Protein 3OSJ (pdb70)

InterPro domains:
  IPR001297 Phycobilisome linker domain [PF00427] (276-399)
  IPR001297 Phycobilisome linker domain [PF00427] (536-658)
  IPR001297 Phycobilisome linker domain [PF00427] (732-857)
  IPR001297 Phycobilisome linker domain [PS51445] (247-427)
  IPR001297 Phycobilisome linker domain [PS51445] (508-684)
  IPR001297 Phycobilisome linker domain [PS51445] (703-881)
  IPR009050 Globin-like superfamily [SSF46458] (17-231)
  IPR012128 Phycobilisome, alpha/beta subunit [PF00502] (24-77)
  IPR012128 Phycobilisome, alpha/beta subunit [PF00502] (144-229)
  IPR038255 Phycobilisome linker domain superfamily [G3DSA:1.10.3130.20] (266-411)
  IPR038255 Phycobilisome linker domain superfamily [G3DSA:1.10.3130.20] (530-664)
  IPR038255 Phycobilisome linker domain superfamily [G3DSA:1.10.3130.20] (725-854)
  IPR038719 Phycobilisome, alpha/beta subunit superfamily [G3DSA:1.10.490.20] (19-242)

B-factor: mean 22.05, std 14.89, range [1.14, 231.68]

Structure (mmCIF, N/CA/C/O backbone):
data_3OSJ
#
_entry.id   3OSJ
#
_cell.length_a   53.568
_cell.length_b   79.607
_cell.length_c   73.705
_cell.angle_alpha   90.00
_cell.angle_beta   95.50
_cell.angle_gamma   90.00
#
_symmetry.space_group_name_H-M   'P 1 21 1'
#
loop_
_entity.id
_entity.type
_entity.pdbx_description
1 polymer 'Phycobilisome LCM core-membrane linker polypeptide'
2 non-polymer 'SODIUM ION'
3 non-polymer 'NITRATE ION'
4 water water
#
loop_
_atom_site.group_PDB
_atom_site.id
_atom_site.type_symbol
_atom_site.label_atom_id
_atom_site.label_alt_id
_atom_site.label_comp_id
_atom_site.label_asym_id
_atom_site.label_entity_id
_atom_site.label_seq_id
_atom_site.pdbx_PDB_ins_code
_atom_site.Cartn_x
_atom_site.Cartn_y
_atom_site.Cartn_z
_atom_site.occupancy
_atom_site.B_iso_or_equiv
_atom_site.auth_seq_id
_atom_site.auth_comp_id
_atom_site.auth_asym_id
_atom_site.auth_atom_id
_atom_site.pdbx_PDB_model_num
ATOM 1 N N . GLN A 1 12 ? 19.051 32.871 88.864 1.00 61.92 265 GLN A N 1
ATOM 2 C CA . GLN A 1 12 ? 18.790 34.101 89.604 1.00 59.21 265 GLN A CA 1
ATOM 3 C C . GLN A 1 12 ? 17.334 34.225 90.087 1.00 51.56 265 GLN A C 1
ATOM 4 O O . GLN A 1 12 ? 16.427 34.543 89.309 1.00 56.01 265 GLN A O 1
ATOM 10 N N . LYS A 1 13 ? 17.117 33.977 91.375 1.00 35.91 266 LYS A N 1
ATOM 11 C CA . LYS A 1 13 ? 15.779 34.046 91.949 1.00 32.70 266 LYS A CA 1
ATOM 12 C C . LYS A 1 13 ? 15.632 35.167 92.985 1.00 31.71 266 LYS A C 1
ATOM 13 O O . LYS A 1 13 ? 16.476 35.333 93.870 1.00 33.65 266 LYS A O 1
ATOM 19 N N . TYR A 1 14 ? 14.554 35.933 92.864 1.00 19.81 267 TYR A N 1
ATOM 20 C CA . TYR A 1 14 ? 14.297 37.041 93.771 1.00 20.33 267 TYR A CA 1
ATOM 21 C C . TYR A 1 14 ? 13.007 36.751 94.553 1.00 21.93 267 TYR A C 1
ATOM 22 O O . TYR A 1 14 ? 12.031 36.259 93.984 1.00 21.35 267 TYR A O 1
ATOM 31 N N . ALA A 1 15 ? 13.002 37.056 95.847 1.00 16.46 268 ALA A N 1
ATOM 32 C CA . ALA A 1 15 ? 11.824 36.818 96.688 1.00 21.17 268 ALA A CA 1
ATOM 33 C C . ALA A 1 15 ? 11.580 37.968 97.663 1.00 22.35 268 ALA A C 1
ATOM 34 O O . ALA A 1 15 ? 12.500 38.375 98.373 1.00 27.26 268 ALA A O 1
ATOM 44 N N . LYS A 1 17 ? 10.517 39.458 101.069 1.00 12.91 270 LYS A N 1
ATOM 45 C CA . LYS A 1 17 ? 10.285 39.169 102.488 1.00 16.48 270 LYS A CA 1
ATOM 46 C C . LYS A 1 17 ? 10.425 40.481 103.251 1.00 20.95 270 LYS A C 1
ATOM 47 O O . LYS A 1 17 ? 11.236 41.331 102.867 1.00 19.77 270 LYS A O 1
ATOM 53 N N . PRO A 1 18 ? 9.629 40.657 104.322 1.00 15.92 271 PRO A N 1
ATOM 54 C CA . PRO A 1 18 ? 9.465 41.947 105.011 1.00 17.11 271 PRO A CA 1
ATOM 55 C C . PRO A 1 18 ? 10.755 42.523 105.585 1.00 15.72 271 PRO A C 1
ATOM 56 O O . PRO A 1 18 ? 10.846 43.742 105.701 1.00 16.48 271 PRO A O 1
ATOM 60 N N . GLY A 1 19 ? 11.719 41.672 105.940 1.00 18.78 272 GLY A N 1
ATOM 61 C CA . GLY A 1 19 ? 12.907 42.117 106.650 1.00 18.62 272 GLY A CA 1
ATOM 62 C C . GLY A 1 19 ? 14.171 42.247 105.811 1.00 16.75 272 GLY A C 1
ATOM 63 O O . GLY A 1 19 ? 15.255 42.507 106.350 1.00 10.73 272 GLY A O 1
ATOM 64 N N . LEU A 1 20 ? 14.044 42.051 104.501 1.00 10.75 273 LEU A N 1
ATOM 65 C CA . LEU A 1 20 ? 15.161 42.254 103.584 1.00 14.26 273 LEU A CA 1
ATOM 66 C C . LEU A 1 20 ? 15.693 43.680 103.686 1.00 13.60 273 LEU A C 1
ATOM 67 O O . LEU A 1 20 ? 14.935 44.601 103.985 1.00 13.06 273 LEU A O 1
ATOM 72 N N . SER A 1 21 ? 16.998 43.849 103.462 1.00 13.80 274 SER A N 1
ATOM 73 C CA . SER A 1 21 ? 17.601 45.175 103.321 1.00 15.01 274 SER A CA 1
ATOM 74 C C . SER A 1 21 ? 16.939 45.941 102.181 1.00 15.25 274 SER A C 1
ATOM 75 O O . SER A 1 21 ? 16.312 45.340 101.299 1.00 16.53 274 SER A O 1
ATOM 78 N N . ALA A 1 22 ? 17.087 47.263 102.192 1.00 11.20 275 ALA A N 1
ATOM 79 C CA . ALA A 1 22 ? 16.543 48.104 101.134 1.00 9.92 275 ALA A CA 1
ATOM 80 C C . ALA A 1 22 ? 17.204 47.811 99.784 1.00 11.83 275 ALA A C 1
ATOM 81 O O . ALA A 1 22 ? 16.556 47.870 98.736 1.00 11.60 275 ALA A O 1
ATOM 83 N N . LEU A 1 23 ? 18.490 47.485 99.815 1.00 13.41 276 LEU A N 1
ATOM 84 C CA . LEU A 1 23 ? 19.208 47.127 98.590 1.00 18.01 276 LEU A CA 1
ATOM 85 C C . LEU A 1 23 ? 18.593 45.904 97.916 1.00 20.35 276 LEU A C 1
ATOM 86 O O . LEU A 1 23 ? 18.388 45.890 96.697 1.00 22.61 276 LEU A O 1
ATOM 91 N N . GLU A 1 24 ? 18.305 44.881 98.716 1.00 16.12 277 GLU A N 1
ATOM 92 C CA . GLU A 1 24 ? 17.695 43.648 98.220 1.00 16.96 277 GLU A CA 1
ATOM 93 C C . GLU A 1 24 ? 16.245 43.869 97.734 1.00 11.15 277 GLU A C 1
ATOM 94 O O . GLU A 1 24 ? 15.861 43.434 96.648 1.00 9.14 277 GLU A O 1
ATOM 100 N N . LYS A 1 25 ? 15.456 44.563 98.539 1.00 8.55 278 LYS A N 1
ATOM 101 C CA . LYS A 1 25 ? 14.111 44.967 98.151 1.00 13.48 278 LYS A CA 1
ATOM 102 C C . LYS A 1 25 ? 14.073 45.719 96.820 1.00 19.90 278 LYS A C 1
ATOM 103 O O . LYS A 1 25 ? 13.202 45.469 95.972 1.00 17.70 278 LYS A O 1
ATOM 109 N N . ASN A 1 26 ? 15.003 46.656 96.650 1.00 13.83 279 ASN A N 1
ATOM 110 C CA . ASN A 1 26 ? 15.104 47.372 95.387 1.00 13.17 279 ASN A CA 1
ATOM 111 C C . ASN A 1 26 ? 15.378 46.415 94.241 1.00 12.29 279 ASN A C 1
ATOM 112 O O . ASN A 1 26 ? 14.764 46.516 93.175 1.00 14.88 279 ASN A O 1
ATOM 117 N N . ALA A 1 27 ? 16.301 45.485 94.470 1.00 15.50 280 ALA A N 1
ATOM 118 C CA . ALA A 1 27 ? 16.679 44.511 93.450 1.00 14.88 280 ALA A CA 1
ATOM 119 C C . ALA A 1 27 ? 15.501 43.605 93.119 1.00 18.31 280 ALA A C 1
ATOM 120 O O . ALA A 1 27 ? 15.293 43.239 91.962 1.00 19.37 280 ALA A O 1
ATOM 122 N N . VAL A 1 28 ? 14.729 43.252 94.142 1.00 18.46 281 VAL A N 1
ATOM 123 C CA . VAL A 1 28 ? 13.558 42.387 93.967 1.00 14.78 281 VAL A CA 1
ATOM 124 C C . VAL A 1 28 ? 12.467 43.092 93.147 1.00 13.85 281 VAL A C 1
ATOM 125 O O . VAL A 1 28 ? 11.856 42.501 92.260 1.00 12.86 281 VAL A O 1
ATOM 129 N N . ILE A 1 29 ? 12.234 44.366 93.445 1.00 15.51 282 ILE A N 1
ATOM 130 C CA . ILE A 1 29 ? 11.207 45.134 92.752 1.00 16.07 282 ILE A CA 1
ATOM 131 C C . ILE A 1 29 ? 11.590 45.293 91.287 1.00 18.78 282 ILE A C 1
ATOM 132 O O . ILE A 1 29 ? 10.759 45.166 90.384 1.00 20.55 282 ILE A O 1
ATOM 137 N N . LYS A 1 30 ? 12.866 45.559 91.060 1.00 1.62 283 LYS A N 1
ATOM 138 C CA . LYS A 1 30 ? 13.351 45.852 89.721 1.00 14.90 283 LYS A CA 1
ATOM 139 C C . LYS A 1 30 ? 13.157 44.634 88.830 1.00 13.53 283 LYS A C 1
ATOM 140 O O . LYS A 1 30 ? 12.748 44.758 87.666 1.00 10.39 283 LYS A O 1
ATOM 146 N N . ALA A 1 31 ? 13.433 43.457 89.392 1.00 8.99 284 ALA A N 1
ATOM 147 C CA . ALA A 1 31 ? 13.250 42.195 88.676 1.00 10.39 284 ALA A CA 1
ATOM 148 C C . ALA A 1 31 ? 11.777 41.992 88.337 1.00 17.27 284 ALA A C 1
ATOM 149 O O . ALA A 1 31 ? 11.437 41.541 87.247 1.00 19.50 284 ALA A O 1
ATOM 151 N N . ALA A 1 32 ? 10.907 42.332 89.282 1.00 18.91 285 ALA A N 1
ATOM 152 C CA . ALA A 1 32 ? 9.471 42.192 89.091 1.00 14.78 285 ALA A CA 1
ATOM 153 C C . ALA A 1 32 ? 8.971 42.984 87.867 1.00 17.02 285 ALA A C 1
ATOM 154 O O . ALA A 1 32 ? 8.228 42.447 87.042 1.00 12.49 285 ALA A O 1
ATOM 156 N N . TYR A 1 33 ? 9.402 44.240 87.738 1.00 10.66 286 TYR A N 1
ATOM 157 C CA . TYR A 1 33 ? 9.026 45.066 86.590 1.00 18.87 286 TYR A CA 1
ATOM 158 C C . TYR A 1 33 ? 9.580 44.515 85.277 1.00 23.38 286 TYR A C 1
ATOM 159 O O . TYR A 1 33 ? 8.903 44.506 84.247 1.00 19.47 286 TYR A O 1
ATOM 168 N N . ARG A 1 34 ? 10.822 44.062 85.318 1.00 27.39 287 ARG A N 1
ATOM 169 C CA . ARG A 1 34 ? 11.482 43.574 84.120 1.00 24.78 287 ARG A CA 1
ATOM 170 C C . ARG A 1 34 ? 10.832 42.286 83.626 1.00 17.66 287 ARG A C 1
ATOM 171 O O . ARG A 1 34 ? 10.671 42.077 82.423 1.00 13.02 287 ARG A O 1
ATOM 179 N N . GLN A 1 35 ? 10.467 41.411 84.551 1.00 14.25 288 GLN A N 1
ATOM 180 C CA . GLN A 1 35 ? 9.791 40.178 84.166 1.00 12.32 288 GLN A CA 1
ATOM 181 C C . GLN A 1 35 ? 8.353 40.415 83.639 1.00 23.04 288 GLN A C 1
ATOM 182 O O . GLN A 1 35 ? 7.875 39.712 82.738 1.00 19.11 288 GLN A O 1
ATOM 188 N N . ILE A 1 36 ? 7.659 41.396 84.204 1.00 19.45 289 ILE A N 1
ATOM 189 C CA . ILE A 1 36 ? 6.243 41.584 83.877 1.00 14.00 289 ILE A CA 1
ATOM 190 C C . ILE A 1 36 ? 6.051 42.523 82.696 1.00 16.66 289 ILE A C 1
ATOM 191 O O . ILE A 1 36 ? 5.259 42.244 81.798 1.00 14.47 289 ILE A O 1
ATOM 196 N N . PHE A 1 37 ? 6.799 43.624 82.702 1.00 18.47 290 PHE A N 1
ATOM 197 C CA . PHE A 1 37 ? 6.703 44.637 81.660 1.00 20.11 290 PHE A CA 1
ATOM 198 C C . PHE A 1 37 ? 7.846 44.538 80.646 1.00 25.52 290 PHE A C 1
ATOM 199 O O . PHE A 1 37 ? 7.828 45.217 79.620 1.00 26.14 290 PHE A O 1
ATOM 207 N N . GLU A 1 38 ? 8.827 43.685 80.931 1.00 25.11 291 GLU A N 1
ATOM 208 C CA . GLU A 1 38 ? 9.952 43.468 80.022 1.00 33.11 291 GLU A CA 1
ATOM 209 C C . GLU A 1 38 ? 10.814 44.720 79.845 1.00 39.54 291 GLU A C 1
ATOM 210 O O . GLU A 1 38 ? 11.506 44.869 78.840 1.00 40.46 291 GLU A O 1
ATOM 216 N N A ARG A 1 39 ? 10.759 45.615 80.825 0.50 40.25 292 ARG A N 1
ATOM 217 N N B ARG A 1 39 ? 10.759 45.619 80.819 0.50 40.24 292 ARG A N 1
ATOM 218 C CA A ARG A 1 39 ? 11.572 46.824 80.811 0.50 40.13 292 ARG A CA 1
ATOM 219 C CA B ARG A 1 39 ? 11.656 46.763 80.834 0.50 39.92 292 ARG A CA 1
ATOM 220 C C A ARG A 1 39 ? 11.681 47.426 82.207 0.50 37.98 292 ARG A C 1
ATOM 221 C C B ARG A 1 39 ? 11.742 47.372 82.224 0.50 37.96 292 ARG A C 1
ATOM 222 O O A ARG A 1 39 ? 10.965 47.022 83.123 0.50 34.95 292 ARG A O 1
ATOM 223 O O B ARG A 1 39 ? 11.061 46.931 83.150 0.50 35.02 292 ARG A O 1
ATOM 238 N N . ASP A 1 40 ? 12.584 48.390 82.359 1.00 39.26 293 ASP A N 1
ATOM 239 C CA . ASP A 1 40 ? 12.853 48.984 83.659 1.00 40.80 293 ASP A CA 1
ATOM 240 C C . ASP A 1 40 ? 11.866 50.077 84.036 1.00 36.81 293 ASP A C 1
ATOM 241 O O . ASP A 1 40 ? 12.234 51.238 84.205 1.00 36.76 293 ASP A O 1
ATOM 246 N N . ILE A 1 41 ? 10.607 49.676 84.174 1.00 34.81 294 ILE A N 1
ATOM 247 C CA . ILE A 1 41 ? 9.577 50.517 84.767 1.00 33.64 294 ILE A CA 1
ATOM 248 C C . ILE A 1 41 ? 10.011 50.907 86.179 1.00 35.37 294 ILE A C 1
ATOM 249 O O . ILE A 1 41 ? 10.748 50.168 86.842 1.00 31.31 294 ILE A O 1
ATOM 254 N N . THR A 1 42 ? 9.561 52.070 86.634 1.00 32.14 295 THR A N 1
ATOM 255 C CA . THR A 1 42 ? 9.904 52.555 87.959 1.00 29.76 295 THR A CA 1
ATOM 256 C C . THR A 1 42 ? 8.642 53.104 88.627 1.00 33.51 295 THR A C 1
ATOM 257 O O . THR A 1 42 ? 7.644 53.355 87.948 1.00 37.49 295 THR A O 1
ATOM 261 N N . LYS A 1 43 ? 8.672 53.255 89.952 1.00 28.14 296 LYS A N 1
ATOM 262 C CA . LYS A 1 43 ? 7.553 53.836 90.694 1.00 25.78 296 LYS A CA 1
ATOM 263 C C . LYS A 1 43 ? 7.118 55.165 90.057 1.00 29.33 296 LYS A C 1
ATOM 264 O O . LYS A 1 43 ? 5.980 55.618 90.231 1.00 29.04 296 LYS A O 1
ATOM 270 N N . ALA A 1 44 ? 8.041 55.772 89.314 1.00 26.78 297 ALA A N 1
ATOM 271 C CA . ALA A 1 44 ? 7.826 57.048 88.647 1.00 29.34 297 ALA A CA 1
ATOM 272 C C . ALA A 1 44 ? 6.782 56.990 87.520 1.00 34.67 297 ALA A C 1
ATOM 273 O O . ALA A 1 44 ? 6.253 58.021 87.107 1.00 38.27 297 ALA A O 1
ATOM 275 N N . TYR A 1 45 ? 6.479 55.795 87.028 1.00 33.00 298 TYR A N 1
ATOM 276 C CA . TYR A 1 45 ? 5.611 55.673 85.859 1.00 36.87 298 TYR A CA 1
ATOM 277 C C . TYR A 1 45 ? 4.155 56.107 86.088 1.00 36.03 298 TYR A C 1
ATOM 278 O O . TYR A 1 45 ? 3.523 56.649 85.183 1.00 41.74 298 TYR A O 1
ATOM 287 N N . SER A 1 46 ? 3.629 55.872 87.288 1.00 29.78 299 SER A N 1
ATOM 288 C CA . SER A 1 46 ? 2.265 56.271 87.618 1.00 25.95 299 SER A CA 1
ATOM 289 C C . SER A 1 46 ? 2.021 56.265 89.125 1.00 24.28 299 SER A C 1
ATOM 290 O O . SER A 1 46 ? 2.780 55.664 89.874 1.00 22.17 299 SER A O 1
ATOM 293 N N . GLN A 1 47 ? 0.951 56.932 89.558 1.00 29.70 300 GLN A N 1
ATOM 294 C CA . GLN A 1 47 ? 0.531 56.912 90.956 1.00 33.86 300 GLN A CA 1
ATOM 295 C C . GLN A 1 47 ? 0.247 55.483 91.381 1.00 29.85 300 GLN A C 1
ATOM 296 O O . GLN A 1 47 ? 0.655 55.046 92.457 1.00 29.77 300 GLN A O 1
ATOM 302 N N . SER A 1 48 ? -0.465 54.767 90.518 1.00 26.41 301 SER A N 1
ATOM 303 C CA . SER A 1 48 ? -0.888 53.403 90.794 1.00 24.87 301 SER A CA 1
ATOM 304 C C . SER A 1 48 ? 0.307 52.482 91.056 1.00 19.43 301 SER A C 1
ATOM 305 O O . SER A 1 48 ? 0.354 51.785 92.067 1.00 12.59 301 SER A O 1
ATOM 308 N N . ILE A 1 49 ? 1.288 52.502 90.162 1.00 22.17 302 ILE A N 1
ATOM 309 C CA . ILE A 1 49 ? 2.442 51.625 90.317 1.00 21.38 302 ILE A CA 1
ATOM 310 C C . ILE A 1 49 ? 3.239 51.971 91.577 1.00 20.68 302 ILE A C 1
ATOM 311 O O . ILE A 1 49 ? 3.692 51.085 92.300 1.00 22.82 302 ILE A O 1
A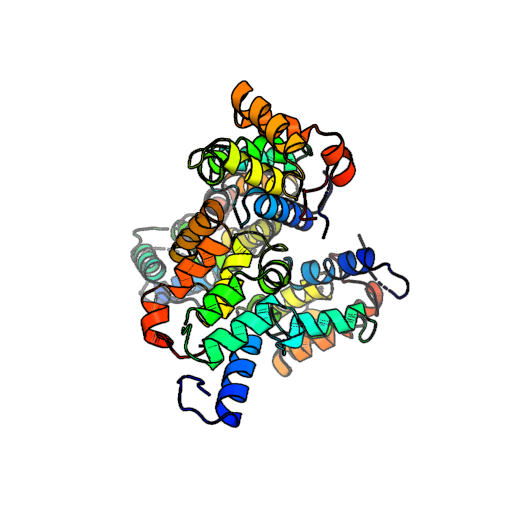TOM 316 N N . SER A 1 50 ? 3.385 53.258 91.858 1.00 19.00 303 SER A N 1
ATOM 317 C CA . SER A 1 50 ? 4.069 53.679 93.076 1.00 16.24 303 SER A CA 1
ATOM 318 C C . SER A 1 50 ? 3.311 53.177 94.313 1.00 13.31 303 SER A C 1
ATOM 319 O O . SER A 1 50 ? 3.902 52.590 95.222 1.00 16.51 303 SER A O 1
ATOM 322 N N . TYR A 1 51 ? 1.998 53.400 94.347 1.00 13.79 304 TYR A N 1
ATOM 323 C CA . TYR A 1 51 ? 1.188 52.869 95.439 1.00 12.61 304 TYR A CA 1
ATOM 324 C C . TYR A 1 51 ? 1.382 51.359 95.573 1.00 15.78 304 TYR A C 1
ATOM 325 O O . TYR A 1 51 ? 1.567 50.840 96.681 1.00 13.86 304 TYR A O 1
ATOM 334 N N . LEU A 1 52 ? 1.326 50.664 94.436 1.00 16.33 305 LEU A N 1
ATOM 335 C CA . LEU A 1 52 ? 1.480 49.216 94.403 1.00 14.07 305 LEU A CA 1
ATOM 336 C C . LEU A 1 52 ? 2.840 48.830 94.955 1.00 15.70 305 LEU A C 1
ATOM 337 O O . LEU A 1 52 ? 2.946 47.925 95.774 1.00 21.27 305 LEU A O 1
ATOM 342 N N . GLU A 1 53 ? 3.882 49.524 94.514 1.00 14.64 306 GLU A N 1
ATOM 343 C CA . GLU A 1 53 ? 5.219 49.218 94.989 1.00 15.73 306 GLU A CA 1
ATOM 344 C C . GLU A 1 53 ? 5.325 49.385 96.499 1.00 9.12 306 GLU A C 1
ATOM 345 O O . GLU A 1 53 ? 5.936 48.558 97.166 1.00 13.40 306 GLU A O 1
ATOM 351 N N . SER A 1 54 ? 4.731 50.449 97.036 1.00 8.27 307 SER A N 1
ATOM 352 C CA . SER A 1 54 ? 4.764 50.671 98.486 1.00 10.18 307 SER A CA 1
ATOM 353 C C . SER A 1 54 ? 4.075 49.539 99.246 1.00 11.71 307 SER A C 1
ATOM 354 O O . SER A 1 54 ? 4.463 49.202 100.367 1.00 15.37 307 SER A O 1
ATOM 357 N N . GLN A 1 55 ? 3.058 48.952 98.625 1.00 8.86 308 GLN A N 1
ATOM 358 C CA . GLN A 1 55 ? 2.308 47.869 99.232 1.00 7.78 308 GLN A CA 1
ATOM 359 C C . GLN A 1 55 ? 3.172 46.617 99.335 1.00 16.64 308 GLN A C 1
ATOM 360 O O . GLN A 1 55 ? 3.255 45.999 100.402 1.00 12.97 308 GLN A O 1
ATOM 366 N N . VAL A 1 56 ? 3.802 46.235 98.220 1.00 16.05 309 VAL A N 1
ATOM 367 C CA . VAL A 1 56 ? 4.619 45.023 98.198 1.00 11.49 309 VAL A CA 1
ATOM 368 C C . VAL A 1 56 ? 5.890 45.219 99.025 1.00 12.99 309 VAL A C 1
ATOM 369 O O . VAL A 1 56 ? 6.363 44.288 99.664 1.00 12.98 309 VAL A O 1
ATOM 373 N N . ARG A 1 57 ? 6.431 46.440 99.015 1.00 11.77 310 ARG A N 1
ATOM 374 C CA . ARG A 1 57 ? 7.666 46.725 99.733 1.00 18.14 310 ARG A CA 1
ATOM 375 C C . ARG A 1 57 ? 7.420 46.583 101.241 1.00 21.40 310 ARG A C 1
ATOM 376 O O . ARG A 1 57 ? 8.245 46.030 101.968 1.00 22.62 310 ARG A O 1
ATOM 384 N N . ASN A 1 58 ? 6.252 47.027 101.691 1.00 20.03 311 ASN A N 1
ATOM 385 C CA . ASN A 1 58 ? 5.896 47.006 103.111 1.00 24.15 311 ASN A CA 1
ATOM 386 C C . ASN A 1 58 ? 5.279 45.672 103.576 1.00 24.19 311 ASN A C 1
ATOM 387 O O . ASN A 1 58 ? 5.063 45.469 104.769 1.00 25.43 311 ASN A O 1
ATOM 392 N N . GLY A 1 59 ? 4.998 44.767 102.640 1.00 15.79 312 GLY A N 1
ATOM 393 C CA . GLY A 1 59 ? 4.408 43.476 102.983 1.00 16.71 312 GLY A CA 1
ATOM 394 C C . GLY A 1 59 ? 2.892 43.461 103.185 1.00 13.95 312 GLY A C 1
ATOM 395 O O . GLY A 1 59 ? 2.334 42.506 103.723 1.00 17.02 312 GLY A O 1
ATOM 396 N N . ASP A 1 60 ? 2.225 44.526 102.763 1.00 10.23 313 ASP A N 1
ATOM 397 C CA . ASP A 1 60 ? 0.771 44.593 102.812 1.00 16.04 313 ASP A CA 1
ATOM 398 C C . ASP A 1 60 ? 0.143 43.737 101.714 1.00 16.97 313 ASP A C 1
ATOM 399 O O . ASP A 1 60 ? -0.997 43.296 101.836 1.00 9.44 313 ASP A O 1
ATOM 404 N N . ILE A 1 61 ? 0.885 43.535 100.631 1.00 11.82 314 ILE A N 1
ATOM 405 C CA . ILE A 1 61 ? 0.513 42.558 99.624 1.00 14.13 314 ILE A CA 1
ATOM 406 C C . ILE A 1 61 ? 1.738 41.714 99.375 1.00 11.16 314 ILE A C 1
ATOM 407 O O . ILE A 1 61 ? 2.865 42.170 99.586 1.00 6.70 314 ILE A O 1
ATOM 412 N N . SER A 1 62 ? 1.513 40.482 98.939 1.00 9.87 315 SER A N 1
ATOM 413 C CA . SER A 1 62 ? 2.598 39.560 98.623 1.00 10.12 315 SER A CA 1
ATOM 414 C C . SER A 1 62 ? 3.097 39.861 97.222 1.00 6.49 315 SER A C 1
ATOM 415 O O . SER A 1 62 ? 2.517 40.684 96.499 1.00 6.82 315 SER A O 1
ATOM 426 N N . LYS A 1 64 ? 2.982 37.648 94.867 1.00 12.57 317 LYS A N 1
ATOM 427 C CA . LYS A 1 64 ? 1.951 37.093 94.000 1.00 12.07 317 LYS A CA 1
ATOM 428 C C . LYS A 1 64 ? 0.923 38.173 93.635 1.00 16.62 317 LYS A C 1
ATOM 429 O O . LYS A 1 64 ? 0.621 38.407 92.450 1.00 10.24 317 LYS A O 1
ATOM 435 N N . GLU A 1 65 ? 0.421 38.848 94.666 1.00 17.76 318 GLU A N 1
ATOM 436 C CA . GLU A 1 65 ? -0.581 39.899 94.524 1.00 14.61 318 GLU A CA 1
ATOM 437 C C . GLU A 1 65 ? -0.063 41.112 93.734 1.00 12.33 318 GLU A C 1
ATOM 438 O O . GLU A 1 65 ? -0.802 41.723 92.975 1.00 15.33 318 GLU A O 1
ATOM 444 N N . PHE A 1 66 ? 1.214 41.437 93.904 1.00 14.85 319 PHE A N 1
ATOM 445 C CA . PHE A 1 66 ? 1.871 42.520 93.163 1.00 9.96 319 PHE A CA 1
ATOM 446 C C . PHE A 1 66 ? 1.888 42.160 91.663 1.00 8.42 319 PHE A C 1
ATOM 447 O O . PHE A 1 66 ? 1.535 42.974 90.819 1.00 9.74 319 PHE A O 1
ATOM 455 N N . VAL A 1 67 ? 2.280 40.932 91.338 1.00 8.31 320 VAL A N 1
ATOM 456 C CA . VAL A 1 67 ? 2.331 40.488 89.944 1.00 12.66 320 VAL A CA 1
ATOM 457 C C . VAL A 1 67 ? 0.940 40.578 89.321 1.00 15.39 320 VAL A C 1
ATOM 458 O O . VAL A 1 67 ? 0.760 41.038 88.188 1.00 12.56 320 VAL A O 1
ATOM 462 N N . ARG A 1 68 ? -0.039 40.142 90.100 1.00 14.97 321 ARG A N 1
ATOM 463 C CA . ARG A 1 68 ? -1.429 40.166 89.714 1.00 11.35 321 ARG A CA 1
ATOM 464 C C . ARG A 1 68 ? -1.895 41.564 89.351 1.00 10.92 321 ARG A C 1
ATOM 465 O O . ARG A 1 68 ? -2.428 41.777 88.270 1.00 16.50 321 ARG A O 1
ATOM 473 N N . ARG A 1 69 ? -1.708 42.512 90.257 1.00 7.46 322 ARG A N 1
ATOM 474 C CA . ARG A 1 69 ? -2.156 43.876 90.018 1.00 8.93 322 ARG A CA 1
ATOM 475 C C . ARG A 1 69 ? -1.358 44.509 88.877 1.00 9.51 322 ARG A C 1
ATOM 476 O O . ARG A 1 69 ? -1.908 45.201 88.018 1.00 9.76 322 ARG A O 1
ATOM 484 N N . LEU A 1 70 ? -0.066 44.233 88.845 1.00 1.69 323 LEU A N 1
ATOM 485 C CA . LEU A 1 70 ? 0.779 44.711 87.745 1.00 9.55 323 LEU A CA 1
ATOM 486 C C . LEU A 1 70 ? 0.323 44.196 86.372 1.00 7.66 323 LEU A C 1
ATOM 487 O O . LEU A 1 70 ? 0.298 44.935 85.396 1.00 10.07 323 LEU A O 1
ATOM 492 N N . ALA A 1 71 ? -0.034 42.924 86.303 1.00 15.40 324 ALA A N 1
ATOM 493 C CA . ALA A 1 71 ? -0.421 42.322 85.041 1.00 16.28 324 ALA A CA 1
ATOM 494 C C . ALA A 1 71 ? -1.791 42.842 84.603 1.00 17.03 324 ALA A C 1
ATOM 495 O O . ALA A 1 71 ? -2.164 42.728 83.431 1.00 11.97 324 ALA A O 1
ATOM 497 N N . LYS A 1 72 ? -2.530 43.423 85.548 1.00 17.19 325 LYS A N 1
ATOM 498 C CA . LYS A 1 72 ? -3.857 43.968 85.260 1.00 20.82 325 LYS A CA 1
ATOM 499 C C . LYS A 1 72 ? -3.795 45.454 84.888 1.00 20.68 325 LYS A C 1
ATOM 500 O O . LYS A 1 72 ? -4.784 46.031 84.430 1.00 19.97 325 LYS A O 1
ATOM 506 N N . SER A 1 73 ? -2.627 46.064 85.079 1.00 11.46 326 SER A N 1
ATOM 507 C CA . SER A 1 73 ? -2.475 47.513 84.940 1.00 8.82 326 SER A CA 1
ATOM 508 C C . SER A 1 73 ? -2.635 47.997 83.498 1.00 11.71 326 SER A C 1
ATOM 509 O O . SER A 1 73 ? -2.495 47.211 82.566 1.00 16.88 326 SER A O 1
ATOM 512 N N . PRO A 1 74 ? -2.965 49.293 83.318 1.00 8.59 327 PRO A N 1
ATOM 513 C CA . PRO A 1 74 ? -3.101 49.895 81.988 1.00 11.61 327 PRO A CA 1
ATOM 514 C C . PRO A 1 74 ? -1.837 49.781 81.160 1.00 14.92 327 PRO A C 1
ATOM 515 O O . PRO A 1 74 ? -1.915 49.573 79.942 1.00 18.76 327 PRO A O 1
ATOM 519 N N . LEU A 1 75 ? -0.687 49.907 81.814 1.00 13.84 328 LEU A N 1
ATOM 520 C CA . LEU A 1 75 ? 0.580 49.658 81.155 1.00 14.37 328 LEU A CA 1
ATOM 521 C C . LEU A 1 75 ? 0.606 48.238 80.604 1.00 19.25 328 LEU A C 1
ATOM 522 O O . LEU A 1 75 ? 0.885 48.039 79.423 1.00 22.85 328 LEU A O 1
ATOM 527 N N . TYR A 1 76 ? 0.317 47.239 81.440 1.00 15.74 329 TYR A N 1
ATOM 528 C CA . TYR A 1 76 ? 0.407 45.872 80.932 1.00 16.01 329 TYR A CA 1
ATOM 529 C C . TYR A 1 76 ? -0.594 45.663 79.798 1.00 16.28 329 TYR A C 1
ATOM 530 O O . TYR A 1 76 ? -0.281 45.015 78.794 1.00 13.91 329 TYR A O 1
ATOM 539 N N . ARG A 1 77 ? -1.785 46.238 79.962 1.00 11.47 330 ARG A N 1
ATOM 540 C CA . ARG A 1 77 ? -2.868 46.038 79.024 1.00 5.84 330 ARG A CA 1
ATOM 541 C C . ARG A 1 77 ? -2.564 46.609 77.650 1.00 14.58 330 ARG A C 1
ATOM 542 O O . ARG A 1 77 ? -2.919 46.020 76.625 1.00 16.00 330 ARG A O 1
ATOM 550 N N . LYS A 1 78 ? -1.922 47.768 77.621 1.00 17.79 331 LYS A N 1
ATOM 551 C CA . LYS A 1 78 ? -1.721 48.453 76.351 1.00 24.48 331 LYS A CA 1
ATOM 552 C C . LYS A 1 78 ? -0.544 47.850 75.584 1.00 19.05 331 LYS A C 1
ATOM 553 O O . LYS A 1 78 ? -0.523 47.871 74.361 1.00 20.19 331 LYS A O 1
ATOM 559 N N . GLN A 1 79 ? 0.425 47.297 76.305 1.00 13.62 332 GLN A N 1
ATOM 560 C CA . GLN A 1 79 ? 1.568 46.673 75.652 1.00 17.63 332 GLN A CA 1
ATOM 561 C C . GLN A 1 79 ? 1.353 45.206 75.256 1.00 16.77 332 GLN A C 1
ATOM 562 O O . GLN A 1 79 ? 1.792 44.785 74.183 1.00 14.45 332 GLN A O 1
ATOM 568 N N . PHE A 1 80 ? 0.673 44.432 76.101 1.00 14.49 333 PHE A N 1
ATOM 569 C CA . PHE A 1 80 ? 0.659 42.976 75.924 1.00 12.97 333 PHE A CA 1
ATOM 570 C C . PHE A 1 80 ? -0.730 42.324 75.814 1.00 16.54 333 PHE A C 1
ATOM 571 O O . PHE A 1 80 ? -0.841 41.096 75.797 1.00 17.52 333 PHE A O 1
ATOM 579 N N . PHE A 1 81 ? -1.786 43.126 75.757 1.00 8.05 334 PHE A N 1
ATOM 580 C CA . PHE A 1 81 ? -3.134 42.561 75.632 1.00 4.94 334 PHE A CA 1
ATOM 581 C C . PHE A 1 81 ? -3.924 43.249 74.540 1.00 10.85 334 PHE A C 1
ATOM 582 O O . PHE A 1 81 ? -4.341 42.617 73.565 1.00 17.33 334 PHE A O 1
ATOM 590 N N . GLU A 1 82 ? -4.121 44.549 74.707 1.00 12.01 335 GLU A N 1
ATOM 591 C CA . GLU A 1 82 ? -4.984 45.308 73.816 1.00 17.59 335 GLU A CA 1
ATOM 592 C C . GLU A 1 82 ? -4.606 45.202 72.327 1.00 14.55 335 GLU A C 1
ATOM 593 O O . GLU A 1 82 ? -5.478 45.091 71.480 1.00 18.35 335 GLU A O 1
ATOM 599 N N . PRO A 1 83 ? -3.311 45.218 71.995 1.00 19.40 336 PRO A N 1
ATOM 600 C CA . PRO A 1 83 ? -3.106 45.140 70.539 1.00 19.67 336 PRO A CA 1
ATOM 601 C C . PRO A 1 83 ? -3.230 43.733 69.936 1.00 24.44 336 PRO A C 1
ATOM 602 O O . PRO A 1 83 ? -3.071 43.591 68.719 1.00 24.89 336 PRO A O 1
ATOM 606 N N . PHE A 1 84 ? -3.518 42.715 70.746 1.00 21.73 337 PHE A N 1
ATOM 607 C CA . PHE A 1 84 ? -3.435 41.344 70.246 1.00 15.34 337 PHE A CA 1
ATOM 608 C C . PHE A 1 84 ? -4.749 40.585 70.290 1.00 14.47 337 PHE A C 1
ATOM 609 O O . PHE A 1 84 ? -5.625 40.878 71.101 1.00 17.50 337 PHE A O 1
ATOM 617 N N . ILE A 1 85 ? -4.876 39.597 69.412 1.00 19.88 338 ILE A N 1
ATOM 618 C CA . ILE A 1 85 ? -6.021 38.695 69.448 1.00 18.65 338 ILE A CA 1
ATOM 619 C C . ILE A 1 85 ? -5.890 37.791 70.670 1.00 14.47 338 ILE A C 1
ATOM 620 O O . ILE A 1 85 ? -4.781 37.474 71.100 1.00 11.84 338 ILE A O 1
ATOM 625 N N . ASN A 1 86 ? -7.032 37.404 71.225 1.00 17.83 339 ASN A N 1
ATOM 626 C CA . ASN A 1 86 ? -7.104 36.486 72.352 1.00 22.97 339 ASN A CA 1
ATOM 627 C C . ASN A 1 86 ? -5.941 35.485 72.357 1.00 22.00 339 ASN A C 1
ATOM 628 O O . ASN A 1 86 ? -5.178 35.413 73.314 1.00 24.65 339 ASN A O 1
ATOM 633 N N . SER A 1 87 ? -5.808 34.743 71.265 1.00 23.26 340 SER A N 1
ATOM 634 C CA . SER A 1 87 ? -4.759 33.738 71.091 1.00 27.79 340 SER A CA 1
ATOM 635 C C . SER A 1 87 ? -3.369 34.218 71.489 1.00 32.09 340 SER A C 1
ATOM 636 O O . SER A 1 87 ? -2.631 33.516 72.185 1.00 34.02 340 SER A O 1
ATOM 639 N N . ARG A 1 88 ? -3.005 35.403 71.010 1.00 27.99 341 ARG A N 1
ATOM 640 C CA . ARG A 1 88 ? -1.664 35.934 71.208 1.00 21.59 341 ARG A CA 1
ATOM 641 C C . ARG A 1 88 ? -1.495 36.549 72.608 1.00 16.12 341 ARG A C 1
ATOM 642 O O . ARG A 1 88 ? -0.439 36.438 73.223 1.00 12.73 341 ARG A O 1
ATOM 650 N N . ALA A 1 89 ? -2.547 37.176 73.118 1.00 9.91 342 ALA A N 1
ATOM 651 C CA . ALA A 1 89 ? -2.473 37.827 74.427 1.00 11.54 342 ALA A CA 1
ATOM 652 C C . ALA A 1 89 ? -2.223 36.823 75.541 1.00 9.34 342 ALA A C 1
ATOM 653 O O . ALA A 1 89 ? -1.536 37.123 76.516 1.00 10.03 342 ALA A O 1
ATOM 655 N N . LEU A 1 90 ? -2.778 35.626 75.389 1.00 17.53 343 LEU A N 1
ATOM 656 C CA . LEU A 1 90 ? -2.663 34.591 76.411 1.00 17.23 343 LEU A CA 1
ATOM 657 C C . LEU A 1 90 ? -1.274 33.948 76.426 1.00 18.09 343 LEU A C 1
ATOM 658 O O . LEU A 1 90 ? -0.762 33.575 77.484 1.00 16.11 343 LEU A O 1
ATOM 663 N N . GLU A 1 91 ? -0.644 33.824 75.266 1.00 20.27 344 GLU A N 1
ATOM 664 C CA . GLU A 1 91 ? 0.713 33.298 75.269 1.00 18.55 344 GLU A CA 1
ATOM 665 C C . GLU A 1 91 ? 1.675 34.311 75.886 1.00 18.61 344 GLU A C 1
ATOM 666 O O . GLU A 1 91 ? 2.602 33.933 76.603 1.00 22.04 344 GLU A O 1
ATOM 672 N N . LEU A 1 92 ? 1.447 35.596 75.625 1.00 13.26 345 LEU A N 1
ATOM 673 C CA . LEU A 1 92 ? 2.208 36.647 76.306 1.00 21.02 345 LEU A CA 1
ATOM 674 C C . LEU A 1 92 ? 2.040 36.577 77.833 1.00 17.15 345 LEU A C 1
ATOM 675 O O . LEU A 1 92 ? 3.024 36.609 78.572 1.00 17.69 345 LEU A O 1
ATOM 680 N N . ALA A 1 93 ? 0.803 36.474 78.305 1.00 12.78 346 ALA A N 1
ATOM 681 C CA . ALA A 1 93 ? 0.573 36.400 79.745 1.00 14.79 346 ALA A CA 1
ATOM 682 C C . ALA A 1 93 ? 1.209 35.151 80.347 1.00 13.26 346 ALA A C 1
ATOM 683 O O . ALA A 1 93 ? 1.759 35.214 81.442 1.00 13.70 346 ALA A O 1
ATOM 685 N N . PHE A 1 94 ? 1.134 34.026 79.633 1.00 9.61 347 PHE A N 1
ATOM 686 C CA . PHE A 1 94 ? 1.796 32.804 80.073 1.00 8.51 347 PHE A CA 1
ATOM 687 C C . PHE A 1 94 ? 3.264 33.075 80.350 1.00 12.39 347 PHE A C 1
ATOM 688 O O . PHE A 1 94 ? 3.778 32.762 81.419 1.00 12.47 347 PHE A O 1
ATOM 696 N N . ARG A 1 95 ? 3.935 33.671 79.376 1.00 11.48 348 ARG A N 1
ATOM 697 C CA . ARG A 1 95 ? 5.358 33.910 79.496 1.00 20.98 348 ARG A CA 1
ATOM 698 C C . ARG A 1 95 ? 5.692 34.885 80.632 1.00 19.89 348 ARG A C 1
ATOM 699 O O . ARG A 1 95 ? 6.655 34.666 81.370 1.00 13.09 348 ARG A O 1
ATOM 707 N N . HIS A 1 96 ? 4.896 35.939 80.794 1.00 12.18 349 HIS A N 1
ATOM 708 C CA . HIS A 1 96 ? 5.229 36.938 81.804 1.00 11.15 349 HIS A CA 1
ATOM 709 C C . HIS A 1 96 ? 4.921 36.448 83.210 1.00 14.18 349 HIS A C 1
ATOM 710 O O . HIS A 1 96 ? 5.648 36.744 84.154 1.00 15.71 349 HIS A O 1
ATOM 717 N N . ILE A 1 97 ? 3.845 35.694 83.349 1.00 17.81 350 ILE A N 1
ATOM 718 C CA . ILE A 1 97 ? 3.375 35.302 84.673 1.00 18.00 350 ILE A CA 1
ATOM 719 C C . ILE A 1 97 ? 3.840 33.899 85.068 1.00 18.71 350 ILE A C 1
ATOM 720 O O . ILE A 1 97 ? 4.130 33.643 86.239 1.00 18.74 350 ILE A O 1
ATOM 725 N N . LEU A 1 98 ? 3.898 32.995 84.093 1.00 12.91 351 LEU A N 1
ATOM 726 C CA . LEU A 1 98 ? 4.244 31.594 84.365 1.00 18.02 351 LEU A CA 1
ATOM 727 C C . LEU A 1 98 ? 5.671 31.240 83.928 1.00 21.22 351 LEU A C 1
ATOM 728 O O . LEU A 1 98 ? 6.219 30.215 84.325 1.00 23.99 351 LEU A O 1
ATOM 733 N N . GLY A 1 99 ? 6.281 32.097 83.121 1.00 19.54 352 GLY A N 1
ATOM 734 C CA . GLY A 1 99 ? 7.662 31.892 82.740 1.00 19.99 352 GLY A CA 1
ATOM 735 C C . GLY A 1 99 ? 7.851 30.871 81.631 1.00 26.32 352 GLY A C 1
ATOM 736 O O . GLY A 1 99 ? 8.982 30.445 81.374 1.00 20.32 352 GLY A O 1
ATOM 737 N N . ARG A 1 100 ? 6.752 30.488 80.972 1.00 25.44 353 ARG A N 1
ATOM 738 C CA . ARG A 1 100 ? 6.787 29.508 79.873 1.00 24.69 353 ARG A CA 1
ATOM 739 C C . ARG A 1 100 ? 5.653 29.757 78.881 1.00 24.77 353 ARG A C 1
ATOM 740 O O . ARG A 1 100 ? 4.703 30.478 79.179 1.00 26.94 353 ARG A O 1
ATOM 748 N N . GLY A 1 101 ? 5.739 29.139 77.710 1.00 25.11 354 GLY A N 1
ATOM 749 C CA . GLY A 1 101 ? 4.653 29.191 76.743 1.00 15.75 354 GLY A CA 1
ATOM 750 C C . GLY A 1 101 ? 3.586 28.156 77.065 1.00 15.23 354 GLY A C 1
ATOM 751 O O . GLY A 1 101 ? 3.850 27.182 77.771 1.00 18.89 354 GLY A O 1
ATOM 752 N N . PRO A 1 102 ? 2.364 28.352 76.550 1.00 21.99 355 PRO A N 1
ATOM 753 C CA . PRO A 1 102 ? 1.347 27.314 76.742 1.00 24.53 355 PRO A CA 1
ATOM 754 C C . PRO A 1 102 ? 1.846 25.963 76.207 1.00 25.17 355 PRO A C 1
ATOM 755 O O . PRO A 1 102 ? 2.518 25.912 75.176 1.00 23.39 355 PRO A O 1
ATOM 759 N N . SER A 1 103 ? 1.520 24.880 76.901 1.00 26.37 356 SER A N 1
ATOM 760 C CA . SER A 1 103 ? 2.107 23.583 76.578 1.00 32.85 356 SER A CA 1
ATOM 761 C C . SER A 1 103 ? 1.298 22.738 75.588 1.00 35.78 356 SER A C 1
ATOM 762 O O . SER A 1 103 ? 1.855 21.864 74.930 1.00 34.45 356 SER A O 1
ATOM 765 N N . SER A 1 104 ? -0.007 22.988 75.485 1.00 38.02 357 SER A N 1
ATOM 766 C CA . SER A 1 104 ? -0.856 22.180 74.608 1.00 36.02 357 SER A CA 1
ATOM 767 C C . SER A 1 104 ? -2.060 22.933 74.045 1.00 44.87 357 SER A C 1
ATOM 768 O O . SER A 1 104 ? -2.398 24.027 74.503 1.00 44.95 357 SER A O 1
ATOM 771 N N . ARG A 1 105 ? -2.710 22.329 73.053 1.00 44.19 358 ARG A N 1
ATOM 772 C CA . ARG A 1 105 ? -3.870 22.939 72.418 1.00 39.50 358 ARG A CA 1
ATOM 773 C C . ARG A 1 105 ? -5.046 22.912 73.378 1.00 25.90 358 ARG A C 1
ATOM 774 O O . ARG A 1 105 ? -5.949 23.737 73.292 1.00 24.04 358 ARG A O 1
ATOM 782 N N . GLU A 1 106 ? -5.018 21.968 74.309 1.00 24.42 359 GLU A N 1
ATOM 783 C CA . GLU A 1 106 ? -6.065 21.861 75.316 1.00 30.68 359 GLU A CA 1
ATOM 784 C C . GLU A 1 106 ? -5.903 22.986 76.338 1.00 31.10 359 GLU A C 1
ATOM 785 O O . GLU A 1 106 ? -6.883 23.504 76.875 1.00 25.73 359 GLU A O 1
ATOM 791 N N . GLU A 1 107 ? -4.655 23.356 76.602 1.00 29.42 360 GLU A N 1
ATOM 792 C CA . GLU A 1 107 ? -4.364 24.405 77.569 1.00 27.23 360 GLU A CA 1
ATOM 793 C C . GLU A 1 107 ? -4.670 25.766 76.944 1.00 21.56 360 GLU A C 1
ATOM 794 O O . GLU A 1 107 ? -5.275 26.621 77.583 1.00 24.32 360 GLU A O 1
ATOM 800 N N . VAL A 1 108 ? -4.270 25.955 75.689 1.00 18.28 361 VAL A N 1
ATOM 801 C CA . VAL A 1 108 ? -4.654 27.150 74.937 1.00 16.74 361 VAL A CA 1
ATOM 802 C C . VAL A 1 108 ? -6.177 27.342 74.987 1.00 19.08 361 VAL A C 1
ATOM 803 O O . VAL A 1 108 ? -6.663 28.441 75.244 1.00 20.61 361 VAL A O 1
ATOM 807 N N . GLN A 1 109 ? -6.923 26.260 74.793 1.00 17.04 362 GLN A N 1
ATOM 808 C CA . GLN A 1 109 ? -8.382 26.344 74.740 1.00 23.08 362 GLN A CA 1
ATOM 809 C C . GLN A 1 109 ? -8.984 26.763 76.070 1.00 25.40 362 GLN A C 1
ATOM 810 O O . GLN A 1 109 ? -9.908 27.579 76.117 1.00 20.39 362 GLN A O 1
ATOM 816 N N . LYS A 1 110 ? -8.463 26.175 77.143 1.00 26.74 363 LYS A N 1
ATOM 817 C CA . LYS A 1 110 ? -8.879 26.495 78.499 1.00 22.16 363 LYS A CA 1
ATOM 818 C C . LYS A 1 110 ? -8.778 28.000 78.746 1.00 19.40 363 LYS A C 1
ATOM 819 O O . LYS A 1 110 ? -9.731 28.638 79.182 1.00 24.30 363 LYS A O 1
ATOM 825 N N . TYR A 1 111 ? -7.608 28.555 78.457 1.00 17.87 364 TYR A N 1
ATOM 826 C CA . TYR A 1 111 ? -7.337 29.968 78.698 1.00 20.15 364 TYR A CA 1
ATOM 827 C C . TYR A 1 111 ? -7.985 30.892 77.656 1.00 19.07 364 TYR A C 1
ATOM 828 O O . TYR A 1 111 ? -8.269 32.057 77.938 1.00 14.35 364 TYR A O 1
ATOM 837 N N . PHE A 1 112 ? -8.227 30.356 76.463 1.00 18.60 365 PHE A N 1
ATOM 838 C CA . PHE A 1 112 ? -8.895 31.103 75.415 1.00 13.68 365 PHE A CA 1
ATOM 839 C C . PHE A 1 112 ? -10.305 31.492 75.885 1.00 12.32 365 PHE A C 1
ATOM 840 O O . PHE A 1 112 ? -10.691 32.662 75.826 1.00 10.45 365 PHE A O 1
ATOM 848 N N . SER A 1 113 ? -11.051 30.513 76.389 1.00 15.98 366 SER A N 1
ATOM 849 C CA . SER A 1 113 ? -12.403 30.752 76.903 1.00 18.35 366 SER A CA 1
ATOM 850 C C . SER A 1 113 ? -12.416 31.719 78.083 1.00 15.45 366 SER A C 1
ATOM 851 O O . SER A 1 113 ? -13.307 32.566 78.202 1.00 15.12 366 SER A O 1
ATOM 854 N N . ILE A 1 114 ? -11.439 31.569 78.970 1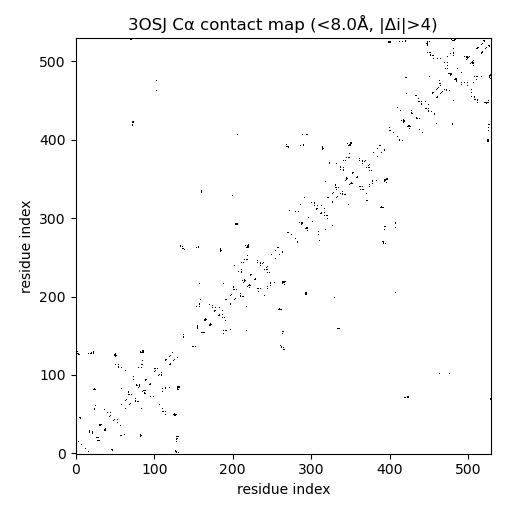.00 14.61 367 ILE A N 1
ATOM 855 C CA . ILE A 1 114 ? -11.272 32.482 80.100 1.00 12.11 367 ILE A CA 1
ATOM 856 C C . ILE A 1 114 ? -11.134 33.935 79.611 1.00 14.83 367 ILE A C 1
ATOM 857 O O . ILE A 1 114 ? -11.771 34.835 80.149 1.00 22.84 367 ILE A O 1
ATOM 862 N N . VAL A 1 115 ? -10.325 34.149 78.574 1.00 13.38 368 VAL A N 1
ATOM 863 C CA . VAL A 1 115 ? -10.144 35.476 77.977 1.00 13.51 368 VAL A CA 1
ATOM 864 C C . VAL A 1 115 ? -11.406 36.052 77.317 1.00 13.25 368 VAL A C 1
ATOM 865 O O . VAL A 1 115 ? -11.746 37.212 77.532 1.00 20.54 368 VAL A O 1
ATOM 869 N N . SER A 1 116 ? -12.083 35.239 76.516 1.00 8.80 369 SER A N 1
ATOM 870 C CA . SER A 1 116 ? -13.375 35.602 75.943 1.00 13.97 369 SER A CA 1
ATOM 871 C C . SER A 1 116 ? -14.381 35.901 77.047 1.00 19.45 369 SER A C 1
ATOM 872 O O . SER A 1 116 ? -15.183 36.823 76.952 1.00 20.47 369 SER A O 1
ATOM 875 N N . SER A 1 117 ? -14.333 35.095 78.095 1.00 20.80 370 SER A N 1
ATOM 876 C CA . SER A 1 117 ? -15.267 35.202 79.193 1.00 21.82 370 SER A CA 1
ATOM 877 C C . SER A 1 117 ? -14.988 36.418 80.072 1.00 18.22 370 SER A C 1
ATOM 878 O O . SER A 1 117 ? -15.866 37.240 80.292 1.00 16.32 370 SER A O 1
ATOM 881 N N . GLY A 1 118 ? -13.766 36.530 80.587 1.00 18.01 371 GLY A N 1
ATOM 882 C CA . GLY A 1 118 ? -13.464 37.570 81.557 1.00 13.14 371 GLY A CA 1
ATOM 883 C C . GLY A 1 118 ? -12.293 38.472 81.229 1.00 12.00 371 GLY A C 1
ATOM 884 O O . GLY A 1 118 ? -11.774 39.149 82.116 1.00 18.00 371 GLY A O 1
ATOM 885 N N . GLY A 1 119 ? -11.870 38.468 79.966 1.00 8.77 372 GLY A N 1
ATOM 886 C CA . GLY A 1 119 ? -10.817 39.348 79.483 1.00 6.01 372 GLY A CA 1
ATOM 887 C C . GLY A 1 119 ? -9.492 39.256 80.228 1.00 12.18 372 GLY A C 1
ATOM 888 O O . GLY A 1 119 ? -9.172 38.228 80.836 1.00 7.51 372 GLY A O 1
ATOM 889 N N . LEU A 1 120 ? -8.723 40.341 80.183 1.00 12.15 373 LEU A N 1
ATOM 890 C CA . LEU A 1 120 ? -7.407 40.386 80.831 1.00 15.44 373 LEU A CA 1
ATOM 891 C C . LEU A 1 120 ? -7.404 39.986 82.328 1.00 14.11 373 LEU A C 1
ATOM 892 O O . LEU A 1 120 ? -6.551 39.192 82.745 1.00 11.29 373 LEU A O 1
ATOM 897 N N . PRO A 1 121 ? -8.340 40.539 83.134 1.00 6.30 374 PRO A N 1
ATOM 898 C CA . PRO A 1 121 ? -8.362 40.229 84.576 1.00 9.97 374 PRO A CA 1
ATOM 899 C C . PRO A 1 121 ? -8.532 38.730 84.839 1.00 12.03 374 PRO A C 1
ATOM 900 O O . PRO A 1 121 ? -7.934 38.190 85.755 1.00 11.96 374 PRO A O 1
ATOM 904 N N . ALA A 1 122 ? -9.336 38.060 84.027 1.00 15.92 375 ALA A N 1
ATOM 905 C CA . ALA A 1 122 ? -9.587 36.645 84.245 1.00 10.47 375 ALA A CA 1
ATOM 906 C C . ALA A 1 122 ? -8.372 35.838 83.812 1.00 9.34 375 ALA A C 1
ATOM 907 O O . ALA A 1 122 ? -8.047 34.807 84.418 1.00 11.99 375 ALA A O 1
ATOM 909 N N . LEU A 1 123 ? -7.699 36.309 82.764 1.00 4.61 376 LEU A N 1
ATOM 910 C CA . LEU A 1 123 ? -6.483 35.657 82.284 1.00 5.27 376 LEU A CA 1
ATOM 911 C C . LEU A 1 123 ? -5.401 35.708 83.370 1.00 5.61 376 LEU A C 1
ATOM 912 O O . LEU A 1 123 ? -4.771 34.691 83.690 1.00 10.02 376 LEU A O 1
ATOM 917 N N . VAL A 1 124 ? -5.230 36.886 83.963 1.00 3.25 377 VAL A N 1
ATOM 918 C CA . VAL A 1 124 ? -4.235 37.102 85.013 1.00 5.53 377 VAL A CA 1
ATOM 919 C C . VAL A 1 124 ? -4.507 36.260 86.255 1.00 9.37 377 VAL A C 1
ATOM 920 O O . VAL A 1 124 ? -3.622 35.541 86.719 1.00 12.32 377 VAL A O 1
ATOM 924 N N . ASP A 1 125 ? -5.728 36.364 86.781 1.00 6.57 378 ASP A N 1
ATOM 925 C CA . ASP A 1 125 ? -6.154 35.626 87.970 1.00 10.66 378 ASP A CA 1
ATOM 926 C C . ASP A 1 125 ? -5.906 34.124 87.844 1.00 12.37 378 ASP A C 1
ATOM 927 O O . ASP A 1 125 ? -5.415 33.490 88.781 1.00 10.23 378 ASP A O 1
ATOM 932 N N . ALA A 1 126 ? -6.252 33.571 86.680 1.00 14.07 379 ALA A N 1
ATOM 933 C CA . ALA A 1 126 ? -6.132 32.138 86.420 1.00 18.70 379 ALA A CA 1
ATOM 934 C C . ALA A 1 126 ? -4.685 31.644 86.427 1.00 16.26 379 ALA A C 1
ATOM 935 O O . ALA A 1 126 ? -4.387 30.548 86.932 1.00 12.92 379 ALA A O 1
ATOM 937 N N . LEU A 1 127 ? -3.798 32.440 85.836 1.00 13.98 380 LEU A N 1
ATOM 938 C CA . LEU A 1 127 ? -2.386 32.088 85.767 1.00 12.87 380 LEU A CA 1
ATOM 939 C C . LEU A 1 127 ? -1.768 32.205 87.151 1.00 14.49 380 LEU A C 1
ATOM 940 O O . LEU A 1 127 ? -1.081 31.294 87.630 1.00 11.83 380 LEU A O 1
ATOM 945 N N . VAL A 1 128 ? -2.051 33.331 87.790 1.00 13.94 381 VAL A N 1
ATOM 946 C CA . VAL A 1 128 ? -1.565 33.619 89.128 1.00 16.83 381 VAL A CA 1
ATOM 947 C C . VAL A 1 128 ? -2.083 32.636 90.189 1.00 13.39 381 VAL A C 1
ATOM 948 O O . VAL A 1 128 ? -1.350 32.309 91.124 1.00 12.19 381 VAL A O 1
ATOM 952 N N . ASP A 1 129 ? -3.323 32.155 90.046 1.00 11.45 382 ASP A N 1
ATOM 953 C CA . ASP A 1 129 ? -3.905 31.275 91.063 1.00 16.10 382 ASP A CA 1
ATOM 954 C C . ASP A 1 129 ? -3.793 29.775 90.767 1.00 21.98 382 ASP A C 1
ATOM 955 O O . ASP A 1 129 ? -4.270 28.963 91.555 1.00 23.69 382 ASP A O 1
ATOM 960 N N . SER A 1 130 ? -3.169 29.420 89.645 1.00 19.52 383 SER A N 1
ATOM 961 C CA . SER A 1 130 ? -2.925 28.022 89.289 1.00 20.50 383 SER A CA 1
ATOM 962 C C . SER A 1 130 ? -2.000 27.341 90.310 1.00 21.25 383 SER A C 1
ATOM 963 O O . SER A 1 130 ? -1.196 28.005 90.976 1.00 13.79 383 SER A O 1
ATOM 966 N N . GLN A 1 131 ? -2.125 26.020 90.427 1.00 16.97 384 GLN A N 1
ATOM 967 C CA . GLN A 1 131 ? -1.267 25.239 91.309 1.00 16.28 384 GLN A CA 1
ATOM 968 C C . GLN A 1 131 ? 0.186 25.334 90.860 1.00 17.04 384 GLN A C 1
ATOM 969 O O . GLN A 1 131 ? 1.109 25.297 91.677 1.00 18.71 384 GLN A O 1
ATOM 975 N N . GLU A 1 132 ? 0.381 25.444 89.556 1.00 13.54 385 GLU A N 1
ATOM 976 C CA . GLU A 1 132 ? 1.716 25.556 89.009 1.00 14.41 385 GLU A CA 1
ATOM 977 C C . GLU A 1 132 ? 2.385 26.829 89.513 1.00 17.15 385 GLU A C 1
ATOM 978 O O . GLU A 1 132 ? 3.528 26.791 89.963 1.00 16.66 385 GLU A O 1
ATOM 984 N N . TYR A 1 133 ? 1.688 27.960 89.414 1.00 9.82 386 TYR A N 1
ATOM 985 C CA . TYR A 1 133 ? 2.252 29.203 89.926 1.00 11.27 386 TYR A CA 1
ATOM 986 C C . TYR A 1 133 ? 2.631 29.018 91.402 1.00 7.84 386 TYR A C 1
ATOM 987 O O . TYR A 1 133 ? 3.724 29.416 91.815 1.00 13.02 386 TYR A O 1
ATOM 996 N N . ALA A 1 134 ? 1.732 28.416 92.187 1.00 7.08 387 ALA A N 1
ATOM 997 C CA . ALA A 1 134 ? 2.000 28.159 93.609 1.00 9.00 387 ALA A CA 1
ATOM 998 C C . ALA A 1 134 ? 3.271 27.326 93.788 1.00 15.24 387 ALA A C 1
ATOM 999 O O . ALA A 1 134 ? 4.100 27.622 94.644 1.00 17.40 387 ALA A O 1
ATOM 1001 N N . ASP A 1 135 ? 3.421 26.293 92.964 1.00 16.49 388 ASP A N 1
ATOM 1002 C CA . ASP A 1 135 ? 4.557 25.383 93.078 1.00 20.01 388 ASP A CA 1
ATOM 1003 C C . ASP A 1 135 ? 5.877 26.089 92.790 1.00 23.80 388 ASP A C 1
ATOM 1004 O O . ASP A 1 135 ? 6.857 25.892 93.510 1.00 28.29 388 ASP A O 1
ATOM 1009 N N . TYR A 1 136 ? 5.901 26.908 91.743 1.00 18.87 389 TYR A N 1
ATOM 1010 C CA . TYR A 1 136 ? 7.159 27.468 91.259 1.00 20.60 389 TYR A CA 1
ATOM 1011 C C . TYR A 1 136 ? 7.550 28.781 91.925 1.00 24.82 389 TYR A C 1
ATOM 1012 O O . TYR A 1 136 ? 8.721 28.980 92.257 1.00 23.21 389 TYR A O 1
ATOM 1021 N N . PHE A 1 137 ? 6.572 29.671 92.110 1.00 20.01 390 PHE A N 1
ATOM 1022 C CA . PHE A 1 137 ? 6.849 31.013 92.607 1.00 16.65 390 PHE A CA 1
ATOM 1023 C C . PHE A 1 137 ? 6.204 31.291 93.974 1.00 17.21 390 PHE A C 1
ATOM 1024 O O . PHE A 1 137 ? 6.694 32.123 94.733 1.00 17.98 390 PHE A O 1
ATOM 1032 N N . GLY A 1 138 ? 5.104 30.601 94.275 1.00 18.84 391 GLY A N 1
ATOM 1033 C CA . GLY A 1 138 ? 4.390 30.783 95.531 1.00 14.69 391 GLY A CA 1
ATOM 1034 C C . GLY A 1 138 ? 3.963 32.214 95.821 1.00 15.24 391 GLY A C 1
ATOM 1035 O O . GLY A 1 138 ? 3.598 32.965 94.920 1.00 20.34 391 GLY A O 1
ATOM 1036 N N . GLU A 1 139 ? 4.036 32.601 97.088 1.00 13.15 392 GLU A N 1
ATOM 1037 C CA . GLU A 1 139 ? 3.585 33.919 97.525 1.00 16.34 392 GLU A CA 1
ATOM 1038 C C . GLU A 1 139 ? 4.619 35.029 97.325 1.00 14.41 392 GLU A C 1
ATOM 1039 O O . GLU A 1 139 ? 4.260 36.203 97.128 1.00 13.71 392 GLU A O 1
ATOM 1045 N N . GLU A 1 140 ? 5.899 34.667 97.368 1.00 12.58 393 GLU A N 1
ATOM 1046 C CA . GLU A 1 140 ? 6.952 35.675 97.543 1.00 13.69 393 GLU A CA 1
ATOM 1047 C C . GLU A 1 140 ? 7.898 35.861 96.372 1.00 13.35 393 GLU A C 1
ATOM 1048 O O . GLU A 1 140 ? 8.628 36.853 96.329 1.00 19.41 393 GLU A O 1
ATOM 1054 N N . THR A 1 141 ? 7.910 34.911 95.439 1.00 13.22 394 THR A N 1
ATOM 1055 C CA . THR A 1 141 ? 8.959 34.869 94.416 1.00 13.57 394 THR A CA 1
ATOM 1056 C C . THR A 1 141 ? 8.552 35.456 93.075 1.00 12.96 394 THR A C 1
ATOM 1057 O O . THR A 1 141 ? 7.477 35.148 92.551 1.00 12.79 394 THR A O 1
ATOM 1061 N N . VAL A 1 142 ? 9.420 36.303 92.524 1.00 13.64 395 VAL A N 1
ATOM 1062 C CA . VAL A 1 142 ? 9.189 36.854 91.202 1.00 12.39 395 VAL A CA 1
ATOM 1063 C C . VAL A 1 142 ? 9.192 35.710 90.184 1.00 15.43 395 VAL A C 1
ATOM 1064 O O . VAL A 1 142 ? 10.077 34.867 90.192 1.00 16.54 395 VAL A O 1
ATOM 1068 N N . PRO A 1 143 ? 8.166 35.652 89.325 1.00 17.20 396 PRO A N 1
ATOM 1069 C CA . PRO A 1 143 ? 8.233 34.728 88.192 1.00 12.76 396 PRO A CA 1
ATOM 1070 C C . PRO A 1 143 ? 9.535 34.887 87.419 1.00 12.63 396 PRO A C 1
ATOM 1071 O O . PRO A 1 143 ? 10.117 35.985 87.343 1.00 14.10 396 PRO A O 1
ATOM 1075 N N . TYR A 1 144 ? 9.995 33.785 86.844 1.00 11.35 397 TYR A N 1
ATOM 1076 C CA . TYR A 1 144 ? 11.215 33.811 86.051 1.00 14.41 397 TYR A CA 1
ATOM 1077 C C . TYR A 1 144 ? 11.092 32.866 84.864 1.00 14.07 397 TYR A C 1
ATOM 1078 O O . TYR A 1 144 ? 10.303 31.919 84.879 1.00 16.13 397 TYR A O 1
ATOM 1087 N N . LEU A 1 145 ? 11.879 33.139 83.837 1.00 16.64 398 LEU A N 1
ATOM 1088 C CA . LEU A 1 145 ? 11.856 32.349 82.621 1.00 22.82 398 LEU A CA 1
ATOM 1089 C C . LEU A 1 145 ? 12.335 30.917 82.899 1.00 20.40 398 LEU A C 1
ATOM 1090 O O . LEU A 1 145 ? 13.422 30.698 83.436 1.00 27.47 398 LEU A O 1
ATOM 1095 N N . ARG A 1 146 ? 11.492 29.954 82.560 1.00 17.60 399 ARG A N 1
ATOM 1096 C CA . ARG A 1 146 ? 11.794 28.540 82.723 1.00 29.65 399 ARG A CA 1
ATOM 1097 C C . ARG A 1 146 ? 11.999 27.869 81.361 1.00 36.52 399 ARG A C 1
ATOM 1098 O O . ARG A 1 146 ? 13.127 27.566 80.963 1.00 42.44 399 ARG A O 1
ATOM 1106 N N . ARG B 1 11 ? 15.260 3.300 36.567 1.00 64.98 264 ARG B N 1
ATOM 1107 C CA . ARG B 1 11 ? 15.353 2.424 35.405 1.00 65.91 264 ARG B CA 1
ATOM 1108 C C . ARG B 1 11 ? 15.062 0.968 35.781 1.00 63.81 264 ARG B C 1
ATOM 1109 O O . ARG B 1 11 ? 14.464 0.222 35.000 1.00 61.51 264 ARG B O 1
ATOM 1117 N N . GLN B 1 12 ? 15.484 0.568 36.977 1.00 60.20 265 GLN B N 1
ATOM 1118 C CA . GLN B 1 12 ? 15.145 -0.755 37.496 1.00 56.40 265 GLN B CA 1
ATOM 1119 C C . GLN B 1 12 ? 13.752 -0.716 38.127 1.00 45.76 265 GLN B C 1
ATOM 1120 O O . GLN B 1 12 ? 13.442 0.188 38.898 1.00 39.34 265 GLN B O 1
ATOM 1126 N N . LYS B 1 13 ? 12.906 -1.687 37.794 1.00 40.75 266 LYS B N 1
ATOM 1127 C CA . LYS B 1 13 ? 11.528 -1.682 38.293 1.00 33.14 266 LYS B CA 1
ATOM 1128 C C . LYS B 1 13 ? 11.325 -2.606 39.483 1.00 28.27 266 LYS B C 1
ATOM 1129 O O . LYS B 1 13 ? 11.680 -3.779 39.435 1.00 35.01 266 LYS B O 1
ATOM 1135 N N . TYR B 1 14 ? 10.745 -2.070 40.549 1.00 21.87 267 TYR B N 1
ATOM 1136 C CA . TYR B 1 14 ? 10.477 -2.859 41.747 1.00 22.30 267 TYR B CA 1
ATOM 1137 C C . TYR B 1 14 ? 8.982 -3.176 41.879 1.00 22.09 267 TYR B C 1
ATOM 1138 O O . TYR B 1 14 ? 8.127 -2.299 41.731 1.00 19.74 267 TYR B O 1
ATOM 1147 N N . ALA B 1 15 ? 8.679 -4.439 42.153 1.00 19.89 268 ALA B N 1
ATOM 1148 C CA . ALA B 1 15 ? 7.306 -4.902 42.226 1.00 18.80 268 ALA B CA 1
ATOM 1149 C C . ALA B 1 15 ? 7.107 -5.894 43.373 1.00 17.66 268 ALA B C 1
ATOM 1150 O O . ALA B 1 15 ? 7.793 -6.912 43.457 1.00 20.26 268 ALA B O 1
ATOM 1160 N N . LYS B 1 17 ? 5.486 -8.727 44.523 1.00 27.89 270 LYS B N 1
ATOM 1161 C CA . LYS B 1 17 ? 4.743 -9.843 43.969 1.00 35.61 270 LYS B CA 1
ATOM 1162 C C . LYS B 1 17 ? 5.201 -11.102 44.667 1.00 44.73 270 LYS B C 1
ATOM 1163 O O . LYS B 1 17 ? 6.272 -11.121 45.270 1.00 42.56 270 LYS B O 1
ATOM 1169 N N . PRO B 1 18 ? 4.378 -12.154 44.610 1.00 53.69 271 PRO B N 1
ATOM 1170 C CA . PRO B 1 18 ? 4.805 -13.449 45.130 1.00 55.72 271 PRO B CA 1
ATOM 1171 C C . PRO B 1 18 ? 5.595 -14.146 44.037 1.00 49.98 271 PRO B C 1
ATOM 1172 O O . PRO B 1 18 ? 5.264 -13.983 42.862 1.00 52.03 271 PRO B O 1
ATOM 1176 N N . GLY B 1 19 ? 6.629 -14.891 44.406 1.00 43.88 272 GLY B N 1
ATOM 1177 C CA . GLY B 1 19 ? 7.038 -15.016 45.788 1.00 41.49 272 GLY B CA 1
ATOM 1178 C C . GLY B 1 19 ? 8.480 -14.572 45.874 1.00 46.51 272 GLY B C 1
ATOM 1179 O O . GLY B 1 19 ? 9.382 -15.213 45.330 1.00 49.26 272 GLY B O 1
ATOM 1180 N N . LEU B 1 20 ? 8.693 -13.445 46.536 1.00 45.13 273 LEU B N 1
ATOM 1181 C CA . LEU B 1 20 ? 10.021 -12.865 46.654 1.00 38.89 273 LEU B CA 1
ATOM 1182 C C . LEU B 1 20 ? 10.683 -13.351 47.931 1.00 32.10 273 LEU B C 1
ATOM 1183 O O . LEU B 1 20 ? 10.005 -13.746 48.877 1.00 30.58 273 LEU B O 1
ATOM 1188 N N . SER B 1 21 ? 12.009 -13.328 47.947 1.00 32.49 274 SER B N 1
ATOM 1189 C CA . SER B 1 21 ? 12.755 -13.577 49.168 1.00 33.05 274 SER B CA 1
ATOM 1190 C C . SER B 1 21 ? 12.512 -12.407 50.111 1.00 38.29 274 SER B C 1
ATOM 1191 O O . SER B 1 21 ? 12.008 -11.366 49.693 1.00 41.90 274 SER B O 1
ATOM 1194 N N . ALA B 1 22 ? 12.863 -12.565 51.381 1.00 39.08 275 ALA B N 1
ATOM 1195 C CA . ALA B 1 22 ? 12.716 -11.460 52.314 1.00 42.90 275 ALA B CA 1
ATOM 1196 C C . ALA B 1 22 ? 13.665 -10.326 51.934 1.00 42.39 275 ALA B C 1
ATOM 1197 O O . ALA B 1 22 ? 13.392 -9.167 52.223 1.00 41.62 275 ALA B O 1
ATOM 1199 N N . LEU B 1 23 ? 14.769 -10.667 51.273 1.00 41.27 276 LEU B N 1
ATOM 1200 C CA . LEU B 1 23 ? 15.734 -9.668 50.834 1.00 42.82 276 LEU B CA 1
ATOM 1201 C C . LEU B 1 23 ? 15.190 -8.874 49.659 1.00 39.42 276 LEU B C 1
ATOM 1202 O O . LEU B 1 23 ? 15.272 -7.645 49.646 1.00 37.04 276 LEU B O 1
ATOM 1207 N N . GLU B 1 24 ? 14.648 -9.577 48.667 1.00 38.11 277 GLU B N 1
ATOM 1208 C CA . GLU B 1 24 ? 14.002 -8.910 47.541 1.00 30.95 277 GLU B CA 1
ATOM 1209 C C . GLU B 1 24 ? 12.870 -8.025 48.069 1.00 18.55 277 GLU B C 1
ATOM 1210 O O . GLU B 1 24 ? 12.699 -6.885 47.632 1.00 19.20 277 GLU B O 1
ATOM 1216 N N . LYS B 1 25 ? 12.122 -8.546 49.034 1.00 16.14 278 LYS B N 1
ATOM 1217 C CA . LYS B 1 25 ? 11.094 -7.760 49.699 1.00 23.52 278 LYS B CA 1
ATOM 1218 C C . LYS B 1 25 ? 11.694 -6.480 50.278 1.00 25.52 278 LYS B C 1
ATOM 1219 O O . LYS B 1 25 ? 11.181 -5.387 50.031 1.00 24.80 278 LYS B O 1
ATOM 1225 N N . ASN B 1 26 ? 12.776 -6.626 51.043 1.00 28.91 279 ASN B N 1
ATOM 1226 C CA . ASN B 1 26 ? 13.496 -5.494 51.629 1.00 27.65 279 ASN B CA 1
ATOM 1227 C C . ASN B 1 26 ? 13.759 -4.411 50.599 1.00 27.06 279 ASN B C 1
ATOM 1228 O O . ASN B 1 26 ? 13.461 -3.233 50.828 1.00 26.14 279 ASN B O 1
ATOM 1233 N N . ALA B 1 27 ? 14.343 -4.821 49.473 1.00 24.31 280 ALA B N 1
ATOM 1234 C CA . ALA B 1 27 ? 14.692 -3.901 48.394 1.00 24.54 280 ALA B CA 1
ATOM 1235 C C . ALA B 1 27 ? 13.449 -3.238 47.778 1.00 21.85 280 ALA B C 1
ATOM 1236 O O . ALA B 1 27 ? 13.502 -2.097 47.350 1.00 17.16 280 ALA B O 1
ATOM 1238 N N . VAL B 1 28 ? 12.334 -3.957 47.739 1.00 21.44 281 VAL B N 1
ATOM 1239 C CA . VAL B 1 28 ? 11.107 -3.409 47.175 1.00 14.59 281 VAL B CA 1
ATOM 1240 C C . VAL B 1 28 ? 10.495 -2.382 48.144 1.00 13.15 281 VAL B C 1
ATOM 1241 O O . VAL B 1 28 ? 10.021 -1.325 47.737 1.00 13.50 281 VAL B O 1
ATOM 1245 N N . ILE B 1 29 ? 10.541 -2.682 49.434 1.00 17.07 282 ILE B N 1
ATOM 1246 C CA . ILE B 1 29 ? 10.041 -1.757 50.449 1.00 16.68 282 ILE B CA 1
ATOM 1247 C C . ILE B 1 29 ? 10.836 -0.443 50.405 1.00 17.85 282 ILE B C 1
ATOM 1248 O O . ILE B 1 29 ? 10.271 0.658 50.370 1.00 15.25 282 ILE B O 1
ATOM 1253 N N . LYS B 1 30 ? 12.156 -0.590 50.410 1.00 11.61 283 LYS B N 1
ATOM 1254 C CA . LYS B 1 30 ? 13.089 0.517 50.457 1.00 21.61 283 LYS B CA 1
ATOM 1255 C C . LYS B 1 30 ? 12.906 1.405 49.237 1.00 17.03 283 LYS B C 1
ATOM 1256 O O . LYS B 1 30 ? 12.957 2.633 49.335 1.00 21.33 283 LYS B O 1
ATOM 1262 N N . ALA B 1 31 ? 12.680 0.789 48.085 1.00 10.09 284 ALA B N 1
ATOM 1263 C CA . ALA B 1 31 ? 12.456 1.571 46.878 1.00 11.85 284 ALA B CA 1
ATOM 1264 C C . ALA B 1 31 ? 11.171 2.407 46.993 1.00 12.18 284 ALA B C 1
ATOM 1265 O O . ALA B 1 31 ? 11.093 3.522 46.480 1.00 10.30 284 ALA B O 1
ATOM 1267 N N . ALA B 1 32 ? 10.168 1.871 47.677 1.00 12.00 285 ALA B N 1
ATOM 1268 C CA . ALA B 1 32 ? 8.905 2.583 47.821 1.00 15.16 285 ALA B CA 1
ATOM 1269 C C . ALA B 1 32 ? 9.034 3.822 48.724 1.00 14.95 285 ALA B C 1
ATOM 1270 O O . ALA B 1 32 ? 8.544 4.902 48.381 1.00 15.77 285 ALA B O 1
ATOM 1272 N N . TYR B 1 33 ? 9.708 3.683 49.861 1.00 13.51 286 TYR B N 1
ATOM 1273 C CA . TYR B 1 33 ? 9.912 4.833 50.743 1.00 11.15 286 TYR B CA 1
ATOM 1274 C C . TYR B 1 33 ? 10.683 5.920 50.012 1.00 8.84 286 TYR B C 1
ATOM 1275 O O . TYR B 1 33 ? 10.352 7.110 50.098 1.00 11.16 286 TYR B O 1
ATOM 1284 N N . ARG B 1 34 ? 11.729 5.495 49.307 1.00 8.24 287 ARG B N 1
ATOM 1285 C CA . ARG B 1 34 ? 12.568 6.394 48.523 1.00 9.14 287 ARG B CA 1
ATOM 1286 C C . ARG B 1 34 ? 11.799 7.184 47.469 1.00 12.93 287 ARG B C 1
ATOM 1287 O O . ARG B 1 34 ? 12.023 8.389 47.295 1.00 12.71 287 ARG B O 1
ATOM 1295 N N . GLN B 1 35 ? 10.896 6.504 46.772 1.00 11.89 288 GLN B N 1
ATOM 1296 C CA . GLN B 1 35 ? 10.115 7.140 45.731 1.00 13.62 288 GLN B CA 1
ATOM 1297 C C . GLN B 1 35 ? 9.135 8.135 46.332 1.00 12.26 288 GLN B C 1
ATOM 1298 O O . GLN B 1 35 ? 8.928 9.194 45.776 1.00 12.63 288 GLN B O 1
ATOM 1304 N N . ILE B 1 36 ? 8.554 7.800 47.481 1.00 13.52 289 ILE B N 1
ATOM 1305 C CA . ILE B 1 36 ? 7.472 8.606 48.047 1.00 15.08 289 ILE B CA 1
ATOM 1306 C C . ILE B 1 36 ? 7.998 9.719 48.941 1.00 13.61 289 ILE B C 1
ATOM 1307 O O . ILE B 1 36 ? 7.451 10.830 48.959 1.00 17.34 289 ILE B O 1
ATOM 1312 N N . PHE B 1 37 ? 9.036 9.408 49.710 1.00 8.56 290 PHE B N 1
ATOM 1313 C CA . PHE B 1 37 ? 9.577 10.367 50.665 1.00 11.99 290 PHE B CA 1
ATOM 1314 C C . PHE B 1 37 ? 10.883 11.017 50.219 1.00 15.15 290 PHE B C 1
ATOM 1315 O O . PHE B 1 37 ? 11.275 12.035 50.784 1.00 16.75 290 PHE B O 1
ATOM 1323 N N . GLU B 1 38 ? 11.540 10.422 49.217 1.00 12.75 291 GLU B N 1
ATOM 1324 C CA . GLU B 1 38 ? 12.844 10.884 48.720 1.00 15.79 291 GLU B CA 1
ATOM 1325 C C . GLU B 1 38 ? 13.952 10.767 49.790 1.00 14.20 291 GLU B C 1
ATOM 1326 O O . GLU B 1 38 ? 14.988 11.442 49.752 1.00 8.29 291 GLU B O 1
ATOM 1332 N N . ARG B 1 39 ? 13.720 9.862 50.725 1.00 16.41 292 ARG B N 1
ATOM 1333 C CA . ARG B 1 39 ? 14.530 9.739 51.917 1.00 24.96 292 ARG B CA 1
ATOM 1334 C C . ARG B 1 39 ? 14.378 8.304 52.410 1.00 21.62 292 ARG B C 1
ATOM 1335 O O . ARG B 1 39 ? 13.333 7.690 52.209 1.00 17.17 292 ARG B O 1
ATOM 1343 N N . ASP B 1 40 ? 15.423 7.751 53.020 1.00 17.90 293 ASP B N 1
ATOM 1344 C CA . ASP B 1 40 ? 15.283 6.459 53.669 1.00 24.75 293 ASP B CA 1
ATOM 1345 C C . ASP B 1 40 ? 14.513 6.632 54.956 1.00 28.50 293 ASP B C 1
ATOM 1346 O O . ASP B 1 40 ? 15.052 7.016 55.983 1.00 32.46 293 ASP B O 1
ATOM 1351 N N . ILE B 1 41 ? 13.224 6.378 54.873 1.00 33.66 294 ILE B N 1
ATOM 1352 C CA . ILE B 1 41 ? 12.397 6.291 56.046 1.00 39.24 294 ILE B CA 1
ATOM 1353 C C . ILE B 1 41 ? 12.381 4.809 56.412 1.00 53.97 294 ILE B C 1
ATOM 1354 O O . ILE B 1 41 ? 12.497 3.944 55.534 1.00 51.59 294 ILE B O 1
ATOM 1359 N N . THR B 1 42 ? 12.296 4.510 57.703 1.00 63.36 295 THR B N 1
ATOM 1360 C CA . THR B 1 42 ? 12.293 3.120 58.142 1.00 72.51 295 THR B CA 1
ATOM 1361 C C . THR B 1 42 ? 10.994 2.812 58.868 1.00 71.07 295 THR B C 1
ATOM 1362 O O . THR B 1 42 ? 10.294 3.721 59.313 1.00 70.78 295 THR B O 1
ATOM 1366 N N . LYS B 1 43 ? 10.669 1.529 58.977 1.00 69.91 296 LYS B N 1
ATOM 1367 C CA . LYS B 1 43 ? 9.483 1.116 59.714 1.00 67.99 296 LYS B CA 1
ATOM 1368 C C . LYS B 1 43 ? 9.553 1.548 61.182 1.00 65.16 296 LYS B C 1
ATOM 1369 O O . LYS B 1 43 ? 8.525 1.658 61.856 1.00 63.01 296 LYS B O 1
ATOM 1375 N N . ALA B 1 44 ? 10.767 1.816 61.659 1.00 61.16 297 ALA B N 1
ATOM 1376 C CA . ALA B 1 44 ? 10.982 2.176 63.058 1.00 56.41 297 ALA B CA 1
ATOM 1377 C C . ALA B 1 44 ? 10.587 3.624 63.359 1.00 53.10 297 ALA B C 1
ATOM 1378 O O . ALA B 1 44 ? 10.575 4.048 64.517 1.00 52.13 297 ALA B O 1
ATOM 1380 N N . TYR B 1 45 ? 10.263 4.381 62.316 1.00 53.96 298 TYR B N 1
ATOM 1381 C CA . TYR B 1 45 ? 9.830 5.762 62.498 1.00 56.80 298 TYR B CA 1
ATOM 1382 C C . TYR B 1 45 ? 8.614 5.845 63.436 1.00 49.87 298 TYR B C 1
ATOM 1383 O O . TYR B 1 45 ? 8.731 6.305 64.574 1.00 52.03 298 TYR B O 1
ATOM 1392 N N . SER B 1 46 ? 7.463 5.384 62.952 1.00 41.31 299 SER B N 1
ATOM 1393 C CA . SER B 1 46 ? 6.218 5.400 63.718 1.00 33.21 299 SER B CA 1
ATOM 1394 C C . SER B 1 46 ? 5.600 4.011 63.773 1.00 30.83 299 SER B C 1
ATOM 1395 O O . SER B 1 46 ? 6.004 3.122 63.025 1.00 23.02 299 SER B O 1
ATOM 1398 N N . GLN B 1 47 ? 4.607 3.831 64.643 1.00 27.63 300 GLN B N 1
ATOM 1399 C CA . GLN B 1 47 ? 3.858 2.581 64.667 1.00 25.64 300 GLN B CA 1
ATOM 1400 C C . GLN B 1 47 ? 3.098 2.335 63.360 1.00 18.79 300 GLN B C 1
ATOM 1401 O O . GLN B 1 47 ? 3.082 1.221 62.845 1.00 17.63 300 GLN B O 1
ATOM 1407 N N . SER B 1 48 ? 2.453 3.370 62.840 1.00 17.36 301 SER B N 1
ATOM 1408 C CA . SER B 1 48 ? 1.607 3.213 61.655 1.00 20.68 301 SER B CA 1
ATOM 1409 C C . SER B 1 48 ? 2.395 2.725 60.447 1.00 21.03 301 SER B C 1
ATOM 1410 O O . SER B 1 48 ? 1.983 1.800 59.747 1.00 21.15 301 SER B O 1
ATOM 1413 N N . ILE B 1 49 ? 3.531 3.367 60.204 1.00 21.43 302 ILE B N 1
ATOM 1414 C CA . ILE B 1 49 ? 4.389 3.010 59.087 1.00 25.00 302 ILE B CA 1
ATOM 1415 C C . ILE B 1 49 ? 4.967 1.600 59.248 1.00 22.44 302 ILE B C 1
ATOM 1416 O O . ILE B 1 49 ? 5.110 0.848 58.270 1.00 20.91 302 ILE B O 1
ATOM 1421 N N . SER B 1 50 ? 5.277 1.237 60.485 1.00 17.58 303 SER B N 1
ATOM 1422 C CA . SER B 1 50 ? 5.699 -0.119 60.774 1.00 14.86 303 SER B CA 1
ATOM 1423 C C . SER B 1 50 ? 4.556 -1.064 60.456 1.00 9.74 303 SER B C 1
ATOM 1424 O O . SER B 1 50 ? 4.735 -2.085 59.786 1.00 11.40 303 SER B O 1
ATOM 1427 N N . TYR B 1 51 ? 3.370 -0.722 60.935 1.00 16.71 304 TYR B N 1
ATOM 1428 C CA . TYR B 1 51 ? 2.199 -1.538 60.643 1.00 17.89 304 TYR B CA 1
ATOM 1429 C C . TYR B 1 51 ? 1.975 -1.691 59.128 1.00 13.00 304 TYR B C 1
ATOM 1430 O O . TYR B 1 51 ? 1.791 -2.801 58.637 1.00 11.44 304 TYR B O 1
ATOM 1439 N N . LEU B 1 52 ? 2.027 -0.582 58.390 1.00 19.29 305 LEU B N 1
ATOM 1440 C CA . LEU B 1 52 ? 1.784 -0.608 56.944 1.00 16.31 305 LEU B CA 1
ATOM 1441 C C . LEU B 1 52 ? 2.772 -1.510 56.222 1.00 19.58 305 LEU B C 1
ATOM 1442 O O . LEU B 1 52 ? 2.382 -2.346 55.394 1.00 17.14 305 LEU B O 1
ATOM 1447 N N . GLU B 1 53 ? 4.053 -1.337 56.543 1.00 20.23 306 GLU B N 1
ATOM 1448 C CA . GLU B 1 53 ? 5.102 -2.173 55.984 1.00 20.60 306 GLU B CA 1
ATOM 1449 C C . GLU B 1 53 ? 4.810 -3.662 56.198 1.00 18.08 306 GLU B C 1
ATOM 1450 O O . GLU B 1 53 ? 4.997 -4.482 55.288 1.00 13.56 306 GLU B O 1
ATOM 1456 N N . SER B 1 54 ? 4.341 -4.017 57.390 1.00 16.83 307 SER B N 1
ATOM 1457 C CA . SER B 1 54 ? 4.026 -5.416 57.649 1.00 16.76 307 SER B CA 1
ATOM 1458 C C . SER B 1 54 ? 2.887 -5.856 56.736 1.00 19.82 307 SER B C 1
ATOM 1459 O O . SER B 1 54 ? 2.872 -6.989 56.238 1.00 18.02 307 SER B O 1
ATOM 1462 N N . GLN B 1 55 ? 1.944 -4.953 56.487 1.00 11.58 308 GLN B N 1
ATOM 1463 C CA . GLN B 1 55 ? 0.834 -5.294 55.601 1.00 19.62 308 GLN B CA 1
ATOM 1464 C C . GLN B 1 55 ? 1.285 -5.546 54.156 1.00 23.04 308 GLN B C 1
ATOM 1465 O O . GLN B 1 55 ? 0.937 -6.573 53.561 1.00 17.83 308 GLN B O 1
ATOM 1471 N N . VAL B 1 56 ? 2.042 -4.612 53.582 1.00 17.80 309 VAL B N 1
ATOM 1472 C CA . VAL B 1 56 ? 2.469 -4.782 52.194 1.00 13.01 309 VAL B CA 1
ATOM 1473 C C . VAL B 1 56 ? 3.392 -6.004 52.092 1.00 17.36 309 VAL B C 1
ATOM 1474 O O . VAL B 1 56 ? 3.314 -6.786 51.136 1.00 16.10 309 VAL B O 1
ATOM 1478 N N . ARG B 1 57 ? 4.246 -6.167 53.102 1.00 18.80 310 ARG B N 1
ATOM 1479 C CA . ARG B 1 57 ? 5.220 -7.255 53.157 1.00 28.22 310 ARG B CA 1
ATOM 1480 C C . ARG B 1 57 ? 4.622 -8.646 52.860 1.00 31.18 310 ARG B C 1
ATOM 1481 O O . ARG B 1 57 ? 5.081 -9.329 51.943 1.00 33.48 310 ARG B O 1
ATOM 1489 N N . ASN B 1 58 ? 3.605 -9.082 53.605 1.00 35.91 311 ASN B N 1
ATOM 1490 C CA . ASN B 1 58 ? 2.983 -10.368 53.253 1.00 36.74 311 ASN B CA 1
ATOM 1491 C C . ASN B 1 58 ? 1.692 -10.262 52.447 1.00 28.46 311 ASN B C 1
ATOM 1492 O O . ASN B 1 58 ? 0.864 -11.179 52.438 1.00 21.49 311 ASN B O 1
ATOM 1497 N N . GLY B 1 59 ? 1.539 -9.143 51.746 1.00 22.95 312 GLY B N 1
ATOM 1498 C CA . GLY B 1 59 ? 0.511 -9.040 50.729 1.00 21.22 312 GLY B CA 1
ATOM 1499 C C . GLY B 1 59 ? -0.914 -8.930 51.234 1.00 18.19 312 GLY B C 1
ATOM 1500 O O . GLY B 1 59 ? -1.830 -9.311 50.528 1.00 23.35 312 GLY B O 1
ATOM 1501 N N . ASP B 1 60 ? -1.092 -8.418 52.451 1.00 21.61 313 ASP B N 1
ATOM 1502 C CA . ASP B 1 60 ? -2.412 -8.084 52.981 1.00 21.77 313 ASP B CA 1
ATOM 1503 C C . ASP B 1 60 ? -2.974 -6.831 52.301 1.00 17.17 313 ASP B C 1
ATOM 1504 O O . ASP B 1 60 ? -4.189 -6.679 52.143 1.00 12.70 313 ASP B O 1
ATOM 1509 N N . ILE B 1 61 ? -2.082 -5.914 51.946 1.00 14.29 314 ILE B N 1
ATOM 1510 C CA . ILE B 1 61 ? -2.424 -4.820 51.052 1.00 11.28 314 ILE B CA 1
ATOM 1511 C C . ILE B 1 61 ? -1.478 -4.910 49.859 1.00 15.45 314 ILE B C 1
ATOM 1512 O O . ILE B 1 61 ? -0.421 -5.542 49.943 1.00 16.08 314 ILE B O 1
ATOM 1517 N N . SER B 1 62 ? -1.871 -4.301 48.750 1.00 12.75 315 SER B N 1
ATOM 1518 C CA . SER B 1 62 ? -1.036 -4.250 47.562 1.00 15.60 315 SER B CA 1
ATOM 1519 C C . SER B 1 62 ? -0.060 -3.084 47.657 1.00 12.28 315 SER B C 1
ATOM 1520 O O . SER B 1 62 ? -0.112 -2.289 48.598 1.00 9.66 315 SER B O 1
ATOM 1531 N N . LYS B 1 64 ? 0.009 -0.563 45.427 1.00 12.26 317 LYS B N 1
ATOM 1532 C CA . LYS B 1 64 ? -0.879 0.575 45.211 1.00 9.37 317 LYS B CA 1
ATOM 1533 C C . LYS B 1 64 ? -1.442 1.116 46.536 1.00 5.13 317 LYS B C 1
ATOM 1534 O O . LYS B 1 64 ? -1.325 2.295 46.847 1.00 8.11 317 LYS B O 1
ATOM 1540 N N . GLU B 1 65 ? -2.030 0.227 47.318 1.00 6.16 318 GLU B N 1
ATOM 1541 C CA . GLU B 1 65 ? -2.638 0.575 48.596 1.00 9.09 318 GLU B CA 1
ATOM 1542 C C . GLU B 1 65 ? -1.594 1.103 49.596 1.00 7.41 318 GLU B C 1
ATOM 1543 O O . GLU B 1 65 ? -1.868 2.021 50.368 1.00 9.69 318 GLU B O 1
ATOM 1549 N N . PHE B 1 66 ? -0.398 0.525 49.567 1.00 10.07 319 PHE B N 1
ATOM 1550 C CA . PHE B 1 66 ? 0.699 0.970 50.428 1.00 9.67 319 PHE B CA 1
ATOM 1551 C C . PHE B 1 66 ? 1.093 2.404 50.054 1.00 7.67 319 PHE B C 1
ATOM 1552 O O . PHE B 1 66 ? 1.260 3.263 50.922 1.00 12.03 319 PHE B O 1
ATOM 1560 N N . VAL B 1 67 ? 1.213 2.661 48.755 1.00 12.48 320 VAL B N 1
ATOM 1561 C CA . VAL B 1 67 ? 1.442 4.013 48.253 1.00 10.60 320 VAL B CA 1
ATOM 1562 C C . VAL B 1 67 ? 0.319 4.947 48.711 1.00 13.89 320 VAL B C 1
ATOM 1563 O O . VAL B 1 67 ? 0.569 6.071 49.170 1.00 15.26 320 VAL B O 1
ATOM 1567 N N . ARG B 1 68 ? -0.917 4.465 48.596 1.00 8.06 321 ARG B N 1
ATOM 1568 C CA . ARG B 1 68 ? -2.086 5.235 48.999 1.00 4.05 321 ARG B CA 1
ATOM 1569 C C . ARG B 1 68 ? -2.026 5.636 50.465 1.00 7.63 321 ARG B C 1
ATOM 1570 O O . ARG B 1 68 ? -2.253 6.792 50.799 1.00 3.49 321 ARG B O 1
ATOM 1578 N N . ARG B 1 69 ? -1.710 4.687 51.342 1.00 9.22 322 ARG B N 1
ATOM 1579 C CA . ARG B 1 69 ? -1.740 4.980 52.765 1.00 14.01 322 ARG B CA 1
ATOM 1580 C C . ARG B 1 69 ? -0.534 5.833 53.187 1.00 21.36 322 ARG B C 1
ATOM 1581 O O . ARG B 1 69 ? -0.655 6.723 54.035 1.00 14.49 322 ARG B O 1
ATOM 1589 N N . LEU B 1 70 ? 0.617 5.582 52.571 1.00 22.49 323 LEU B N 1
ATOM 1590 C CA . LEU B 1 70 ? 1.811 6.371 52.869 1.00 22.82 323 LEU B CA 1
ATOM 1591 C C . LEU B 1 70 ? 1.610 7.846 52.531 1.00 18.18 323 LEU B C 1
ATOM 1592 O O . LEU B 1 70 ? 1.967 8.734 53.317 1.00 10.01 323 LEU B O 1
ATOM 1597 N N . ALA B 1 71 ? 1.052 8.095 51.352 1.00 11.95 324 ALA B N 1
ATOM 1598 C CA . ALA B 1 71 ? 0.887 9.451 50.873 1.00 13.77 324 ALA B CA 1
ATOM 1599 C C . ALA B 1 71 ? -0.156 10.214 51.700 1.00 16.73 324 ALA B C 1
ATOM 1600 O O . ALA B 1 71 ? -0.222 11.435 51.644 1.00 16.62 324 ALA B O 1
ATOM 1602 N N . LYS B 1 72 ? -0.965 9.496 52.473 1.00 15.47 325 LYS B N 1
ATOM 1603 C CA . LYS B 1 72 ? -1.923 10.142 53.363 1.00 12.22 325 LYS B CA 1
ATOM 1604 C C . LYS B 1 72 ? -1.364 10.332 54.774 1.00 14.59 325 LYS B C 1
ATOM 1605 O O . LYS B 1 72 ? -1.948 11.047 55.583 1.00 20.88 325 LYS B O 1
ATOM 1611 N N . SER B 1 73 ? -0.239 9.688 55.075 1.00 14.97 326 SER B N 1
ATOM 1612 C CA . SER B 1 73 ? 0.269 9.681 56.440 1.00 14.10 326 SER B CA 1
ATOM 1613 C C . SER B 1 73 ? 0.584 11.097 56.908 1.00 15.20 326 SER B C 1
ATOM 1614 O O . SER B 1 73 ? 0.809 11.989 56.084 1.00 13.78 326 SER B O 1
ATOM 1617 N N . PRO B 1 74 ? 0.552 11.315 58.237 1.00 13.35 327 PRO B N 1
ATOM 1618 C CA . PRO B 1 74 ? 0.994 12.575 58.843 1.00 12.56 327 PRO B CA 1
ATOM 1619 C C . PRO B 1 74 ? 2.386 12.934 58.345 1.00 11.93 327 PRO B C 1
ATOM 1620 O O . PRO B 1 74 ? 2.651 14.094 58.004 1.00 12.00 327 PRO B O 1
ATOM 1624 N N . LEU B 1 75 ? 3.257 11.927 58.283 1.00 12.85 328 LEU B N 1
ATOM 1625 C CA . LEU B 1 75 ? 4.644 12.114 57.852 1.00 8.31 328 LEU B CA 1
ATOM 1626 C C . LEU B 1 75 ? 4.752 12.675 56.429 1.00 14.18 328 LEU B C 1
ATOM 1627 O O . LEU B 1 75 ? 5.546 13.593 56.188 1.00 7.68 328 LEU B O 1
ATOM 1632 N N . TYR B 1 76 ? 3.975 12.128 55.490 1.00 13.87 329 TYR B N 1
ATOM 1633 C CA . TYR B 1 76 ? 3.956 12.690 54.135 1.00 13.06 329 TYR B CA 1
ATOM 1634 C C . TYR B 1 76 ? 3.315 14.077 54.117 1.00 12.38 329 TYR B C 1
ATOM 1635 O O . TYR B 1 76 ? 3.760 14.963 53.383 1.00 12.36 329 TYR B O 1
ATOM 1644 N N . ARG B 1 77 ? 2.280 14.261 54.933 1.00 8.62 330 ARG B N 1
ATOM 1645 C CA . ARG B 1 77 ? 1.555 15.529 54.974 1.00 9.73 330 ARG B CA 1
ATOM 1646 C C . ARG B 1 77 ? 2.469 16.675 55.384 1.00 9.09 330 ARG B C 1
ATOM 1647 O O . ARG B 1 77 ? 2.500 17.730 54.733 1.00 9.49 330 ARG B O 1
ATOM 1655 N N . LYS B 1 78 ? 3.215 16.489 56.466 1.00 12.34 331 LYS B N 1
ATOM 1656 C CA . LYS B 1 78 ? 3.916 17.635 57.036 1.00 15.09 331 LYS B CA 1
ATOM 1657 C C . LYS B 1 78 ? 5.071 18.106 56.155 1.00 11.89 331 LYS B C 1
ATOM 1658 O O . LYS B 1 78 ? 5.509 19.249 56.251 1.00 11.66 331 LYS B O 1
ATOM 1664 N N . GLN B 1 79 ? 5.541 17.232 55.273 1.00 9.03 332 GLN B N 1
ATOM 1665 C CA . GLN B 1 79 ? 6.632 17.604 54.382 1.00 11.53 332 GLN B CA 1
ATOM 1666 C C . GLN B 1 79 ? 6.158 18.095 53.002 1.00 10.42 332 GLN B C 1
ATOM 1667 O O . GLN B 1 79 ? 6.644 19.105 52.486 1.00 10.35 332 GLN B O 1
ATOM 1673 N N . PHE B 1 80 ? 5.201 17.383 52.422 1.00 9.33 333 PHE B N 1
ATOM 1674 C CA . PHE B 1 80 ? 4.869 17.553 51.015 1.00 7.67 333 PHE B CA 1
ATOM 1675 C C . PHE B 1 80 ? 3.465 18.093 50.774 1.00 12.28 333 PHE B C 1
ATOM 1676 O O . PHE B 1 80 ? 3.022 18.180 49.626 1.00 16.09 333 PHE B O 1
ATOM 1684 N N . PHE B 1 81 ? 2.749 18.436 51.844 1.00 9.09 334 PHE B N 1
ATOM 1685 C CA . PHE B 1 81 ? 1.412 19.023 51.682 1.00 8.83 334 PHE B CA 1
ATOM 1686 C C . PHE B 1 81 ? 1.225 20.321 52.450 1.00 5.89 334 PHE B C 1
ATOM 1687 O O . PHE B 1 81 ? 1.010 21.369 51.855 1.00 14.33 334 PHE B O 1
ATOM 1695 N N . GLU B 1 82 ? 1.304 20.237 53.772 1.00 13.85 335 GLU B N 1
ATOM 1696 C CA . GLU B 1 82 ? 1.084 21.379 54.656 1.00 12.35 335 GLU B CA 1
ATOM 1697 C C . GLU B 1 82 ? 1.904 22.633 54.320 1.00 16.53 335 GLU B C 1
ATOM 1698 O O . GLU B 1 82 ? 1.390 23.746 54.416 1.00 13.12 335 GLU B O 1
ATOM 1704 N N . PRO B 1 83 ? 3.193 22.463 53.967 1.00 15.95 336 PRO B N 1
ATOM 1705 C CA . PRO B 1 83 ? 3.958 23.698 53.739 1.00 16.58 336 PRO B CA 1
ATOM 1706 C C . PRO B 1 83 ? 3.747 24.382 52.389 1.00 18.00 336 PRO B C 1
ATOM 1707 O O . PRO B 1 83 ? 4.342 25.435 52.160 1.00 19.56 336 PRO B O 1
ATOM 1711 N N . PHE B 1 84 ? 2.906 23.825 51.526 1.00 12.34 337 PHE B N 1
ATOM 1712 C CA . PHE B 1 84 ? 2.781 24.357 50.174 1.00 15.39 337 PHE B CA 1
ATOM 1713 C C . PHE B 1 84 ? 1.353 24.730 49.786 1.00 17.12 337 PHE B C 1
ATOM 1714 O O . PHE B 1 84 ? 0.393 24.152 50.310 1.00 16.88 337 PHE B O 1
ATOM 1722 N N . ILE B 1 85 ? 1.211 25.669 48.847 1.00 17.36 338 ILE B N 1
ATOM 1723 C CA . ILE B 1 85 ? -0.095 25.881 48.193 1.00 17.00 338 ILE B CA 1
ATOM 1724 C C . ILE B 1 85 ? -0.545 24.597 47.513 1.00 10.34 338 ILE B C 1
ATOM 1725 O O . ILE B 1 85 ? 0.279 23.801 47.075 1.00 11.82 338 ILE B O 1
ATOM 1730 N N . ASN B 1 86 ? -1.852 24.394 47.432 1.00 14.14 339 ASN B N 1
ATOM 1731 C CA . ASN B 1 86 ? -2.387 23.148 46.903 1.00 12.29 339 ASN B CA 1
ATOM 1732 C C . ASN B 1 86 ? -1.753 22.794 45.570 1.00 9.82 339 ASN B C 1
ATOM 1733 O O . ASN B 1 86 ? -1.440 21.642 45.321 1.00 10.57 339 ASN B O 1
ATOM 1738 N N . SER B 1 87 ? -1.573 23.792 44.709 1.00 11.16 340 SER B N 1
ATOM 1739 C CA . SER B 1 87 ? -1.085 23.530 43.356 1.00 9.60 340 SER B CA 1
ATOM 1740 C C . SER B 1 87 ? 0.342 22.976 43.384 1.00 9.71 340 SER B C 1
ATOM 1741 O O . SER B 1 87 ? 0.728 22.170 42.535 1.00 9.30 340 SER B O 1
ATOM 1744 N N . ARG B 1 88 ? 1.129 23.407 44.364 1.00 15.27 341 ARG B N 1
ATOM 1745 C CA . ARG B 1 88 ? 2.476 22.862 44.512 1.00 17.47 341 ARG B CA 1
ATOM 1746 C C . ARG B 1 88 ? 2.425 21.473 45.149 1.00 13.04 341 ARG B C 1
ATOM 1747 O O . ARG B 1 88 ? 3.106 20.560 44.685 1.00 8.66 341 ARG B O 1
ATOM 1755 N N . ALA B 1 89 ? 1.616 21.312 46.198 1.00 9.47 342 ALA B N 1
ATOM 1756 C CA . ALA B 1 89 ? 1.377 19.986 46.779 1.00 5.73 342 ALA B CA 1
ATOM 1757 C C . ALA B 1 89 ? 0.924 18.985 45.718 1.00 5.48 342 ALA B C 1
ATOM 1758 O O . ALA B 1 89 ? 1.261 17.790 45.793 1.00 6.40 342 ALA B O 1
ATOM 1760 N N . LEU B 1 90 ? 0.140 19.479 44.754 1.00 5.96 343 LEU B N 1
ATOM 1761 C CA . LEU B 1 90 ? -0.329 18.679 43.627 1.00 7.40 343 LEU B CA 1
ATOM 1762 C C . LEU B 1 90 ? 0.837 18.257 42.735 1.00 5.71 343 LEU B C 1
ATOM 1763 O O . LEU B 1 90 ? 0.899 17.113 42.311 1.00 9.00 343 LEU B O 1
ATOM 1768 N N . GLU B 1 91 ? 1.754 19.174 42.446 1.00 7.40 344 GLU B N 1
ATOM 1769 C CA . GLU B 1 91 ? 2.876 18.827 41.576 1.00 9.96 344 GLU B CA 1
ATOM 1770 C C . GLU B 1 91 ? 3.723 17.754 42.265 1.00 16.64 344 GLU B C 1
ATOM 1771 O O . GLU B 1 91 ? 4.080 16.740 41.667 1.00 20.77 344 GLU B O 1
ATOM 1777 N N . LEU B 1 92 ? 3.989 17.957 43.549 1.00 15.22 345 LEU B N 1
ATOM 1778 C CA . LEU B 1 92 ? 4.742 16.987 44.333 1.00 14.32 345 LEU B CA 1
ATOM 1779 C C . LEU B 1 92 ? 4.069 15.608 44.363 1.00 13.37 345 LEU B C 1
ATOM 1780 O O . LEU B 1 92 ? 4.735 14.591 44.208 1.00 14.63 345 LEU B O 1
ATOM 1785 N N . ALA B 1 93 ? 2.754 15.579 44.544 1.00 16.43 346 ALA B N 1
ATOM 1786 C CA . ALA B 1 93 ? 2.021 14.314 44.537 1.00 12.71 346 ALA B CA 1
ATOM 1787 C C . ALA B 1 93 ? 2.098 13.654 43.170 1.00 12.37 346 ALA B C 1
ATOM 1788 O O . ALA B 1 93 ? 2.270 12.443 43.088 1.00 13.34 346 ALA B O 1
ATOM 1790 N N . PHE B 1 94 ? 1.994 14.444 42.100 1.00 12.14 347 PHE B N 1
ATOM 1791 C CA . PHE B 1 94 ? 2.213 13.904 40.754 1.00 12.68 347 PHE B CA 1
ATOM 1792 C C . PHE B 1 94 ? 3.580 13.240 40.673 1.00 17.23 347 PHE B C 1
ATOM 1793 O O . PHE B 1 94 ? 3.718 12.115 40.174 1.00 10.72 347 PHE B O 1
ATOM 1801 N N . ARG B 1 95 ? 4.588 13.944 41.178 1.00 11.57 348 ARG B N 1
ATOM 1802 C CA . ARG B 1 95 ? 5.950 13.435 41.162 1.00 17.31 348 ARG B CA 1
ATOM 1803 C C . ARG B 1 95 ? 6.064 12.088 41.898 1.00 11.44 348 ARG B C 1
ATOM 1804 O O . ARG B 1 95 ? 6.525 11.111 41.327 1.00 9.55 348 ARG B O 1
ATOM 1812 N N . HIS B 1 96 ? 5.623 12.036 43.151 1.00 2.29 349 HIS B N 1
ATOM 1813 C CA . HIS B 1 96 ? 5.802 10.842 43.964 1.00 4.22 349 HIS B CA 1
ATOM 1814 C C . HIS B 1 96 ? 4.918 9.646 43.536 1.00 13.33 349 HIS B C 1
ATOM 1815 O O . HIS B 1 96 ? 5.326 8.482 43.664 1.00 10.25 349 HIS B O 1
ATOM 1822 N N . ILE B 1 97 ? 3.710 9.933 43.051 1.00 11.39 350 ILE B N 1
ATOM 1823 C CA . ILE B 1 97 ? 2.709 8.894 42.815 1.00 8.28 350 ILE B CA 1
ATOM 1824 C C . ILE B 1 97 ? 2.609 8.451 41.354 1.00 10.78 350 ILE B C 1
ATOM 1825 O O . ILE B 1 97 ? 2.507 7.252 41.077 1.00 11.61 350 ILE B O 1
ATOM 1830 N N . LEU B 1 98 ? 2.628 9.405 40.427 1.00 13.38 351 LEU B N 1
ATOM 1831 C CA . LEU B 1 98 ? 2.647 9.075 38.990 1.00 15.07 351 LEU B CA 1
ATOM 1832 C C . LEU B 1 98 ? 4.055 9.031 38.394 1.00 15.71 351 LEU B C 1
ATOM 1833 O O . LEU B 1 98 ? 4.268 8.466 37.317 1.00 17.43 351 LEU B O 1
ATOM 1838 N N . GLY B 1 99 ? 5.009 9.632 39.095 1.00 13.90 352 GLY B N 1
ATOM 1839 C CA . GLY B 1 99 ? 6.382 9.676 38.628 1.00 18.28 352 GLY B CA 1
ATOM 1840 C C . GLY B 1 99 ? 6.608 10.698 37.526 1.00 26.54 352 GLY B C 1
ATOM 1841 O O . GLY B 1 99 ? 7.542 10.573 36.726 1.00 32.63 352 GLY B O 1
ATOM 1842 N N . ARG B 1 100 ? 5.747 11.708 37.479 1.00 22.42 353 ARG B N 1
ATOM 1843 C CA . ARG B 1 100 ? 5.856 12.772 36.486 1.00 27.38 353 ARG B CA 1
ATOM 1844 C C . ARG B 1 100 ? 4.998 13.955 36.923 1.00 32.88 353 ARG B C 1
ATOM 1845 O O . ARG B 1 100 ? 4.039 13.788 37.684 1.00 34.77 353 ARG B O 1
ATOM 1853 N N . GLY B 1 101 ? 5.340 15.145 36.435 1.00 29.70 354 GLY B N 1
ATOM 1854 C CA . GLY B 1 101 ? 4.534 16.329 36.682 1.00 24.10 354 GLY B CA 1
ATOM 1855 C C . GLY B 1 101 ? 3.281 16.307 35.826 1.00 22.88 354 GLY B C 1
ATOM 1856 O O . GLY B 1 101 ? 3.185 15.518 34.889 1.00 21.78 354 GLY B O 1
ATOM 1857 N N . PRO B 1 102 ? 2.309 17.172 36.150 1.00 27.96 355 PRO B N 1
ATOM 1858 C CA . PRO B 1 102 ? 1.072 17.277 35.366 1.00 30.45 355 PRO B CA 1
ATOM 1859 C C . PRO B 1 102 ? 1.368 17.587 33.895 1.00 30.01 355 PRO B C 1
ATOM 1860 O O . PRO B 1 102 ? 2.284 18.358 33.610 1.00 23.54 355 PRO B O 1
ATOM 1864 N N . SER B 1 103 ? 0.608 16.990 32.978 1.00 32.48 356 SER B N 1
ATOM 1865 C CA . SER B 1 103 ? 0.860 17.160 31.547 1.00 41.74 356 SER B CA 1
ATOM 1866 C C . SER B 1 103 ? 0.181 18.400 30.943 1.00 50.42 356 SER B C 1
ATOM 1867 O O . SER B 1 103 ? 0.847 19.245 30.337 1.00 55.18 356 SER B O 1
ATOM 1870 N N . SER B 1 104 ? -1.138 18.506 31.117 1.00 48.96 357 SER B N 1
ATOM 1871 C CA . SER B 1 104 ? -1.920 19.590 30.515 1.00 43.55 357 SER B CA 1
ATOM 1872 C C . SER B 1 104 ? -2.636 20.479 31.534 1.00 43.04 357 SER B C 1
ATOM 1873 O O . SER B 1 104 ? -2.629 20.208 32.736 1.00 40.08 357 SER B O 1
ATOM 1876 N N . ARG B 1 105 ? -3.255 21.544 31.037 1.00 43.05 358 ARG B N 1
ATOM 1877 C CA . ARG B 1 105 ? -4.094 22.395 31.864 1.00 45.25 358 ARG B CA 1
ATOM 1878 C C . ARG B 1 105 ? -5.299 21.615 32.365 1.00 39.39 358 ARG B C 1
ATOM 1879 O O . ARG B 1 105 ? -5.682 21.737 33.530 1.00 41.07 358 ARG B O 1
ATOM 1887 N N . GLU B 1 106 ? -5.898 20.817 31.483 1.00 36.26 359 GLU B N 1
ATOM 1888 C CA . GLU B 1 106 ? -7.058 20.012 31.853 1.00 40.74 359 GLU B CA 1
ATOM 1889 C C . GLU B 1 106 ? -6.738 19.165 33.077 1.00 36.19 359 GLU B C 1
ATOM 1890 O O . GLU B 1 106 ? -7.509 19.123 34.042 1.00 29.86 359 GLU B O 1
ATOM 1896 N N . GLU B 1 107 ? -5.588 18.498 33.018 1.00 35.10 360 GLU B N 1
ATOM 1897 C CA . GLU B 1 107 ? -5.170 17.554 34.047 1.00 31.59 360 GLU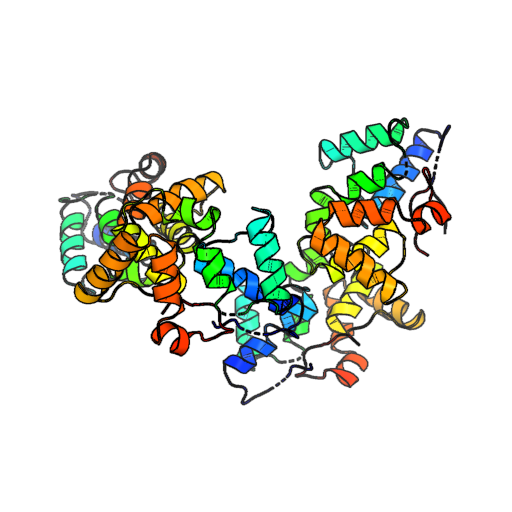 B CA 1
ATOM 1898 C C . GLU B 1 107 ? -4.983 18.265 35.370 1.00 31.39 360 GLU B C 1
ATOM 1899 O O . GLU B 1 107 ? -5.492 17.827 36.400 1.00 34.51 360 GLU B O 1
ATOM 1905 N N . VAL B 1 108 ? -4.266 19.380 35.334 1.00 33.68 361 VAL B N 1
ATOM 1906 C CA . VAL B 1 108 ? -4.063 20.178 36.536 1.00 34.35 361 VAL B CA 1
ATOM 1907 C C . VAL B 1 108 ? -5.401 20.607 37.131 1.00 25.11 361 VAL B C 1
ATOM 1908 O O . VAL B 1 108 ? -5.677 20.348 38.293 1.00 24.16 361 VAL B O 1
ATOM 1912 N N . GLN B 1 109 ? -6.228 21.253 36.318 1.00 23.12 362 GLN B N 1
ATOM 1913 C CA . GLN B 1 109 ? -7.531 21.740 36.758 1.00 24.41 362 GLN B CA 1
ATOM 1914 C C . GLN B 1 109 ? -8.284 20.646 37.500 1.00 23.00 362 GLN B C 1
ATOM 1915 O O . GLN B 1 109 ? -8.724 20.839 38.634 1.00 24.59 362 GLN B O 1
ATOM 1921 N N . LYS B 1 110 ? -8.398 19.491 36.849 1.00 18.97 363 LYS B N 1
ATOM 1922 C CA . LYS B 1 110 ? -9.152 18.357 37.371 1.00 16.81 363 LYS B CA 1
ATOM 1923 C C . LYS B 1 110 ? -8.687 17.948 38.757 1.00 18.97 363 LYS B C 1
ATOM 1924 O O . LYS B 1 110 ? -9.488 17.817 39.673 1.00 24.03 363 LYS B O 1
ATOM 1930 N N . TYR B 1 111 ? -7.385 17.732 38.908 1.00 20.36 364 TYR B N 1
ATOM 1931 C CA . TYR B 1 111 ? -6.841 17.350 40.198 1.00 15.28 364 TYR B CA 1
ATOM 1932 C C . TYR B 1 111 ? -6.839 18.523 41.162 1.00 19.01 364 TYR B C 1
ATOM 1933 O O . TYR B 1 111 ? -7.017 18.337 42.362 1.00 17.26 364 TYR B O 1
ATOM 1942 N N . PHE B 1 112 ? -6.648 19.730 40.631 1.00 22.80 365 PHE B N 1
ATOM 1943 C CA . PHE B 1 112 ? -6.707 20.927 41.452 1.00 21.98 365 PHE B CA 1
ATOM 1944 C C . PHE B 1 112 ? -8.065 21.021 42.145 1.00 19.22 365 PHE B C 1
ATOM 1945 O O . PHE B 1 112 ? -8.129 21.216 43.360 1.00 18.72 365 PHE B O 1
ATO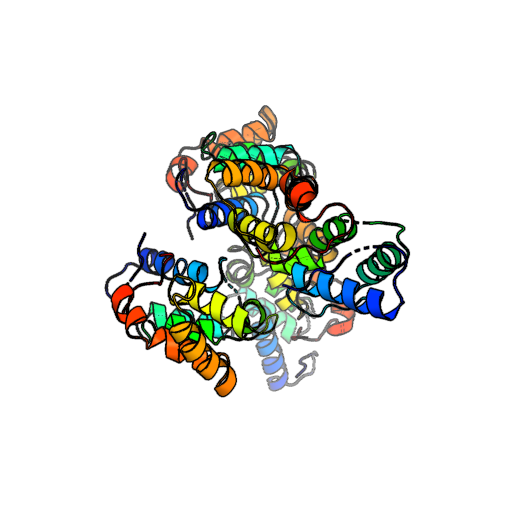M 1953 N N . SER B 1 113 ? -9.143 20.863 41.376 1.00 11.91 366 SER B N 1
ATOM 1954 C CA . SER B 1 113 ? -10.503 20.873 41.943 1.00 15.56 366 SER B CA 1
ATOM 1955 C C . SER B 1 113 ? -10.696 19.806 43.018 1.00 17.27 366 SER B C 1
ATOM 1956 O O . SER B 1 113 ? -11.364 20.038 44.019 1.00 17.92 366 SER B O 1
ATOM 1959 N N . ILE B 1 114 ? -10.103 18.637 42.805 1.00 17.55 367 ILE B N 1
ATOM 1960 C CA . ILE B 1 114 ? -10.148 17.571 43.795 1.00 11.68 367 ILE B CA 1
ATOM 1961 C C . ILE B 1 114 ? -9.436 17.940 45.106 1.00 14.96 367 ILE B C 1
ATOM 1962 O O . ILE B 1 114 ? -10.015 17.798 46.187 1.00 16.30 367 ILE B O 1
ATOM 1967 N N . VAL B 1 115 ? -8.205 18.446 45.018 1.00 19.83 368 VAL B N 1
ATOM 1968 C CA . VAL B 1 115 ? -7.477 18.879 46.221 1.00 24.76 368 VAL B CA 1
ATOM 1969 C C . VAL B 1 115 ? -8.219 19.974 46.992 1.00 22.34 368 VAL B C 1
ATOM 1970 O O . VAL B 1 115 ? -8.323 19.915 48.223 1.00 17.95 368 VAL B O 1
ATOM 1974 N N . SER B 1 116 ? -8.705 20.982 46.267 1.00 19.15 369 SER B N 1
ATOM 1975 C CA . SER B 1 116 ? -9.462 22.072 46.881 1.00 26.52 369 SER B CA 1
ATOM 1976 C C . SER B 1 116 ? -10.685 21.507 47.606 1.00 27.25 369 SER B C 1
ATOM 1977 O O . SER B 1 116 ? -11.107 22.014 48.641 1.00 28.25 369 SER B O 1
ATOM 1980 N N . SER B 1 117 ? -11.233 20.430 47.063 1.00 26.89 370 SER B N 1
ATOM 1981 C CA . SER B 1 117 ? -12.459 19.861 47.594 1.00 30.42 370 SER B CA 1
ATOM 1982 C C . SER B 1 117 ? -12.211 18.905 48.768 1.00 29.02 370 SER B C 1
ATOM 1983 O O . SER B 1 117 ? -12.767 19.085 49.842 1.00 31.28 370 SER B O 1
ATOM 1986 N N . GLY B 1 118 ? -11.373 17.892 48.563 1.00 24.53 371 GLY B N 1
ATOM 1987 C CA . GLY B 1 118 ? -11.208 16.843 49.554 1.00 18.15 371 GLY B CA 1
ATOM 1988 C C . GLY B 1 118 ? -9.811 16.730 50.134 1.00 12.77 371 GLY B C 1
ATOM 1989 O O . GLY B 1 118 ? -9.479 15.759 50.820 1.00 17.34 371 GLY B O 1
ATOM 1990 N N . GLY B 1 119 ? -8.984 17.721 49.849 1.00 10.15 372 GLY B N 1
ATOM 1991 C CA . GLY B 1 119 ? -7.652 17.792 50.431 1.00 20.77 372 GLY B CA 1
ATOM 1992 C C . GLY B 1 119 ? -6.696 16.697 49.987 1.00 21.63 372 GLY B C 1
ATOM 1993 O O . GLY B 1 119 ? -6.869 16.089 48.920 1.00 20.20 372 GLY B O 1
ATOM 1994 N N . LEU B 1 120 ? -5.682 16.456 50.817 1.00 23.10 373 LEU B N 1
ATOM 1995 C CA . LEU B 1 120 ? -4.680 15.419 50.565 1.00 19.94 373 LEU B CA 1
ATOM 1996 C C . LEU B 1 120 ? -5.296 14.037 50.262 1.00 10.35 373 LEU B C 1
ATOM 1997 O O . LEU B 1 120 ? -4.967 13.402 49.258 1.00 11.42 373 LEU B O 1
ATOM 2002 N N . PRO B 1 121 ? -6.202 13.565 51.124 1.00 6.98 374 PRO B N 1
ATOM 2003 C CA . PRO B 1 121 ? -6.674 12.194 50.892 1.00 9.29 374 PRO B CA 1
ATOM 2004 C C . PRO B 1 121 ? -7.402 12.059 49.554 1.00 10.69 374 PRO B C 1
ATOM 2005 O O . PRO B 1 121 ? -7.310 11.007 48.915 1.00 11.07 374 PRO B O 1
ATOM 2009 N N . ALA B 1 122 ? -8.104 13.115 49.145 1.00 4.95 375 ALA B N 1
ATOM 2010 C CA . ALA B 1 122 ? -8.826 13.110 47.883 1.00 6.74 375 ALA B CA 1
ATOM 2011 C C . ALA B 1 122 ? -7.850 13.130 46.716 1.00 9.50 375 ALA B C 1
ATOM 2012 O O . ALA B 1 122 ? -8.042 12.442 45.716 1.00 9.02 375 ALA B O 1
ATOM 2014 N N . LEU B 1 123 ? -6.797 13.929 46.853 1.00 14.23 376 LEU B N 1
ATOM 2015 C CA . LEU B 1 123 ? -5.763 14.007 45.825 1.00 10.37 376 LEU B CA 1
ATOM 2016 C C . LEU B 1 123 ? -5.038 12.662 45.713 1.00 6.86 376 LEU B C 1
ATOM 2017 O O . LEU B 1 123 ? -4.799 12.161 44.614 1.00 8.05 376 LEU B O 1
ATOM 2022 N N . VAL B 1 124 ? -4.711 12.052 46.848 1.00 5.81 377 VAL B N 1
ATOM 2023 C CA . VAL B 1 124 ? -4.029 10.760 46.792 1.00 8.49 377 VAL B CA 1
ATOM 2024 C C . VAL B 1 124 ? -4.884 9.685 46.107 1.00 8.74 377 VAL B C 1
ATOM 2025 O O . VAL B 1 124 ? -4.439 9.028 45.167 1.00 8.42 377 VAL B O 1
ATOM 2029 N N . ASP B 1 125 ? -6.114 9.521 46.578 1.00 10.46 378 ASP B N 1
ATOM 2030 C CA . ASP B 1 125 ? -7.046 8.565 45.984 1.00 9.64 378 ASP B CA 1
ATOM 2031 C C . ASP B 1 125 ? -7.188 8.715 44.471 1.00 11.31 378 ASP B C 1
ATOM 2032 O O . ASP B 1 125 ? -7.100 7.731 43.737 1.00 11.67 378 ASP B O 1
ATOM 2037 N N . ALA B 1 126 ? -7.414 9.941 44.010 1.00 8.67 379 ALA B N 1
ATOM 2038 C CA . ALA B 1 126 ? -7.627 10.160 42.588 1.00 12.60 379 ALA B CA 1
ATOM 2039 C C . ALA B 1 126 ? -6.388 9.751 41.793 1.00 9.94 379 ALA B C 1
ATOM 2040 O O . ALA B 1 126 ? -6.498 9.145 40.728 1.00 9.75 379 ALA B O 1
ATOM 2042 N N . LEU B 1 127 ? -5.207 10.049 42.326 1.00 8.72 380 LEU B N 1
ATOM 2043 C CA . LEU B 1 127 ? -3.969 9.736 41.613 1.00 9.65 380 LEU B CA 1
ATOM 2044 C C . LEU B 1 127 ? -3.744 8.236 41.581 1.00 11.23 380 LEU B C 1
ATOM 2045 O O . LEU B 1 127 ? -3.480 7.656 40.534 1.00 16.50 380 LEU B O 1
ATOM 2050 N N . VAL B 1 128 ? -3.869 7.617 42.742 1.00 7.70 381 VAL B N 1
ATOM 2051 C CA . VAL B 1 128 ? -3.691 6.180 42.879 1.00 13.29 381 VAL B CA 1
ATOM 2052 C C . VAL B 1 128 ? -4.749 5.398 42.078 1.00 12.14 381 VAL B C 1
ATOM 2053 O O . VAL B 1 128 ? -4.489 4.320 41.549 1.00 9.99 381 VAL B O 1
ATOM 2057 N N . ASP B 1 129 ? -5.944 5.958 41.968 1.00 13.37 382 ASP B N 1
ATOM 2058 C CA . ASP B 1 129 ? -7.009 5.283 41.233 1.00 15.78 382 ASP B CA 1
ATOM 2059 C C . ASP B 1 129 ? -7.088 5.733 39.767 1.00 14.69 382 ASP B C 1
ATOM 2060 O O . ASP B 1 129 ? -7.943 5.270 39.020 1.00 12.09 382 ASP B O 1
ATOM 2065 N N . SER B 1 130 ? -6.193 6.624 39.347 1.00 10.78 383 SER B N 1
ATOM 2066 C CA . SER B 1 130 ? -6.233 7.113 37.968 1.00 11.77 383 SER B CA 1
ATOM 2067 C C . SER B 1 130 ? -5.988 5.992 36.942 1.00 13.08 383 SER B C 1
ATOM 2068 O O . SER B 1 130 ? -5.332 4.994 37.243 1.00 16.38 383 SER B O 1
ATOM 2071 N N . GLN B 1 131 ? -6.545 6.149 35.743 1.00 12.53 384 GLN B N 1
ATOM 2072 C CA . GLN B 1 131 ? -6.221 5.264 34.618 1.00 14.84 384 GLN B CA 1
ATOM 2073 C C . GLN B 1 131 ? -4.699 5.216 34.428 1.00 11.39 384 GLN B C 1
ATOM 2074 O O . GLN B 1 131 ? -4.097 4.147 34.297 1.00 9.55 384 GLN B O 1
ATOM 2080 N N . GLU B 1 132 ? -4.075 6.386 34.451 1.00 14.67 385 GLU B N 1
ATOM 2081 C CA . GLU B 1 132 ? -2.627 6.464 34.306 1.00 12.00 385 GLU B CA 1
ATOM 2082 C C . GLU B 1 132 ? -1.893 5.558 35.298 1.00 7.62 385 GLU B C 1
ATOM 2083 O O . GLU B 1 132 ? -0.974 4.844 34.924 1.00 7.12 385 GLU B O 1
ATOM 2089 N N . TYR B 1 133 ? -2.294 5.598 36.565 1.00 10.81 386 TYR B N 1
ATOM 2090 C CA . TYR B 1 133 ? -1.645 4.778 37.576 1.00 9.65 386 TYR B CA 1
ATOM 2091 C C . TYR B 1 133 ? -1.705 3.290 37.202 1.00 11.57 386 TYR B C 1
ATOM 2092 O O . TYR B 1 133 ? -0.681 2.596 37.183 1.00 13.64 386 TYR B O 1
ATOM 2101 N N . ALA B 1 134 ? -2.900 2.812 36.874 1.00 13.25 387 ALA B N 1
ATOM 2102 C CA . ALA B 1 134 ? -3.072 1.437 36.394 1.00 11.52 387 ALA B CA 1
ATOM 2103 C C . ALA B 1 134 ? -2.260 1.124 35.119 1.00 11.36 387 ALA B C 1
ATOM 2104 O O . ALA B 1 134 ? -1.686 0.050 34.997 1.00 11.46 387 ALA B O 1
ATOM 2106 N N . ASP B 1 135 ? -2.188 2.062 34.184 1.00 10.56 388 ASP B N 1
ATOM 2107 C CA . ASP B 1 135 ? -1.455 1.822 32.930 1.00 15.89 388 ASP B CA 1
ATOM 2108 C C . ASP B 1 135 ? 0.046 1.635 33.105 1.00 15.55 388 ASP B C 1
ATOM 2109 O O . ASP B 1 135 ? 0.689 0.999 32.276 1.00 16.46 388 ASP B O 1
ATOM 2114 N N . TYR B 1 136 ? 0.605 2.191 34.174 1.00 8.20 389 TYR B N 1
ATOM 2115 C CA . TYR B 1 136 ? 2.033 2.073 34.398 1.00 10.20 389 TYR B CA 1
ATOM 2116 C C . TYR B 1 136 ? 2.376 1.167 35.574 1.00 18.56 389 TYR B C 1
ATOM 2117 O O . TYR B 1 136 ? 3.154 0.228 35.416 1.00 31.97 389 TYR B O 1
ATOM 2126 N N . PHE B 1 137 ? 1.766 1.401 36.730 1.00 10.39 390 PHE B N 1
ATOM 2127 C CA . PHE B 1 137 ? 2.206 0.721 37.939 1.00 7.04 390 PHE B CA 1
ATOM 2128 C C . PHE B 1 137 ? 1.302 -0.434 38.395 1.00 9.78 390 PHE B C 1
ATOM 2129 O O . PHE B 1 137 ? 1.784 -1.417 38.946 1.00 17.22 390 PHE B O 1
ATOM 2137 N N . GLY B 1 138 ? -0.001 -0.330 38.173 1.00 13.51 391 GLY B N 1
ATOM 2138 C CA . GLY B 1 138 ? -0.911 -1.384 38.605 1.00 8.03 391 GLY B CA 1
ATOM 2139 C C . GLY B 1 138 ? -0.953 -1.581 40.115 1.00 11.21 391 GLY B C 1
ATOM 2140 O O . GLY B 1 138 ? -0.743 -0.640 40.902 1.00 11.39 391 GLY B O 1
ATOM 2141 N N . GLU B 1 139 ? -1.197 -2.821 40.528 1.00 10.48 392 GLU B N 1
ATOM 2142 C CA . GLU B 1 139 ? -1.315 -3.164 41.949 1.00 15.94 392 GLU B CA 1
ATOM 2143 C C . GLU B 1 139 ? 0.045 -3.345 42.602 1.00 10.65 392 GLU B C 1
ATOM 2144 O O . GLU B 1 139 ? 0.220 -3.053 43.783 1.00 15.28 392 GLU B O 1
ATOM 2150 N N . GLU B 1 140 ? 1.005 -3.847 41.831 1.00 9.77 393 GLU B N 1
ATOM 2151 C CA . GLU B 1 140 ? 2.222 -4.405 42.416 1.00 14.73 393 GLU B CA 1
ATOM 2152 C C . GLU B 1 140 ? 3.482 -3.548 42.244 1.00 12.16 393 GLU B C 1
ATOM 2153 O O . GLU B 1 140 ? 4.415 -3.621 43.048 1.00 7.06 393 GLU B O 1
ATOM 2159 N N . THR B 1 141 ? 3.509 -2.724 41.210 1.00 14.92 394 THR B N 1
ATOM 2160 C CA . THR B 1 141 ? 4.735 -2.014 40.872 1.00 14.35 394 THR B CA 1
ATOM 2161 C C . THR B 1 141 ? 4.898 -0.690 41.616 1.00 12.74 394 THR B C 1
ATOM 2162 O O . THR B 1 141 ? 3.956 0.091 41.726 1.00 15.27 394 THR B O 1
ATOM 2166 N N . VAL B 1 142 ? 6.099 -0.472 42.148 1.00 12.23 395 VAL B N 1
ATOM 2167 C CA . VAL B 1 142 ? 6.465 0.780 42.805 1.00 15.52 395 VAL B CA 1
ATOM 2168 C C . VAL B 1 142 ? 6.579 1.894 41.769 1.00 13.27 395 VAL B C 1
ATOM 2169 O O . VAL B 1 142 ? 7.319 1.768 40.795 1.00 15.42 395 VAL B O 1
ATOM 2173 N N . PRO B 1 143 ? 5.830 2.988 41.960 1.00 13.41 396 PRO B N 1
ATOM 2174 C CA . PRO B 1 143 ? 5.952 4.079 40.993 1.00 20.72 396 PRO B CA 1
ATOM 2175 C C . PRO B 1 143 ? 7.422 4.478 40.798 1.00 20.19 396 PRO B C 1
ATOM 2176 O O . PRO B 1 143 ? 8.225 4.443 41.741 1.00 17.11 396 PRO B O 1
ATOM 2180 N N . TYR B 1 144 ? 7.763 4.833 39.566 1.00 14.26 397 TYR B N 1
ATOM 2181 C CA . TYR B 1 144 ? 9.121 5.225 39.242 1.00 20.88 397 TYR B CA 1
ATOM 2182 C C . TYR B 1 144 ? 9.104 6.472 38.362 1.00 21.31 397 TYR B C 1
ATOM 2183 O O . TYR B 1 144 ? 8.057 6.867 37.831 1.00 16.55 397 TYR B O 1
ATOM 2192 N N . LEU B 1 145 ? 10.273 7.079 38.212 1.00 20.49 398 LEU B N 1
ATOM 2193 C CA . LEU B 1 145 ? 10.408 8.315 37.462 1.00 31.69 398 LEU B CA 1
ATOM 2194 C C . LEU B 1 145 ? 10.234 8.052 35.971 1.00 33.08 398 LEU B C 1
ATOM 2195 O O . LEU B 1 145 ? 10.811 7.111 35.423 1.00 34.66 398 LEU B O 1
ATOM 2200 N N . ARG B 1 146 ? 9.425 8.883 35.324 1.00 30.94 399 ARG B N 1
ATOM 2201 C CA . ARG B 1 146 ? 9.153 8.729 33.903 1.00 34.65 399 ARG B CA 1
ATOM 2202 C C . ARG B 1 146 ? 9.367 10.057 33.180 1.00 31.20 399 ARG B C 1
ATOM 2203 O O . ARG B 1 146 ? 9.214 11.127 33.775 1.00 26.64 399 ARG B O 1
ATOM 2211 N N . GLN C 1 12 ? 3.989 40.662 39.749 1.00 55.21 265 GLN C N 1
ATOM 2212 C CA . GLN C 1 12 ? 4.940 40.327 38.694 1.00 57.11 265 GLN C CA 1
ATOM 2213 C C . GLN C 1 12 ? 6.186 41.209 38.760 1.00 54.55 265 GLN C C 1
ATOM 2214 O O . GLN C 1 12 ? 6.140 42.392 38.421 1.00 52.92 265 GLN C O 1
ATOM 2220 N N . LYS C 1 13 ? 7.297 40.617 39.188 1.00 53.70 266 LYS C N 1
ATOM 2221 C CA . LYS C 1 13 ? 8.591 41.304 39.248 1.00 52.54 266 LYS C CA 1
ATOM 2222 C C . LYS C 1 13 ? 8.690 42.323 40.381 1.00 46.18 266 LYS C C 1
ATOM 2223 O O . LYS C 1 13 ? 8.246 43.467 40.252 1.00 51.68 266 LYS C O 1
ATOM 2229 N N . TYR C 1 14 ? 9.288 41.895 41.487 1.00 32.30 267 TYR C N 1
ATOM 2230 C CA . TYR C 1 14 ? 9.526 42.763 42.628 1.00 25.63 267 TYR C CA 1
ATOM 2231 C C . TYR C 1 14 ? 11.010 43.080 42.723 1.00 21.46 267 TYR C C 1
ATOM 2232 O O . TYR C 1 14 ? 11.850 42.232 42.420 1.00 25.76 267 TYR C O 1
ATOM 2241 N N . ALA C 1 15 ? 11.325 44.302 43.142 1.00 13.39 268 ALA C N 1
ATOM 2242 C CA . ALA C 1 15 ? 12.701 44.755 43.236 1.00 14.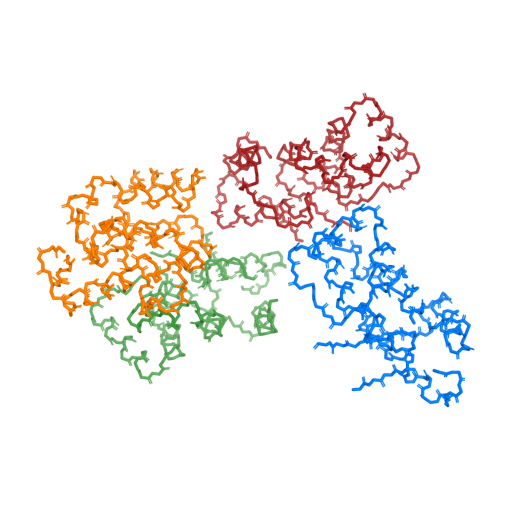99 268 ALA C CA 1
ATOM 2243 C C . ALA C 1 15 ? 12.863 45.674 44.435 1.00 17.96 268 ALA C C 1
ATOM 2244 O O . ALA C 1 15 ? 12.043 46.547 44.669 1.00 22.87 268 ALA C O 1
ATOM 2254 N N . LYS C 1 17 ? 14.548 48.581 45.747 1.00 37.35 270 LYS C N 1
ATOM 2255 C CA . LYS C 1 17 ? 15.325 49.759 45.387 1.00 43.85 270 LYS C CA 1
ATOM 2256 C C . LYS C 1 17 ? 15.040 50.915 46.348 1.00 42.69 270 LYS C C 1
ATOM 2257 O O . LYS C 1 17 ? 14.022 50.909 47.047 1.00 36.91 270 LYS C O 1
ATOM 2263 N N . PRO C 1 18 ? 15.968 51.886 46.421 1.00 42.31 271 PRO C N 1
ATOM 2264 C CA . PRO C 1 18 ? 15.740 53.076 47.243 1.00 42.75 271 PRO C CA 1
ATOM 2265 C C . PRO C 1 18 ? 14.474 53.807 46.808 1.00 38.64 271 PRO C C 1
ATOM 2266 O O . PRO C 1 18 ? 14.130 53.798 45.624 1.00 36.62 271 PRO C O 1
ATOM 2270 N N . GLY C 1 19 ? 13.778 54.415 47.764 1.00 38.09 272 GLY C N 1
ATOM 2271 C CA . GLY C 1 19 ? 12.612 55.222 47.447 1.00 40.86 272 GLY C CA 1
ATOM 2272 C C . GLY C 1 19 ? 11.304 54.461 47.388 1.00 37.22 272 GLY C C 1
ATOM 2273 O O . GLY C 1 19 ? 10.292 54.984 46.927 1.00 39.27 272 GLY C O 1
ATOM 2274 N N . LEU C 1 20 ? 11.325 53.216 47.847 1.00 33.82 273 LEU C N 1
ATOM 2275 C CA . LEU C 1 20 ? 10.102 52.452 47.993 1.00 26.40 273 LEU C CA 1
ATOM 2276 C C . LEU C 1 20 ? 9.460 52.827 49.322 1.00 27.57 273 LEU C C 1
ATOM 2277 O O . LEU C 1 20 ? 10.149 53.027 50.323 1.00 30.98 273 LEU C O 1
ATOM 2282 N N . SER C 1 21 ? 8.138 52.951 49.315 1.00 24.67 274 SER C N 1
ATOM 2283 C CA . SER C 1 21 ? 7.395 53.231 50.530 1.00 28.38 274 SER C CA 1
ATOM 2284 C C . SER C 1 21 ? 7.491 52.022 51.449 1.00 27.43 274 SER C C 1
ATOM 2285 O O . SER C 1 21 ? 7.933 50.952 51.017 1.00 26.35 274 SER C O 1
ATOM 2288 N N . ALA C 1 22 ? 7.078 52.182 52.707 1.00 25.72 275 ALA C N 1
ATOM 2289 C CA . ALA C 1 22 ? 7.099 51.067 53.653 1.00 31.05 275 ALA C CA 1
ATOM 2290 C C . ALA C 1 22 ? 6.255 49.902 53.133 1.00 35.81 275 ALA C C 1
ATOM 2291 O O . ALA C 1 22 ? 6.665 48.738 53.196 1.00 31.44 275 ALA C O 1
ATOM 2293 N N . LEU C 1 23 ? 5.075 50.232 52.615 1.00 38.79 276 LEU C N 1
ATOM 2294 C CA . LEU C 1 23 ? 4.181 49.237 52.049 1.00 40.81 276 LEU C CA 1
ATOM 2295 C C . LEU C 1 23 ? 4.854 48.460 50.931 1.00 36.02 276 LEU C C 1
ATOM 2296 O O . LEU C 1 23 ? 4.822 47.231 50.915 1.00 36.15 276 LEU C O 1
ATOM 2301 N N . GLU C 1 24 ? 5.439 49.182 49.983 1.00 29.23 277 GLU C N 1
ATOM 2302 C CA . GLU C 1 24 ? 6.095 48.541 48.849 1.00 27.40 277 GLU C CA 1
ATOM 2303 C C . GLU C 1 24 ? 7.212 47.601 49.311 1.00 20.05 277 GLU C C 1
ATOM 2304 O O . GLU C 1 24 ? 7.370 46.494 48.785 1.00 12.79 277 GLU C O 1
ATOM 2310 N N . LYS C 1 25 ? 7.966 48.039 50.313 1.00 17.60 278 LYS C N 1
ATOM 2311 C CA . LYS C 1 25 ? 8.998 47.200 50.897 1.00 21.30 278 LYS C CA 1
ATOM 2312 C C . LYS C 1 25 ? 8.384 45.903 51.414 1.00 27.09 278 LYS C C 1
ATOM 2313 O O . LYS C 1 25 ? 8.915 44.821 51.166 1.00 28.54 278 LYS C O 1
ATOM 2319 N N . ASN C 1 26 ? 7.261 46.011 52.120 1.00 26.91 279 ASN C N 1
ATOM 2320 C CA . ASN C 1 26 ? 6.575 44.825 52.615 1.00 24.70 279 ASN C CA 1
ATOM 2321 C C . ASN C 1 26 ? 6.314 43.840 51.492 1.00 24.40 279 ASN C C 1
ATOM 2322 O O . ASN C 1 26 ? 6.594 42.647 51.626 1.00 27.02 279 ASN C O 1
ATOM 2327 N N . ALA C 1 27 ? 5.756 44.334 50.391 1.00 19.10 280 ALA C N 1
ATOM 2328 C CA . ALA C 1 27 ? 5.394 43.452 49.285 1.00 22.27 280 ALA C CA 1
ATOM 2329 C C . ALA C 1 27 ? 6.632 42.804 48.642 1.00 18.32 280 ALA C C 1
ATOM 2330 O O . ALA C 1 27 ? 6.576 41.673 48.188 1.00 15.88 280 ALA C O 1
ATOM 2332 N N . VAL C 1 28 ? 7.749 43.519 48.621 1.00 17.47 281 VAL C N 1
ATOM 2333 C CA . VAL C 1 28 ? 8.974 42.959 48.069 1.00 19.48 281 VAL C CA 1
ATOM 2334 C C . VAL C 1 28 ? 9.517 41.867 48.987 1.00 15.45 281 VAL C C 1
ATOM 2335 O O . VAL C 1 28 ? 9.955 40.817 48.520 1.00 12.73 281 VAL C O 1
ATOM 2339 N N . ILE C 1 29 ? 9.492 42.126 50.293 1.00 11.56 282 ILE C N 1
ATOM 2340 C CA . ILE C 1 29 ? 9.984 41.165 51.281 1.00 8.92 282 ILE C CA 1
ATOM 2341 C C . ILE C 1 29 ? 9.155 39.867 51.238 1.00 16.88 282 ILE C C 1
ATOM 2342 O O . ILE C 1 29 ? 9.712 38.756 51.228 1.00 16.87 282 ILE C O 1
ATOM 2347 N N . LYS C 1 30 ? 7.828 40.019 51.212 1.00 16.63 283 LYS C N 1
ATOM 2348 C CA A LYS C 1 30 ? 6.921 38.884 51.080 0.50 19.83 283 LYS C CA 1
ATOM 2349 C CA B LYS C 1 30 ? 6.925 38.880 51.084 0.50 19.83 283 LYS C CA 1
ATOM 2350 C C . LYS C 1 30 ? 7.246 38.077 49.831 1.00 12.63 283 LYS C C 1
ATOM 2351 O O . LYS C 1 30 ? 7.231 36.850 49.858 1.00 12.21 283 LYS C O 1
ATOM 2362 N N . ALA C 1 31 ? 7.515 38.773 48.730 1.00 8.28 284 ALA C N 1
ATOM 2363 C CA . ALA C 1 31 ? 7.791 38.086 47.468 1.00 12.33 284 ALA C CA 1
ATOM 2364 C C . ALA C 1 31 ? 9.030 37.211 47.646 1.00 17.07 284 ALA C C 1
ATOM 2365 O O . ALA C 1 31 ? 9.045 36.031 47.267 1.00 10.91 284 ALA C O 1
ATOM 2367 N N . ALA C 1 32 ? 10.063 37.801 48.238 1.00 6.23 285 ALA C N 1
ATOM 2368 C CA . ALA C 1 32 ? 11.281 37.071 48.537 1.00 11.83 285 ALA C CA 1
ATOM 2369 C C . ALA C 1 32 ? 10.999 35.767 49.305 1.00 9.33 285 ALA C C 1
ATOM 2370 O O . ALA C 1 32 ? 11.433 34.697 48.895 1.00 13.44 285 ALA C O 1
ATOM 2372 N N . TYR C 1 33 ? 10.280 35.852 50.418 1.00 9.84 286 TYR C N 1
ATOM 2373 C CA . TYR C 1 33 ? 10.059 34.661 51.233 1.00 13.24 286 TYR C CA 1
ATOM 2374 C C . TYR C 1 33 ? 9.294 33.601 50.452 1.00 12.73 286 TYR C C 1
ATOM 2375 O O . TYR C 1 33 ? 9.553 32.407 50.597 1.00 8.69 286 TYR C O 1
ATOM 2384 N N . ARG C 1 34 ? 8.346 34.063 49.637 1.00 14.56 287 ARG C N 1
ATOM 2385 C CA . ARG C 1 34 ? 7.457 33.192 48.886 1.00 19.74 287 ARG C CA 1
ATOM 2386 C C . ARG C 1 34 ? 8.194 32.430 47.785 1.00 20.27 287 ARG C C 1
ATOM 2387 O O . ARG C 1 34 ? 7.898 31.260 47.520 1.00 17.36 287 ARG C O 1
ATOM 2395 N N . GLN C 1 35 ? 9.171 33.092 47.173 1.00 13.98 288 GLN C N 1
ATOM 2396 C CA . GLN C 1 35 ? 9.986 32.475 46.140 1.00 16.93 288 GLN C CA 1
ATOM 2397 C C . GLN C 1 35 ? 10.976 31.477 46.749 1.00 16.19 288 GLN C C 1
ATOM 2398 O O . GLN C 1 35 ? 11.178 30.391 46.211 1.00 15.93 288 GLN C O 1
ATOM 2404 N N . ILE C 1 36 ? 11.568 31.834 47.883 1.00 13.31 289 ILE C N 1
ATOM 2405 C CA . ILE C 1 36 ? 12.639 31.015 48.469 1.00 18.56 289 ILE C CA 1
ATOM 2406 C C . ILE C 1 36 ? 12.100 29.810 49.266 1.00 19.84 289 ILE C C 1
ATOM 2407 O O . ILE C 1 36 ? 12.613 28.694 49.138 1.00 15.67 289 ILE C O 1
ATOM 2412 N N . PHE C 1 37 ? 11.071 30.046 50.085 1.00 14.43 290 PHE C N 1
ATOM 2413 C CA . PHE C 1 37 ? 10.552 29.029 50.995 1.00 15.90 290 PHE C CA 1
ATOM 2414 C C . PHE C 1 37 ? 9.193 28.460 50.540 1.00 16.31 290 PHE C C 1
ATOM 2415 O O . PHE C 1 37 ? 8.784 27.397 50.994 1.00 13.28 290 PHE C O 1
ATOM 2423 N N . GLU C 1 38 ? 8.498 29.176 49.659 1.00 15.42 291 GLU C N 1
ATOM 2424 C CA . GLU C 1 38 ? 7.212 28.715 49.106 1.00 16.68 291 GLU C CA 1
ATOM 2425 C C . GLU C 1 38 ? 6.073 28.780 50.133 1.00 15.65 291 GLU C C 1
ATOM 2426 O O . GLU C 1 38 ? 5.077 28.048 50.048 1.00 11.92 291 GLU C O 1
ATOM 2432 N N . ARG C 1 39 ? 6.250 29.682 51.094 1.00 16.00 292 ARG C N 1
ATOM 2433 C CA . ARG C 1 39 ? 5.236 30.050 52.071 1.00 15.09 292 ARG C CA 1
ATOM 2434 C C . ARG C 1 39 ? 5.584 31.414 52.657 1.00 20.38 292 ARG C C 1
ATOM 2435 O O . ARG C 1 39 ? 6.680 31.946 52.426 1.00 20.63 292 ARG C O 1
ATOM 2443 N N . ASP C 1 40 ? 4.651 31.980 53.413 1.00 20.59 293 ASP C N 1
ATOM 2444 C CA . ASP C 1 40 ? 4.938 33.192 54.177 1.00 27.83 293 ASP C CA 1
ATOM 2445 C C . ASP C 1 40 ? 5.678 32.852 55.467 1.00 30.19 293 ASP C C 1
ATOM 2446 O O . ASP C 1 40 ? 5.365 31.879 56.147 1.00 29.15 293 ASP C O 1
ATOM 2451 N N . ILE C 1 41 ? 6.675 33.658 55.793 1.00 34.51 294 ILE C N 1
ATOM 2452 C CA . ILE C 1 41 ? 7.531 33.359 56.927 1.00 35.06 294 ILE C CA 1
ATOM 2453 C C . ILE C 1 41 ? 7.636 34.546 57.875 1.00 36.65 294 ILE C C 1
ATOM 2454 O O . ILE C 1 41 ? 6.936 35.547 57.706 1.00 39.83 294 ILE C O 1
ATOM 2459 N N . TYR C 1 45 ? 9.778 34.923 64.584 1.00 53.65 298 TYR C N 1
ATOM 2460 C CA . TYR C 1 45 ? 10.148 33.634 64.000 1.00 62.65 298 TYR C CA 1
ATOM 2461 C C . TYR C 1 45 ? 11.510 33.206 64.521 1.00 57.12 298 TYR C C 1
ATOM 2462 O O . TYR C 1 45 ? 11.638 32.231 65.262 1.00 60.23 298 TYR C O 1
ATOM 2471 N N . SER C 1 46 ? 12.533 33.938 64.097 1.00 45.95 299 SER C N 1
ATOM 2472 C CA . SER C 1 46 ? 13.872 33.771 64.634 1.00 36.25 299 SER C CA 1
ATOM 2473 C C . SER C 1 46 ? 14.589 35.108 64.603 1.00 29.90 299 SER C C 1
ATOM 2474 O O . SER C 1 46 ? 14.276 35.980 63.791 1.00 26.72 299 SER C O 1
ATOM 2477 N N . GLN C 1 47 ? 15.543 35.268 65.508 1.00 30.94 300 GLN C N 1
ATOM 2478 C CA . GLN C 1 47 ? 16.347 36.477 65.561 1.00 28.26 300 GLN C CA 1
ATOM 2479 C C . GLN C 1 47 ? 17.072 36.706 64.236 1.00 21.06 300 GLN C C 1
ATOM 2480 O O . GLN C 1 47 ? 17.171 37.835 63.774 1.00 25.75 300 GLN C O 1
ATOM 2486 N N . SER C 1 48 ? 17.566 35.636 63.620 1.00 17.50 301 SER C N 1
ATOM 2487 C CA . SER C 1 48 ? 18.298 35.761 62.352 1.00 19.46 301 SER C CA 1
ATOM 2488 C C . SER C 1 48 ? 17.415 36.209 61.180 1.00 14.90 301 SER C C 1
ATOM 2489 O O . SER C 1 48 ? 17.775 37.108 60.410 1.00 11.93 301 SER C O 1
ATOM 2492 N N . ILE C 1 49 ? 16.261 35.572 61.029 1.00 15.98 302 ILE C N 1
ATOM 2493 C CA . ILE C 1 49 ? 15.377 35.967 59.949 1.00 21.85 302 ILE C CA 1
ATOM 2494 C C . ILE C 1 49 ? 14.986 37.434 60.162 1.00 22.54 302 ILE C C 1
ATOM 2495 O O . ILE C 1 49 ? 14.999 38.249 59.231 1.00 21.69 302 ILE C O 1
ATOM 2500 N N . SER C 1 50 ? 14.659 37.768 61.406 1.00 18.06 303 SER C N 1
ATOM 2501 C CA . SER C 1 50 ? 14.239 39.124 61.739 1.00 23.30 303 SER C CA 1
ATOM 2502 C C . SER C 1 50 ? 15.357 40.136 61.452 1.00 18.73 303 SER C C 1
ATOM 2503 O O . SER C 1 50 ? 15.111 41.211 60.895 1.00 17.93 303 SER C O 1
ATOM 2506 N N . TYR C 1 51 ? 16.584 39.779 61.830 1.00 15.90 304 TYR C N 1
ATOM 2507 C CA . TYR C 1 51 ? 17.758 40.612 61.567 1.00 12.24 304 TYR C CA 1
ATOM 2508 C C . TYR C 1 51 ? 18.012 40.775 60.062 1.00 9.16 304 TYR C C 1
ATOM 2509 O O . TYR C 1 51 ? 18.224 41.879 59.563 1.00 12.49 304 TYR C O 1
ATOM 2518 N N . LEU C 1 52 ? 17.994 39.657 59.353 1.00 12.58 305 LEU C N 1
ATOM 2519 C CA . LEU C 1 52 ? 18.214 39.627 57.914 1.00 14.84 305 LEU C CA 1
ATOM 2520 C C . LEU C 1 52 ? 17.245 40.559 57.196 1.00 19.11 305 LEU C C 1
ATOM 2521 O O . LEU C 1 52 ? 17.632 41.322 56.310 1.00 19.11 305 LEU C O 1
ATOM 2526 N N . GLU C 1 53 ? 15.977 40.501 57.584 1.00 15.19 306 GLU C N 1
ATOM 2527 C CA . GLU C 1 53 ? 14.982 41.326 56.937 1.00 15.59 306 GLU C CA 1
ATOM 2528 C C . GLU C 1 53 ? 15.217 42.822 57.171 1.00 14.37 306 GLU C C 1
ATOM 2529 O O . GLU C 1 53 ? 15.008 43.635 56.267 1.00 9.30 306 GLU C O 1
ATOM 2535 N N . SER C 1 54 ? 15.665 43.185 58.371 1.00 11.45 307 SER C N 1
ATOM 2536 C CA . SER C 1 54 ? 15.995 44.584 58.643 1.00 16.07 307 SER C CA 1
ATOM 2537 C C . SER C 1 54 ? 17.193 45.064 57.806 1.00 17.31 307 SER C C 1
ATOM 2538 O O . SER C 1 54 ? 17.245 46.227 57.403 1.00 14.63 307 SER C O 1
ATOM 2541 N N . GLN C 1 55 ? 18.131 44.166 57.508 1.00 15.73 308 GLN C N 1
ATOM 2542 C CA . GLN C 1 55 ? 19.256 44.537 56.649 1.00 15.68 308 GLN C CA 1
ATOM 2543 C C . GLN C 1 55 ? 18.772 44.827 55.235 1.00 14.38 308 GLN C C 1
ATOM 2544 O O . GLN C 1 55 ? 19.178 45.816 54.627 1.00 12.70 308 GLN C O 1
ATOM 2550 N N . VAL C 1 56 ? 17.923 43.956 54.693 1.00 8.10 309 VAL C N 1
ATOM 2551 C CA . VAL C 1 56 ? 17.535 44.130 53.298 1.00 15.55 309 VAL C CA 1
ATOM 2552 C C . VAL C 1 56 ? 16.567 45.309 53.154 1.00 14.82 309 VAL C C 1
ATOM 2553 O O . VAL C 1 56 ? 16.645 46.087 52.205 1.00 18.13 309 VAL C O 1
ATOM 2557 N N . ARG C 1 57 ? 15.676 45.444 54.124 1.00 12.57 310 ARG C N 1
ATOM 2558 C CA . ARG C 1 57 ? 14.722 46.543 54.164 1.00 22.23 310 ARG C CA 1
ATOM 2559 C C . ARG C 1 57 ? 15.432 47.905 54.261 1.00 26.94 310 ARG C C 1
ATOM 2560 O O . ARG C 1 57 ? 14.992 48.896 53.673 1.00 24.08 310 ARG C O 1
ATOM 2568 N N . ASN C 1 58 ? 16.542 47.953 54.990 1.00 26.16 311 ASN C N 1
ATOM 2569 C CA . ASN C 1 58 ? 17.250 49.214 55.175 1.00 25.65 311 ASN C CA 1
ATOM 2570 C C . ASN C 1 58 ? 18.260 49.544 54.081 1.00 20.79 311 ASN C C 1
ATOM 2571 O O . ASN C 1 58 ? 18.835 50.634 54.077 1.00 18.99 311 ASN C O 1
ATOM 2576 N N . GLY C 1 59 ? 18.481 48.608 53.157 1.00 18.79 312 GLY C N 1
ATOM 2577 C CA . GLY C 1 59 ? 19.466 48.789 52.099 1.00 13.69 312 GLY C CA 1
ATOM 2578 C C . GLY C 1 59 ? 20.889 48.423 52.515 1.00 15.80 312 GLY C C 1
ATOM 2579 O O . GLY C 1 59 ? 21.827 48.633 51.752 1.00 17.76 312 GLY C O 1
ATOM 2580 N N . ASP C 1 60 ? 21.048 47.870 53.720 1.00 17.76 313 ASP C N 1
ATOM 2581 C CA . ASP C 1 60 ? 22.355 47.439 54.241 1.00 14.95 313 ASP C CA 1
ATOM 2582 C C . ASP C 1 60 ? 22.945 46.240 53.491 1.00 14.44 313 ASP C C 1
ATOM 2583 O O . ASP C 1 60 ? 24.185 46.110 53.363 1.00 8.25 313 ASP C O 1
ATOM 2588 N N . ILE C 1 61 ? 22.062 45.347 53.039 1.00 3.38 314 ILE C N 1
ATOM 2589 C CA . ILE C 1 61 ? 22.442 44.303 52.105 1.00 10.81 314 ILE C CA 1
ATOM 2590 C C . ILE C 1 61 ? 21.511 44.400 50.910 1.00 14.19 314 ILE C C 1
ATOM 2591 O O . ILE C 1 61 ? 20.402 44.904 51.026 1.00 11.69 314 ILE C O 1
ATOM 2596 N N . SER C 1 62 ? 21.972 43.925 49.760 1.00 15.66 315 SER C N 1
ATOM 2597 C CA . SER C 1 62 ? 21.135 43.867 48.568 1.00 14.08 315 SER C CA 1
ATOM 2598 C C . SER C 1 62 ? 20.143 42.703 48.652 1.00 10.87 315 SER C C 1
ATOM 2599 O O . SER C 1 62 ? 20.236 41.836 49.533 1.00 16.71 315 SER C O 1
ATOM 2610 N N . LYS C 1 64 ? 20.033 40.398 46.298 1.00 9.96 317 LYS C N 1
ATOM 2611 C CA . LYS C 1 64 ? 20.925 39.277 45.982 1.00 11.43 317 LYS C CA 1
ATOM 2612 C C . LYS C 1 64 ? 21.573 38.698 47.245 1.00 9.93 317 LYS C C 1
ATOM 2613 O O . LYS C 1 64 ? 21.648 37.487 47.419 1.00 10.79 317 LYS C O 1
ATOM 2619 N N . GLU C 1 65 ? 22.038 39.580 48.122 1.00 10.48 318 GLU C N 1
ATOM 2620 C CA . GLU C 1 65 ? 22.664 39.171 49.371 1.00 7.88 318 GLU C CA 1
ATOM 2621 C C . GLU C 1 65 ? 21.630 38.575 50.335 1.00 14.22 318 GLU C C 1
ATOM 2622 O O . GLU C 1 65 ? 21.919 37.643 51.095 1.00 21.12 318 GLU C O 1
ATOM 2628 N N . PHE C 1 66 ? 20.420 39.116 50.294 1.00 14.28 319 PHE C N 1
ATOM 2629 C CA . PHE C 1 66 ? 19.298 38.592 51.078 1.00 12.44 319 PHE C CA 1
ATOM 2630 C C . PHE C 1 66 ? 18.928 37.153 50.645 1.00 14.95 319 PHE C C 1
ATOM 2631 O O . PHE C 1 66 ? 18.788 36.258 51.478 1.00 12.65 319 PHE C O 1
ATOM 2639 N N . VAL C 1 67 ? 18.817 36.930 49.336 1.00 17.80 320 VAL C N 1
ATOM 2640 C CA . VAL C 1 67 ? 18.616 35.591 48.783 1.00 10.97 320 VAL C CA 1
ATOM 2641 C C . VAL C 1 67 ? 19.701 34.609 49.251 1.00 11.14 320 VAL C C 1
ATOM 2642 O O . VAL C 1 67 ? 19.401 33.489 49.703 1.00 11.69 320 VAL C O 1
ATOM 2646 N N . ARG C 1 68 ? 20.955 35.035 49.124 1.00 3.57 321 ARG C N 1
ATOM 2647 C CA . ARG C 1 68 ? 22.109 34.239 49.518 1.00 4.57 321 ARG C CA 1
ATOM 2648 C C . ARG C 1 68 ? 21.996 33.788 50.971 1.00 9.42 321 ARG C C 1
ATOM 2649 O O . ARG C 1 68 ? 22.138 32.600 51.275 1.00 9.66 321 ARG C O 1
ATOM 2657 N N . ARG C 1 69 ? 21.745 34.741 51.869 1.00 5.64 322 ARG C N 1
ATOM 2658 C CA . ARG C 1 69 ? 21.731 34.425 53.295 1.00 9.81 322 ARG C CA 1
ATOM 2659 C C . ARG C 1 69 ? 20.536 33.557 53.692 1.00 13.28 322 ARG C C 1
ATOM 2660 O O . ARG C 1 69 ? 20.683 32.615 54.465 1.00 14.54 322 ARG C O 1
ATOM 2668 N N . LEU C 1 70 ? 19.365 33.858 53.141 1.00 5.15 323 LEU C N 1
ATOM 2669 C CA . LEU C 1 70 ? 18.194 33.040 53.388 1.00 9.27 323 LEU C CA 1
ATOM 2670 C C . LEU C 1 70 ? 18.396 31.583 52.945 1.00 10.64 323 LEU C C 1
ATOM 2671 O O . LEU C 1 70 ? 17.961 30.660 53.628 1.00 7.75 323 LEU C O 1
ATOM 2676 N N . ALA C 1 71 ? 19.063 31.386 51.811 1.00 12.89 324 ALA C N 1
ATOM 2677 C CA . ALA C 1 71 ? 19.212 30.050 51.244 1.00 15.07 324 ALA C CA 1
ATOM 2678 C C . ALA C 1 71 ? 20.260 29.261 51.998 1.00 14.41 324 ALA C C 1
ATOM 2679 O O . ALA C 1 71 ? 20.343 28.044 51.862 1.00 16.06 324 ALA C O 1
ATOM 2681 N N . LYS C 1 72 ? 21.056 29.955 52.799 1.00 13.57 325 LYS C N 1
ATOM 2682 C CA . LYS C 1 72 ? 22.017 29.284 53.665 1.00 10.90 325 LYS C CA 1
ATOM 2683 C C . LYS C 1 72 ? 21.423 29.032 55.035 1.00 13.24 325 LYS C C 1
ATOM 2684 O O . LYS C 1 72 ? 21.942 28.215 55.794 1.00 23.50 325 LYS C O 1
ATOM 2690 N N . SER C 1 73 ? 20.326 29.712 55.354 1.00 7.72 326 SER C N 1
ATOM 2691 C CA . SER C 1 73 ? 19.809 29.645 56.724 1.00 11.78 326 SER C CA 1
ATOM 2692 C C . SER C 1 73 ? 19.434 28.209 57.151 1.00 15.41 326 SER C C 1
ATOM 2693 O O . SER C 1 73 ? 19.138 27.352 56.301 1.00 11.83 326 SER C O 1
ATOM 2696 N N . PRO C 1 74 ? 19.484 27.939 58.471 1.00 13.19 327 PRO C N 1
ATOM 2697 C CA . PRO C 1 74 ? 19.048 26.656 59.028 1.00 6.19 327 PRO C CA 1
ATOM 2698 C C . PRO C 1 74 ? 17.614 26.321 58.597 1.00 13.90 327 PRO C C 1
ATOM 2699 O O . PRO C 1 74 ? 17.312 25.159 58.306 1.00 13.69 327 PRO C O 1
ATOM 2703 N N . LEU C 1 75 ? 16.745 27.329 58.563 1.00 13.08 328 LEU C N 1
ATOM 2704 C CA . LEU C 1 75 ? 15.364 27.143 58.119 1.00 8.26 328 LEU C CA 1
ATOM 2705 C C . LEU C 1 75 ? 15.306 26.673 56.656 1.00 12.12 328 LEU C C 1
ATOM 2706 O O . LEU C 1 75 ? 14.529 25.787 56.329 1.00 8.25 328 LEU C O 1
ATOM 2711 N N . TYR C 1 76 ? 16.125 27.242 55.774 1.00 12.15 329 TYR C N 1
ATOM 2712 C CA . TYR C 1 76 ? 16.139 26.742 54.401 1.00 14.39 329 TYR C CA 1
ATOM 2713 C C . TYR C 1 76 ? 16.698 25.320 54.330 1.00 18.01 329 TYR C C 1
ATOM 2714 O O . TYR C 1 76 ? 16.157 24.464 53.625 1.00 16.93 329 TYR C O 1
ATOM 2723 N N . ARG C 1 77 ? 17.772 25.079 55.080 1.00 17.25 330 ARG C N 1
ATOM 2724 C CA . ARG C 1 77 ? 18.496 23.811 55.053 1.00 8.52 330 ARG C CA 1
ATOM 2725 C C . ARG C 1 77 ? 17.642 22.623 55.487 1.00 12.93 330 ARG C C 1
ATOM 2726 O O . ARG C 1 77 ? 17.671 21.552 54.865 1.00 12.41 330 ARG C O 1
ATOM 2734 N N . LYS C 1 78 ? 16.882 22.804 56.559 1.00 12.56 331 LYS C N 1
ATOM 2735 C CA . LYS C 1 78 ? 16.133 21.692 57.113 1.00 12.99 331 LYS C CA 1
ATOM 2736 C C . LYS C 1 78 ? 14.970 21.276 56.206 1.00 13.68 331 LYS C C 1
ATOM 2737 O O . LYS C 1 78 ? 14.531 20.136 56.241 1.00 13.84 331 LYS C O 1
ATOM 2743 N N . GLN C 1 79 ? 14.491 22.185 55.371 1.00 12.28 332 GLN C N 1
ATOM 2744 C CA . GLN C 1 79 ? 13.409 21.834 54.460 1.00 12.26 332 GLN C CA 1
ATOM 2745 C C . GLN C 1 79 ? 13.896 21.427 53.066 1.00 10.18 332 GLN C C 1
ATOM 2746 O O . GLN C 1 79 ? 13.407 20.462 52.482 1.00 10.01 332 GLN C O 1
ATOM 2752 N N . PHE C 1 80 ? 14.866 22.157 52.536 1.00 14.17 333 PHE C N 1
ATOM 2753 C CA . PHE C 1 80 ? 15.199 22.023 51.126 1.00 13.09 333 PHE C CA 1
ATOM 2754 C C . PHE C 1 80 ? 16.580 21.441 50.870 1.00 10.36 333 PHE C C 1
ATOM 2755 O O . PHE C 1 80 ? 17.033 21.409 49.741 1.00 10.20 333 PHE C O 1
ATOM 2763 N N . PHE C 1 81 ? 17.244 20.951 51.904 1.00 12.84 334 PHE C N 1
ATOM 2764 C CA . PHE C 1 81 ? 18.582 20.394 51.701 1.00 12.73 334 PHE C CA 1
ATOM 2765 C C . PHE C 1 81 ? 18.780 19.075 52.427 1.00 14.58 334 PHE C C 1
ATOM 2766 O O . PHE C 1 81 ? 19.028 18.036 51.805 1.00 14.52 334 PHE C O 1
ATOM 2774 N N . GLU C 1 82 ? 18.671 19.132 53.750 1.00 14.57 335 GLU C N 1
ATOM 2775 C CA . GLU C 1 82 ? 18.877 17.969 54.603 1.00 11.83 335 GLU C CA 1
ATOM 2776 C C . GLU C 1 82 ? 18.095 16.707 54.185 1.00 14.61 335 GLU C C 1
ATOM 2777 O O . GLU C 1 82 ? 18.673 15.623 54.113 1.00 14.83 335 GLU C O 1
ATOM 2783 N N . PRO C 1 83 ? 16.778 16.841 53.911 1.00 8.86 336 PRO C N 1
ATOM 2784 C CA . PRO C 1 83 ? 15.951 15.654 53.642 1.00 9.53 336 PRO C CA 1
ATOM 2785 C C . PRO C 1 83 ? 16.174 15.025 52.264 1.00 12.85 336 PRO C C 1
ATOM 2786 O O . PRO C 1 83 ? 15.525 14.024 51.938 1.00 12.38 336 PRO C O 1
ATOM 2790 N N . PHE C 1 84 ? 17.110 15.568 51.492 1.00 12.93 337 PHE C N 1
ATOM 2791 C CA . PHE C 1 84 ? 17.304 15.141 50.106 1.00 12.51 337 PHE C CA 1
ATOM 2792 C C . PHE C 1 84 ? 18.760 14.784 49.744 1.00 17.53 337 PHE C C 1
ATOM 2793 O O . PHE C 1 84 ? 19.710 15.302 50.343 1.00 15.75 337 PHE C O 1
ATOM 2801 N N . ILE C 1 85 ? 18.938 13.914 48.751 1.00 14.70 338 ILE C N 1
ATOM 2802 C CA . ILE C 1 85 ? 20.252 13.778 48.121 1.00 13.99 338 ILE C CA 1
ATOM 2803 C C . ILE C 1 85 ? 20.683 15.122 47.501 1.00 14.64 338 ILE C C 1
ATOM 2804 O O . ILE C 1 85 ? 19.851 15.950 47.144 1.00 7.54 338 ILE C O 1
ATOM 2809 N N . ASN C 1 86 ? 21.989 15.325 47.379 1.00 11.84 339 ASN C N 1
ATOM 2810 C CA . ASN C 1 86 ? 22.530 16.535 46.777 1.00 17.92 339 ASN C CA 1
ATOM 2811 C C . ASN C 1 86 ? 21.908 16.916 45.414 1.00 15.81 339 ASN C C 1
ATOM 2812 O O . ASN C 1 86 ? 21.655 18.085 45.156 1.00 13.83 339 ASN C O 1
ATOM 2817 N N . SER C 1 87 ? 21.649 15.928 44.560 1.00 10.30 340 SER C N 1
ATOM 2818 C CA . SER C 1 87 ? 21.058 16.177 43.251 1.00 15.61 340 SER C CA 1
ATOM 2819 C C . SER C 1 87 ? 19.701 16.866 43.345 1.00 17.17 340 SER C C 1
ATOM 2820 O O . SER C 1 87 ? 19.409 17.785 42.579 1.00 17.88 340 SER C O 1
ATOM 2823 N N . ARG C 1 88 ? 18.852 16.378 44.247 1.00 10.46 341 ARG C N 1
ATOM 2824 C CA . ARG C 1 88 ? 17.528 16.955 44.421 1.00 14.14 341 ARG C CA 1
ATOM 2825 C C . ARG C 1 88 ? 17.607 18.328 45.091 1.00 13.63 341 ARG C C 1
ATOM 2826 O O . ARG C 1 88 ? 16.881 19.247 44.711 1.00 13.45 341 ARG C O 1
ATOM 2834 N N . ALA C 1 89 ? 18.477 18.456 46.091 1.00 11.29 342 ALA C N 1
ATOM 2835 C CA . ALA C 1 89 ? 18.702 19.744 46.739 1.00 11.73 342 ALA C CA 1
ATOM 2836 C C . ALA C 1 89 ? 19.177 20.735 45.675 1.00 10.05 342 ALA C C 1
ATOM 2837 O O . ALA C 1 89 ? 18.749 21.889 45.647 1.00 15.50 342 ALA C O 1
ATOM 2839 N N . LEU C 1 90 ? 20.023 20.269 44.763 1.00 9.21 343 LEU C N 1
ATOM 2840 C CA . LEU C 1 90 ? 20.453 21.095 43.628 1.00 8.79 343 LEU C CA 1
ATOM 2841 C C . LEU C 1 90 ? 19.262 21.546 42.766 1.00 9.20 343 LEU C C 1
ATOM 2842 O O . LEU C 1 90 ? 19.141 22.724 42.414 1.00 6.08 343 LEU C O 1
ATOM 2847 N N . GLU C 1 91 ? 18.381 20.615 42.420 1.00 12.95 344 GLU C N 1
ATOM 2848 C CA . GLU C 1 91 ? 17.207 20.979 41.628 1.00 13.74 344 GLU C CA 1
ATOM 2849 C C . GLU C 1 91 ? 16.351 22.040 42.343 1.00 10.98 344 GLU C C 1
ATOM 2850 O O . GLU C 1 91 ? 15.923 23.017 41.741 1.00 17.58 344 GLU C O 1
ATOM 2856 N N . LEU C 1 92 ? 16.113 21.840 43.630 1.00 8.62 345 LEU C N 1
ATOM 2857 C CA . LEU C 1 92 ? 15.281 22.747 44.412 1.00 7.55 345 LEU C CA 1
ATOM 2858 C C . LEU C 1 92 ? 15.956 24.104 44.597 1.00 8.91 345 LEU C C 1
ATOM 2859 O O . LEU C 1 92 ? 15.283 25.122 44.652 1.00 7.05 345 LEU C O 1
ATOM 2864 N N . ALA C 1 93 ? 17.286 24.112 44.677 1.00 9.57 346 ALA C N 1
ATOM 2865 C CA . ALA C 1 93 ? 18.024 25.362 44.771 1.00 8.89 346 ALA C CA 1
ATOM 2866 C C . ALA C 1 93 ? 17.983 26.090 43.433 1.00 10.26 346 ALA C C 1
ATOM 2867 O O . ALA C 1 93 ? 17.913 27.314 43.391 1.00 13.46 346 ALA C O 1
ATOM 2869 N N . PHE C 1 94 ? 18.018 25.348 42.333 1.00 9.47 347 PHE C N 1
ATOM 2870 C CA . PHE C 1 94 ? 17.888 25.998 41.036 1.00 10.01 347 PHE C CA 1
ATOM 2871 C C . PHE C 1 94 ? 16.524 26.672 40.955 1.00 14.01 347 PHE C C 1
ATOM 2872 O O . PHE C 1 94 ? 16.399 27.783 40.430 1.00 14.12 347 PHE C O 1
ATOM 2880 N N . ARG C 1 95 ? 15.514 25.977 41.480 1.00 8.61 348 ARG C N 1
ATOM 2881 C CA . ARG C 1 95 ? 14.133 26.440 41.466 1.00 12.30 348 ARG C CA 1
ATOM 2882 C C . ARG C 1 95 ? 13.944 27.721 42.276 1.00 11.35 348 ARG C C 1
ATOM 2883 O O . ARG C 1 95 ? 13.454 28.710 41.759 1.00 9.98 348 ARG C O 1
ATOM 2891 N N . HIS C 1 96 ? 14.336 27.705 43.544 1.00 12.27 349 HIS C N 1
ATOM 2892 C CA . HIS C 1 96 ? 14.213 28.898 44.374 1.00 15.81 349 HIS C CA 1
ATOM 2893 C C . HIS C 1 96 ? 15.103 30.062 43.911 1.00 16.35 349 HIS C C 1
ATOM 2894 O O . HIS C 1 96 ? 14.656 31.199 43.870 1.00 19.40 349 HIS C O 1
ATOM 2901 N N . ILE C 1 97 ? 16.359 29.780 43.566 1.00 18.00 350 ILE C N 1
ATOM 2902 C CA . ILE C 1 97 ? 17.327 30.848 43.297 1.00 17.07 350 ILE C CA 1
ATOM 2903 C C . ILE C 1 97 ? 17.377 31.344 41.853 1.00 12.31 350 ILE C C 1
ATOM 2904 O O . ILE C 1 97 ? 17.463 32.545 41.633 1.00 10.24 350 ILE C O 1
ATOM 2909 N N . LEU C 1 98 ? 17.337 30.433 40.879 1.00 13.77 351 LEU C N 1
ATOM 2910 C CA . LEU C 1 98 ? 17.375 30.822 39.457 1.00 16.07 351 LEU C CA 1
ATOM 2911 C C . LEU C 1 98 ? 15.997 30.907 38.803 1.00 20.18 351 LEU C C 1
ATOM 2912 O O . LEU C 1 98 ? 15.849 31.507 37.730 1.00 14.29 351 LEU C O 1
ATOM 2917 N N . GLY C 1 99 ? 14.999 30.300 39.441 1.00 17.51 352 GLY C N 1
ATOM 2918 C CA . GLY C 1 99 ? 13.644 30.321 38.922 1.00 13.81 352 GLY C CA 1
ATOM 2919 C C . GLY C 1 99 ? 13.387 29.283 37.847 1.00 15.52 352 GLY C C 1
ATOM 2920 O O . GLY C 1 99 ? 12.411 29.382 37.095 1.00 12.05 352 GLY C O 1
ATOM 2921 N N . ARG C 1 100 ? 14.262 28.285 37.772 1.00 16.26 353 ARG C N 1
ATOM 2922 C CA . ARG C 1 100 ? 14.119 27.210 36.795 1.00 21.21 353 ARG C CA 1
ATOM 2923 C C . ARG C 1 100 ? 14.916 25.983 37.225 1.00 25.48 353 ARG C C 1
ATOM 2924 O O . ARG C 1 100 ? 15.823 26.075 38.049 1.00 33.55 353 ARG C O 1
ATOM 2932 N N . GLY C 1 101 ? 14.574 24.834 36.656 1.00 21.00 354 GLY C N 1
ATOM 2933 C CA . GLY C 1 101 ? 15.329 23.623 36.888 1.00 18.53 354 GLY C CA 1
ATOM 2934 C C . GLY C 1 101 ? 16.579 23.623 36.035 1.00 21.30 354 GLY C C 1
ATOM 2935 O O . GLY C 1 101 ? 16.674 24.394 35.075 1.00 18.95 354 GLY C O 1
ATOM 2936 N N . PRO C 1 102 ? 17.546 22.759 36.382 1.00 27.67 355 PRO C N 1
ATOM 2937 C CA . PRO C 1 102 ? 18.802 22.637 35.633 1.00 32.73 355 PRO C CA 1
ATOM 2938 C C . PRO C 1 102 ? 18.531 22.347 34.161 1.00 34.93 355 PRO C C 1
ATOM 2939 O O . PRO C 1 102 ? 17.625 21.579 33.825 1.00 30.21 355 PRO C O 1
ATOM 2943 N N . SER C 1 103 ? 19.330 22.958 33.297 1.00 39.69 356 SER C N 1
ATOM 2944 C CA . SER C 1 103 ? 19.122 22.887 31.858 1.00 46.85 356 SER C CA 1
ATOM 2945 C C . SER C 1 103 ? 19.729 21.623 31.239 1.00 52.52 356 SER C C 1
ATOM 2946 O O . SER C 1 103 ? 19.007 20.734 30.796 1.00 56.79 356 SER C O 1
ATOM 2949 N N . SER C 1 104 ? 21.058 21.551 31.234 1.00 52.33 357 SER C N 1
ATOM 2950 C CA . SER C 1 104 ? 21.795 20.505 30.528 1.00 45.68 357 SER C CA 1
ATOM 2951 C C . SER C 1 104 ? 22.632 19.648 31.476 1.00 46.27 357 SER C C 1
ATOM 2952 O O . SER C 1 104 ? 22.875 20.035 32.622 1.00 50.59 357 SER C O 1
ATOM 2955 N N . ARG C 1 105 ? 23.098 18.501 30.982 1.00 41.22 358 ARG C N 1
ATOM 2956 C CA . ARG C 1 105 ? 23.949 17.604 31.773 1.00 41.32 358 ARG C CA 1
ATOM 2957 C C . ARG C 1 105 ? 25.235 18.278 32.247 1.00 32.78 358 ARG C C 1
ATOM 2958 O O . ARG C 1 105 ? 25.689 18.064 33.372 1.00 28.42 358 ARG C O 1
ATOM 2966 N N . GLU C 1 106 ? 25.818 19.088 31.374 1.00 32.06 359 GLU C N 1
ATOM 2967 C CA . GLU C 1 106 ? 27.069 19.767 31.674 1.00 37.28 359 GLU C CA 1
ATOM 2968 C C . GLU C 1 106 ? 26.883 20.673 32.891 1.00 32.88 359 GLU C C 1
ATOM 2969 O O . GLU C 1 106 ? 27.724 20.720 33.797 1.00 25.68 359 GLU C O 1
ATOM 2975 N N . GLU C 1 107 ? 25.756 21.374 32.905 1.00 26.15 360 GLU C N 1
ATOM 2976 C CA . GLU C 1 107 ? 25.448 22.326 33.956 1.00 26.57 360 GLU C CA 1
ATOM 2977 C C . GLU C 1 107 ? 25.105 21.637 35.276 1.00 29.65 360 GLU C C 1
ATOM 2978 O O . GLU C 1 107 ? 25.570 22.052 36.342 1.00 32.99 360 GLU C O 1
ATOM 2984 N N . VAL C 1 108 ? 24.283 20.592 35.208 1.00 22.31 361 VAL C N 1
ATOM 2985 C CA . VAL C 1 108 ? 24.036 19.756 36.379 1.00 19.22 361 VAL C CA 1
ATOM 2986 C C . VAL C 1 108 ? 25.366 19.360 37.015 1.00 22.49 361 VAL C C 1
ATOM 2987 O O . VAL C 1 108 ? 25.582 19.541 38.214 1.00 30.62 361 VAL C O 1
ATOM 2991 N N . GLN C 1 109 ? 26.262 18.834 36.193 1.00 15.50 362 GLN C N 1
ATOM 2992 C CA . GLN C 1 109 ? 27.543 18.345 36.661 1.00 18.48 362 GLN C CA 1
ATOM 2993 C C . GLN C 1 109 ? 28.367 19.457 37.319 1.00 22.47 362 GLN C C 1
ATOM 2994 O O . GLN C 1 109 ? 28.973 19.251 38.369 1.00 26.29 362 GLN C O 1
ATOM 3000 N N . LYS C 1 110 ? 28.390 20.636 36.707 1.00 17.34 363 LYS C N 1
ATOM 3001 C CA . LYS C 1 110 ? 29.153 21.743 37.274 1.00 16.56 363 LYS C CA 1
ATOM 3002 C C . LYS C 1 110 ? 28.669 22.081 38.684 1.00 20.45 363 LYS C C 1
ATOM 3003 O O . LYS C 1 110 ? 29.462 22.223 39.615 1.00 22.03 363 LYS C O 1
ATOM 3009 N N . TYR C 1 111 ? 27.358 22.205 38.836 1.00 22.33 364 TYR C N 1
ATOM 3010 C CA . TYR C 1 111 ? 26.776 22.529 40.132 1.00 14.50 364 TYR C CA 1
ATOM 3011 C C . TYR C 1 111 ? 26.793 21.349 41.096 1.00 14.49 364 TYR C C 1
ATOM 3012 O O . TYR C 1 111 ? 26.887 21.547 42.304 1.00 16.60 364 TYR C O 1
ATOM 3021 N N . PHE C 1 112 ? 26.732 20.128 40.566 1.00 14.70 365 PHE C N 1
ATOM 3022 C CA . PHE C 1 112 ? 26.824 18.940 41.418 1.00 17.70 365 PHE C CA 1
ATOM 3023 C C . PHE C 1 112 ? 28.209 18.846 42.067 1.00 19.82 365 PHE C C 1
ATOM 3024 O O . PHE C 1 112 ? 28.316 18.496 43.245 1.00 13.10 365 PHE C O 1
ATOM 3032 N N . SER C 1 113 ? 29.257 19.164 41.300 1.00 16.94 366 SER C N 1
ATOM 3033 C CA . SER C 1 113 ? 30.629 19.157 41.826 1.00 18.26 366 SER C CA 1
ATOM 3034 C C . SER C 1 113 ? 30.786 20.194 42.926 1.00 16.36 366 SER C C 1
ATOM 3035 O O . SER C 1 113 ? 31.398 19.920 43.941 1.00 11.79 366 SER C O 1
ATOM 3038 N N . ILE C 1 114 ? 30.222 21.385 42.716 1.00 10.84 367 ILE C N 1
ATOM 3039 C CA . ILE C 1 114 ? 30.173 22.391 43.764 1.00 9.97 367 ILE C CA 1
ATOM 3040 C C . ILE C 1 114 ? 29.452 21.917 45.040 1.00 16.33 367 ILE C C 1
ATOM 3041 O O . ILE C 1 114 ? 29.989 22.068 46.138 1.00 18.83 367 ILE C O 1
ATOM 3046 N N . VAL C 1 115 ? 28.255 21.342 44.917 1.00 15.25 368 VAL C N 1
ATOM 3047 C CA . VAL C 1 115 ? 27.552 20.885 46.121 1.00 19.25 368 VAL C CA 1
ATOM 3048 C C . VAL C 1 115 ? 28.357 19.822 46.871 1.00 16.73 368 VAL C C 1
ATOM 3049 O O . VAL C 1 115 ? 28.545 19.910 48.081 1.00 17.56 368 VAL C O 1
ATOM 3053 N N . SER C 1 116 ? 28.798 18.810 46.135 1.00 15.93 369 SER C N 1
ATOM 3054 C CA . SER C 1 116 ? 29.562 17.691 46.693 1.00 24.33 369 SER C CA 1
ATOM 3055 C C . SER C 1 116 ? 30.782 18.178 47.454 1.00 27.38 369 SER C C 1
ATOM 3056 O O . SER C 1 116 ? 31.211 17.580 48.438 1.00 31.02 369 SER C O 1
ATOM 3059 N N . SER C 1 117 ? 31.339 19.279 46.986 1.00 27.74 370 SER C N 1
ATOM 3060 C CA . SER C 1 117 ? 32.585 19.777 47.530 1.00 23.61 370 SER C CA 1
ATOM 3061 C C . SER C 1 117 ? 32.396 20.748 48.715 1.00 26.97 370 SER C C 1
ATOM 3062 O O . SER C 1 117 ? 33.112 20.668 49.721 1.00 27.39 370 SER C O 1
ATOM 3065 N N . GLY C 1 118 ? 31.426 21.652 48.608 1.00 21.45 371 GLY C N 1
ATOM 3066 C CA . GLY C 1 118 ? 31.293 22.711 49.596 1.00 16.60 371 GLY C CA 1
ATOM 3067 C C . GLY C 1 118 ? 29.896 22.849 50.160 1.00 15.46 371 GLY C C 1
ATOM 3068 O O . GLY C 1 118 ? 29.578 23.842 50.807 1.00 14.55 371 GLY C O 1
ATOM 3069 N N . GLY C 1 119 ? 29.062 21.847 49.905 1.00 17.85 372 GLY C N 1
ATOM 3070 C CA . GLY C 1 119 ? 27.738 21.775 50.492 1.00 16.71 372 GLY C CA 1
ATOM 3071 C C . GLY C 1 119 ? 26.785 22.880 50.069 1.00 15.60 372 GLY C C 1
ATOM 3072 O O . GLY C 1 119 ? 26.962 23.537 49.029 1.00 9.65 372 GLY C O 1
ATOM 3073 N N . LEU C 1 120 ? 25.766 23.079 50.897 1.00 7.63 373 LEU C N 1
ATOM 3074 C CA . LEU C 1 120 ? 24.752 24.104 50.660 1.00 9.08 373 LEU C CA 1
ATOM 3075 C C . LEU C 1 120 ? 25.365 25.470 50.369 1.00 9.97 373 LEU C C 1
ATOM 3076 O O . LEU C 1 120 ? 25.034 26.092 49.364 1.00 13.35 373 LEU C O 1
ATOM 3081 N N . PRO C 1 121 ? 26.270 25.941 51.247 1.00 14.22 374 PRO C N 1
ATOM 3082 C CA . PRO C 1 121 ? 26.789 27.309 51.065 1.00 12.43 374 PRO C CA 1
ATOM 3083 C C . PRO C 1 121 ? 27.485 27.487 49.719 1.00 9.15 374 PRO C C 1
ATOM 3084 O O . PRO C 1 121 ? 27.348 28.536 49.102 1.00 13.04 374 PRO C O 1
ATOM 3088 N N . ALA C 1 122 ? 28.213 26.478 49.257 1.00 9.58 375 ALA C N 1
ATOM 3089 C CA . ALA C 1 122 ? 28.908 26.605 47.983 1.00 13.10 375 ALA C CA 1
ATOM 3090 C C . ALA C 1 122 ? 27.879 26.650 46.862 1.00 12.97 375 ALA C C 1
ATOM 3091 O O . ALA C 1 122 ? 27.998 27.437 45.916 1.00 15.06 375 ALA C 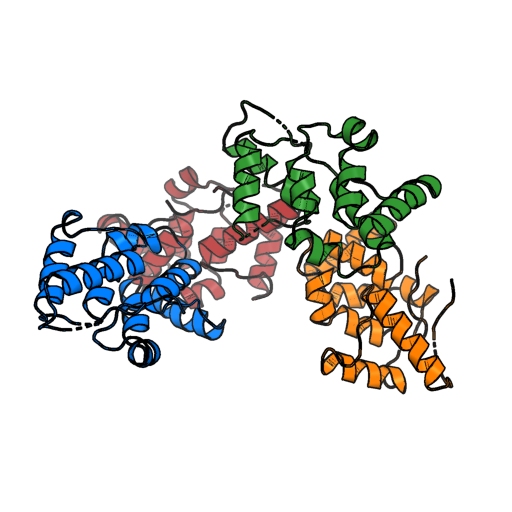O 1
ATOM 3093 N N . LEU C 1 123 ? 26.866 25.800 46.982 1.00 8.21 376 LEU C N 1
ATOM 3094 C CA . LEU C 1 123 ? 25.826 25.724 45.973 1.00 11.71 376 LEU C CA 1
ATOM 3095 C C . LEU C 1 123 ? 25.058 27.046 45.887 1.00 16.46 376 LEU C C 1
ATOM 3096 O O . LEU C 1 123 ? 24.756 27.523 44.790 1.00 21.66 376 LEU C O 1
ATOM 3101 N N . VAL C 1 124 ? 24.770 27.657 47.032 1.00 10.60 377 VAL C N 1
ATOM 3102 C CA . VAL C 1 124 ? 24.081 28.951 47.034 1.00 6.52 377 VAL C CA 1
ATOM 3103 C C . VAL C 1 124 ? 24.931 30.058 46.391 1.00 14.47 377 VAL C C 1
ATOM 3104 O O . VAL C 1 124 ? 24.453 30.801 45.534 1.00 12.41 377 VAL C O 1
ATOM 3108 N N . ASP C 1 125 ? 26.186 30.177 46.821 1.00 12.84 378 ASP C N 1
ATOM 3109 C CA . ASP C 1 125 ? 27.088 31.185 46.269 1.00 9.29 378 ASP C CA 1
ATOM 3110 C C . ASP C 1 125 ? 27.247 31.049 44.754 1.00 2.91 378 ASP C C 1
ATOM 3111 O O . ASP C 1 125 ? 27.224 32.033 44.033 1.00 7.94 378 ASP C O 1
ATOM 3116 N N . ALA C 1 126 ? 27.465 29.829 44.287 1.00 7.33 379 ALA C N 1
ATOM 3117 C CA . ALA C 1 126 ? 27.702 29.596 42.870 1.00 12.65 379 ALA C CA 1
ATOM 3118 C C . ALA C 1 126 ? 26.491 30.071 42.059 1.00 18.52 379 ALA C C 1
ATOM 3119 O O . ALA C 1 126 ? 26.630 30.757 41.039 1.00 11.13 379 ALA C O 1
ATOM 3121 N N . LEU C 1 127 ? 25.304 29.710 42.535 1.00 1.75 380 LEU C N 1
ATOM 3122 C CA . LEU C 1 127 ? 24.067 30.085 41.872 1.00 9.44 380 LEU C CA 1
ATOM 3123 C C . LEU C 1 127 ? 23.828 31.607 41.866 1.00 13.29 380 LEU C C 1
ATOM 3124 O O . LEU C 1 127 ? 23.552 32.214 40.821 1.00 11.20 380 LEU C O 1
ATOM 3129 N N . VAL C 1 128 ? 23.949 32.214 43.037 1.00 6.67 381 VAL C N 1
ATOM 3130 C CA . VAL C 1 128 ? 23.690 33.642 43.193 1.00 11.22 381 VAL C CA 1
ATOM 3131 C C . VAL C 1 128 ? 24.730 34.505 42.469 1.00 9.20 381 VAL C C 1
ATOM 3132 O O . VAL C 1 128 ? 24.424 35.582 41.970 1.00 14.66 381 VAL C O 1
ATOM 3136 N N . ASP C 1 129 ? 25.962 34.021 42.398 1.00 7.64 382 ASP C N 1
ATOM 3137 C CA . ASP C 1 129 ? 27.007 34.737 41.672 1.00 11.73 382 ASP C CA 1
ATOM 3138 C C . ASP C 1 129 ? 27.118 34.314 40.198 1.00 17.93 382 ASP C C 1
ATOM 3139 O O . ASP C 1 129 ? 28.029 34.761 39.501 1.00 15.62 382 ASP C O 1
ATOM 3144 N N . SER C 1 130 ? 26.200 33.464 39.724 1.00 16.22 383 SER C N 1
ATOM 3145 C CA . SER C 1 130 ? 26.254 33.009 38.331 1.00 15.97 383 SER C CA 1
ATOM 3146 C C . SER C 1 130 ? 25.978 34.134 37.325 1.00 18.17 383 SER C C 1
ATOM 3147 O O . SER C 1 130 ? 25.404 35.177 37.662 1.00 14.10 383 SER C O 1
ATOM 3150 N N . GLN C 1 131 ? 26.413 33.921 36.091 1.00 16.39 384 GLN C N 1
ATOM 3151 C CA . GLN C 1 131 ? 26.128 34.862 35.025 1.00 17.21 384 GLN C CA 1
ATOM 3152 C C . GLN C 1 131 ? 24.614 34.946 34.851 1.00 15.26 384 GLN C C 1
ATOM 3153 O O . GLN C 1 131 ? 24.050 36.019 34.614 1.00 20.21 384 GLN C O 1
ATOM 3159 N N . GLU C 1 132 ? 23.947 33.808 34.987 1.00 14.71 385 GLU C N 1
ATOM 3160 C CA . GLU C 1 132 ? 22.510 33.770 34.763 1.00 16.05 385 GLU C CA 1
ATOM 3161 C C . GLU C 1 132 ? 21.740 34.519 35.850 1.00 12.06 385 GLU C C 1
ATOM 3162 O O . GLU C 1 132 ? 20.765 35.198 35.563 1.00 14.38 385 GLU C O 1
ATOM 3168 N N . TYR C 1 133 ? 22.175 34.409 37.097 1.00 8.97 386 TYR C N 1
ATOM 3169 C CA . TYR C 1 133 ? 21.512 35.163 38.150 1.00 8.73 386 TYR C CA 1
ATOM 3170 C C . TYR C 1 133 ? 21.532 36.652 37.813 1.00 9.70 386 TYR C C 1
ATOM 3171 O O . TYR C 1 133 ? 20.520 37.349 37.940 1.00 17.83 386 TYR C O 1
ATOM 3180 N N . ALA C 1 134 ? 22.692 37.116 37.355 1.00 11.26 387 ALA C N 1
ATOM 3181 C CA . ALA C 1 134 ? 22.901 38.504 36.957 1.00 19.76 387 ALA C CA 1
ATOM 3182 C C . ALA C 1 134 ? 22.129 38.894 35.682 1.00 20.67 387 ALA C C 1
ATOM 3183 O O . ALA C 1 134 ? 21.614 40.013 35.574 1.00 20.10 387 ALA C O 1
ATOM 3185 N N . ASP C 1 135 ? 22.040 37.980 34.721 1.00 17.59 388 ASP C N 1
ATOM 3186 C CA . ASP C 1 135 ? 21.280 38.272 33.505 1.00 12.00 388 ASP C CA 1
ATOM 3187 C C . ASP C 1 135 ? 19.771 38.437 33.759 1.00 15.44 388 ASP C C 1
ATOM 3188 O O . ASP C 1 135 ? 19.059 39.024 32.940 1.00 11.89 388 ASP C O 1
ATOM 3193 N N . TYR C 1 136 ? 19.276 37.931 34.884 1.00 8.26 389 TYR C N 1
ATOM 3194 C CA . TYR C 1 136 ? 17.846 38.062 35.163 1.00 8.79 389 TYR C CA 1
ATOM 3195 C C . TYR C 1 136 ? 17.495 38.912 36.375 1.00 13.58 389 TYR C C 1
ATOM 3196 O O . TYR C 1 136 ? 16.583 39.729 36.304 1.00 20.69 389 TYR C O 1
ATOM 3205 N N . PHE C 1 137 ? 18.204 38.723 37.484 1.00 13.06 390 PHE C N 1
ATOM 3206 C CA . PHE C 1 137 ? 17.776 39.358 38.727 1.00 13.59 390 PHE C CA 1
ATOM 3207 C C . PHE C 1 137 ? 18.712 40.449 39.240 1.00 14.61 390 PHE C C 1
ATOM 3208 O O . PHE C 1 137 ? 18.277 41.338 39.956 1.00 17.69 390 PHE C O 1
ATOM 3216 N N . GLY C 1 138 ? 19.993 40.365 38.894 1.00 17.00 391 GLY C N 1
ATOM 3217 C CA . GLY C 1 138 ? 20.973 41.322 39.373 1.00 10.92 391 GLY C CA 1
ATOM 3218 C C . GLY C 1 138 ? 21.004 41.446 40.887 1.00 14.47 391 GLY C C 1
ATOM 3219 O O . GLY C 1 138 ? 20.808 40.462 41.614 1.00 17.82 391 GLY C O 1
ATOM 3220 N N . GLU C 1 139 ? 21.214 42.677 41.350 1.00 10.56 392 GLU C N 1
ATOM 3221 C CA . GLU C 1 139 ? 21.374 43.006 42.766 1.00 15.42 392 GLU C CA 1
ATOM 3222 C C . GLU C 1 139 ? 20.052 43.167 43.504 1.00 16.42 392 GLU C C 1
ATOM 3223 O O . GLU C 1 139 ? 19.983 42.924 44.707 1.00 18.80 392 GLU C O 1
ATOM 3229 N N . GLU C 1 140 ? 19.013 43.577 42.779 1.00 11.99 393 GLU C N 1
ATOM 3230 C CA . GLU C 1 140 ? 17.831 44.173 43.390 1.00 10.48 393 GLU C CA 1
ATOM 3231 C C . GLU C 1 140 ? 16.516 43.410 43.186 1.00 8.82 393 GLU C C 1
ATOM 3232 O O . GLU C 1 140 ? 15.573 43.557 43.974 1.00 9.72 393 GLU C O 1
ATOM 3238 N N . THR C 1 141 ? 16.467 42.598 42.138 1.00 5.93 394 THR C N 1
ATOM 3239 C CA . THR C 1 141 ? 15.243 41.928 41.722 1.00 5.46 394 THR C CA 1
ATOM 3240 C C . THR C 1 141 ? 15.040 40.584 42.415 1.00 11.08 394 THR C C 1
ATOM 3241 O O . THR C 1 141 ? 15.953 39.747 42.465 1.00 14.09 394 THR C O 1
ATOM 3245 N N . VAL C 1 142 ? 13.834 40.382 42.944 1.00 11.89 395 VAL C N 1
ATOM 3246 C CA . VAL C 1 142 ? 13.472 39.117 43.573 1.00 14.86 395 VAL C CA 1
ATOM 3247 C C . VAL C 1 142 ? 13.357 38.044 42.499 1.00 15.85 395 VAL C C 1
ATOM 3248 O O . VAL C 1 142 ? 12.685 38.249 41.494 1.00 13.58 395 VAL C O 1
ATOM 3252 N N . PRO C 1 143 ? 14.064 36.915 42.680 1.00 20.94 396 PRO C N 1
ATOM 3253 C CA . PRO C 1 143 ? 13.971 35.847 41.679 1.00 22.03 396 PRO C CA 1
ATOM 3254 C C . PRO C 1 143 ? 12.519 35.416 41.487 1.00 16.28 396 PRO C C 1
ATOM 3255 O O . PRO C 1 143 ? 11.700 35.501 42.418 1.00 17.25 396 PRO C O 1
ATOM 3259 N N . TYR C 1 144 ? 12.200 34.989 40.272 1.00 10.88 397 TYR C N 1
ATOM 3260 C CA . TYR C 1 144 ? 10.833 34.620 39.937 1.00 15.65 397 TYR C CA 1
ATOM 3261 C C . TYR C 1 144 ? 10.813 33.426 38.978 1.00 19.00 397 TYR C C 1
ATOM 3262 O O . TYR C 1 144 ? 11.766 33.196 38.225 1.00 16.93 397 TYR C O 1
ATOM 3271 N N . LEU C 1 145 ? 9.722 32.674 39.020 1.00 20.99 398 LEU C N 1
ATOM 3272 C CA . LEU C 1 145 ? 9.509 31.540 38.134 1.00 27.25 398 LEU C CA 1
ATOM 3273 C C . LEU C 1 145 ? 9.712 31.904 36.671 1.00 21.36 398 LEU C C 1
ATOM 3274 O O . LEU C 1 145 ? 9.122 32.858 36.165 1.00 17.37 398 LEU C O 1
ATOM 3279 N N . ARG C 1 146 ? 10.549 31.129 35.991 1.00 16.83 399 ARG C N 1
ATOM 3280 C CA . ARG C 1 146 ? 10.831 31.372 34.583 1.00 22.39 399 ARG C CA 1
ATOM 3281 C C . ARG C 1 146 ? 10.495 30.157 33.713 1.00 27.69 399 ARG C C 1
ATOM 3282 O O . ARG C 1 146 ? 10.429 29.022 34.197 1.00 32.10 399 ARG C O 1
ATOM 3290 N N . GLN D 1 12 ? -0.923 46.566 58.988 1.00 44.34 265 GLN D N 1
ATOM 3291 C CA . GLN D 1 12 ? -1.011 45.252 58.356 1.00 47.35 265 GLN D CA 1
ATOM 3292 C C . GLN D 1 12 ? -2.385 45.030 57.728 1.00 41.78 265 GLN D C 1
ATOM 3293 O O . GLN D 1 12 ? -3.319 44.585 58.402 1.00 40.40 265 GLN D O 1
ATOM 3299 N N . LYS D 1 13 ? -2.506 45.330 56.437 1.00 31.20 266 LYS D N 1
ATOM 3300 C CA . LYS D 1 13 ? -3.807 45.294 55.783 1.00 33.27 266 LYS D CA 1
ATOM 3301 C C . LYS D 1 13 ? -3.916 44.221 54.699 1.00 30.67 266 LYS D C 1
ATOM 3302 O O . LYS D 1 13 ? -3.065 44.121 53.812 1.00 28.82 266 LYS D O 1
ATOM 3308 N N . TYR D 1 14 ? -4.969 43.413 54.785 1.00 23.33 267 TYR D N 1
ATOM 3309 C CA . TYR D 1 14 ? -5.179 42.366 53.800 1.00 23.75 267 TYR D CA 1
ATOM 3310 C C . TYR D 1 14 ? -6.452 42.619 53.016 1.00 19.04 267 TYR D C 1
ATOM 3311 O O . TYR D 1 14 ? -7.496 42.893 53.597 1.00 21.42 267 TYR D O 1
ATOM 3320 N N . ALA D 1 15 ? -6.365 42.505 51.696 1.00 14.94 268 ALA D N 1
ATOM 3321 C CA . ALA D 1 15 ? -7.530 42.704 50.842 1.00 16.63 268 ALA D CA 1
ATOM 3322 C C . ALA D 1 15 ? -7.742 41.537 49.870 1.00 15.19 268 ALA D C 1
ATOM 3323 O O . ALA D 1 15 ? -6.795 41.087 49.213 1.00 15.44 268 ALA D O 1
ATOM 3333 N N . LYS D 1 17 ? -8.888 40.112 46.423 1.00 14.06 270 LYS D N 1
ATOM 3334 C CA . LYS D 1 17 ? -9.167 40.411 45.014 1.00 10.87 270 LYS D CA 1
ATOM 3335 C C . LYS D 1 17 ? -9.112 39.112 44.222 1.00 16.06 270 LYS D C 1
ATOM 3336 O O . LYS D 1 17 ? -8.369 38.196 44.586 1.00 16.56 270 LYS D O 1
ATOM 3342 N N . PRO D 1 18 ? -9.901 39.020 43.137 1.00 15.57 271 PRO D N 1
ATOM 3343 C CA . PRO D 1 18 ? -10.099 37.730 42.455 1.00 18.36 271 PRO D CA 1
ATOM 3344 C C . PRO D 1 18 ? -8.849 37.151 41.777 1.00 18.09 271 PRO D C 1
ATOM 3345 O O . PRO D 1 18 ? -8.769 35.936 41.623 1.00 17.50 271 PRO D O 1
ATOM 3349 N N . GLY D 1 19 ? -7.904 37.995 41.366 1.00 21.32 272 GLY D N 1
ATOM 3350 C CA . GLY D 1 19 ? -6.747 37.527 40.618 1.00 16.30 272 GLY D CA 1
ATOM 3351 C C . GLY D 1 19 ? -5.475 37.472 41.443 1.00 22.13 272 GLY D C 1
ATOM 3352 O O . GLY D 1 19 ? -4.362 37.388 40.900 1.00 17.74 272 GLY D O 1
ATOM 3353 N N . LEU D 1 20 ? -5.629 37.531 42.763 1.00 22.77 273 LEU D N 1
ATOM 3354 C CA . LEU D 1 20 ? -4.478 37.413 43.650 1.00 13.69 273 LEU D CA 1
ATOM 3355 C C . LEU D 1 20 ? -3.864 36.026 43.485 1.00 17.40 273 LEU D C 1
ATOM 3356 O O . LEU D 1 20 ? -4.539 35.083 43.068 1.00 14.58 273 LEU D O 1
ATOM 3361 N N . SER D 1 21 ? -2.586 35.896 43.818 1.00 20.72 274 SER D N 1
ATOM 3362 C CA . SER D 1 21 ? -1.945 34.597 43.754 1.00 21.75 274 SER D CA 1
ATOM 3363 C C . SER D 1 21 ? -2.486 33.721 44.874 1.00 18.93 274 SER D C 1
ATOM 3364 O O . SER D 1 21 ? -3.047 34.223 45.851 1.00 16.91 274 SER D O 1
ATOM 3367 N N . ALA D 1 22 ? -2.330 32.411 44.711 1.00 13.79 275 ALA D N 1
ATOM 3368 C CA . ALA D 1 22 ? -2.745 31.448 45.720 1.00 15.79 275 ALA D CA 1
ATOM 3369 C C . ALA D 1 22 ? -2.174 31.798 47.088 1.00 17.27 275 ALA D C 1
ATOM 3370 O O . ALA D 1 22 ? -2.886 31.736 48.101 1.00 15.13 275 ALA D O 1
ATOM 3372 N N . LEU D 1 23 ? -0.881 32.138 47.115 1.00 13.47 276 LEU D N 1
ATOM 3373 C CA . LEU D 1 23 ? -0.213 32.522 48.358 1.00 9.52 276 LEU D CA 1
ATOM 3374 C C . LEU D 1 23 ? -0.870 33.734 49.039 1.00 12.96 276 LEU D C 1
ATOM 3375 O O . LEU D 1 23 ? -1.121 33.727 50.244 1.00 13.47 276 LEU D O 1
ATOM 3380 N N . GLU D 1 24 ? -1.146 34.781 48.275 1.00 11.37 277 GLU D N 1
ATOM 3381 C CA . GLU D 1 24 ? -1.737 35.976 48.861 1.00 14.33 277 GLU D CA 1
ATOM 3382 C C . GLU D 1 24 ? -3.157 35.661 49.356 1.00 17.53 277 GLU D C 1
ATOM 3383 O O . GLU D 1 24 ? -3.540 36.011 50.483 1.00 17.33 277 GLU D O 1
ATOM 3389 N N . LYS D 1 25 ? -3.924 34.973 48.518 1.00 5.49 278 LYS D N 1
ATOM 3390 C CA . LYS D 1 25 ? -5.243 34.510 48.917 1.00 8.93 278 LYS D CA 1
ATOM 3391 C C . LYS D 1 25 ? -5.233 33.731 50.240 1.00 11.37 278 LYS D C 1
ATOM 3392 O O . LYS D 1 25 ? -6.000 34.053 51.159 1.00 13.68 278 LYS D O 1
ATOM 3398 N N . ASN D 1 26 ? -4.373 32.717 50.340 1.00 2.67 279 ASN D N 1
ATOM 3399 C CA . ASN D 1 26 ? -4.202 32.005 51.613 1.00 5.83 279 ASN D CA 1
ATOM 3400 C C . ASN D 1 26 ? -3.890 32.954 52.758 1.00 8.37 279 ASN D C 1
ATOM 3401 O O . ASN D 1 26 ? -4.470 32.843 53.843 1.00 8.23 279 ASN D O 1
ATOM 3406 N N . ALA D 1 27 ? -2.972 33.889 52.522 1.00 5.40 280 ALA D N 1
ATOM 3407 C CA . ALA D 1 27 ? -2.604 34.829 53.572 1.00 11.10 280 ALA D CA 1
ATOM 3408 C C . ALA D 1 27 ? -3.803 35.708 53.989 1.00 9.52 280 ALA D C 1
ATOM 3409 O O . ALA D 1 27 ? -3.993 35.998 55.166 1.00 14.65 280 ALA D O 1
ATOM 3411 N N . VAL D 1 28 ? -4.629 36.085 53.022 1.00 15.19 281 VAL D N 1
ATOM 3412 C CA . VAL D 1 28 ? -5.799 36.926 53.279 1.00 12.12 281 VAL D CA 1
ATOM 3413 C C . VAL D 1 28 ? -6.894 36.160 54.038 1.00 12.30 281 VAL D C 1
ATOM 3414 O O . VAL D 1 28 ? -7.543 36.697 54.943 1.00 10.49 281 VAL D O 1
ATOM 3418 N N . ILE D 1 29 ? -7.083 34.897 53.683 1.00 17.33 282 ILE D N 1
ATOM 3419 C CA . ILE D 1 29 ? -8.039 34.049 54.391 1.00 18.80 282 ILE D CA 1
ATOM 3420 C C . ILE D 1 29 ? -7.595 33.830 55.846 1.00 13.78 282 ILE D C 1
ATOM 3421 O O . ILE D 1 29 ? -8.409 33.832 56.776 1.00 14.91 282 ILE D O 1
ATOM 3426 N N . LYS D 1 30 ? -6.299 33.634 56.023 1.00 12.77 283 LYS D N 1
ATOM 3427 C CA . LYS D 1 30 ? -5.717 33.385 57.340 1.00 14.36 283 LYS D CA 1
ATOM 3428 C C . LYS D 1 30 ? -5.904 34.619 58.222 1.00 13.36 283 LYS D C 1
ATOM 3429 O O . LYS D 1 30 ? -6.304 34.510 59.388 1.00 16.68 283 LYS D O 1
ATOM 3435 N N . ALA D 1 31 ? -5.630 35.794 57.664 1.00 8.52 284 ALA D N 1
ATOM 3436 C CA . ALA D 1 31 ? -5.847 37.043 58.391 1.00 12.62 284 ALA D CA 1
ATOM 3437 C C . ALA D 1 31 ? -7.339 37.219 58.758 1.00 19.02 284 ALA D C 1
ATOM 3438 O O . ALA D 1 31 ? -7.676 37.735 59.833 1.00 15.13 284 ALA D O 1
ATOM 3440 N N . ALA D 1 32 ? -8.231 36.783 57.871 1.00 12.47 285 ALA D N 1
ATOM 3441 C CA . ALA D 1 32 ? -9.666 36.866 58.162 1.00 12.63 285 ALA D CA 1
ATOM 3442 C C . ALA D 1 32 ? -10.079 36.023 59.394 1.00 12.67 285 ALA D C 1
ATOM 3443 O O . ALA D 1 32 ? -10.746 36.525 60.307 1.00 9.31 285 ALA D O 1
ATOM 3445 N N . TYR D 1 33 ? -9.679 34.750 59.419 1.00 9.49 286 TYR D N 1
ATOM 3446 C CA . TYR D 1 33 ? -9.991 33.864 60.546 1.00 11.75 286 TYR D CA 1
ATOM 3447 C C . TYR D 1 33 ? -9.374 34.359 61.865 1.00 13.23 286 TYR D C 1
ATOM 3448 O O . TYR D 1 33 ? -10.018 34.337 62.921 1.00 14.28 286 TYR D O 1
ATOM 3457 N N . ARG D 1 34 ? -8.124 34.800 61.805 1.00 12.69 287 ARG D N 1
ATOM 3458 C CA . ARG D 1 34 ? -7.465 35.352 62.995 1.00 17.62 287 ARG D CA 1
ATOM 3459 C C . ARG D 1 34 ? -8.199 36.580 63.537 1.00 12.10 287 ARG D C 1
ATOM 3460 O O . ARG D 1 34 ? -8.329 36.743 64.745 1.00 11.03 287 ARG D O 1
ATOM 3468 N N . GLN D 1 35 ? -8.697 37.435 62.651 1.00 10.79 288 GLN D N 1
ATOM 3469 C CA . GLN D 1 35 ? -9.425 38.619 63.100 1.00 11.44 288 GLN D CA 1
ATOM 3470 C C . GLN D 1 35 ? -10.785 38.264 63.713 1.00 16.05 288 GLN D C 1
ATOM 3471 O O . GLN D 1 35 ? -11.136 38.742 64.799 1.00 14.97 288 GLN D O 1
ATOM 3477 N N . ILE D 1 36 ? -11.543 37.414 63.025 1.00 11.94 289 ILE D N 1
ATOM 3478 C CA . ILE D 1 36 ? -12.917 37.124 63.434 1.00 13.07 289 ILE D CA 1
ATOM 3479 C C . ILE D 1 36 ? -12.985 36.096 64.563 1.00 14.31 289 ILE D C 1
ATOM 3480 O O . ILE D 1 36 ? -13.803 36.228 65.480 1.00 12.30 289 ILE D O 1
ATOM 3485 N N . PHE D 1 37 ? -12.122 35.081 64.480 1.00 11.95 290 PHE D N 1
ATOM 3486 C CA . PHE D 1 37 ? -12.100 33.970 65.432 1.00 11.77 290 PHE D CA 1
ATOM 3487 C C . PHE D 1 37 ? -10.956 34.079 66.450 1.00 14.73 290 PHE D C 1
ATOM 3488 O O . PHE D 1 37 ? -10.930 33.359 67.438 1.00 12.56 290 PHE D O 1
ATOM 3496 N N . GLU D 1 38 ? -10.024 34.995 66.199 1.00 15.68 291 GLU D N 1
ATOM 3497 C CA . GLU D 1 38 ? -8.950 35.317 67.138 1.00 16.39 291 GLU D CA 1
ATOM 3498 C C . GLU D 1 38 ? -7.915 34.213 67.298 1.00 16.82 291 GLU D C 1
ATOM 3499 O O . GLU D 1 38 ? -7.226 34.133 68.314 1.00 17.50 291 GLU D O 1
ATOM 3505 N N . ARG D 1 39 ? -7.804 33.397 66.258 1.00 15.52 292 ARG D N 1
ATOM 3506 C CA . ARG D 1 39 ? -6.860 32.302 66.193 1.00 19.43 292 ARG D CA 1
ATOM 3507 C C . ARG D 1 39 ? -7.030 31.596 64.850 1.00 23.37 292 ARG D C 1
ATOM 3508 O O . ARG D 1 39 ? -7.976 31.875 64.101 1.00 16.60 292 ARG D O 1
ATOM 3516 N N . ASP D 1 40 ? -6.121 30.671 64.567 1.00 27.39 293 ASP D N 1
ATOM 3517 C CA . ASP D 1 40 ? -6.153 29.891 63.340 1.00 31.48 293 ASP D CA 1
ATOM 3518 C C . ASP D 1 40 ? -7.307 28.886 63.286 1.00 35.25 293 ASP D C 1
ATOM 3519 O O . ASP D 1 40 ? -7.278 27.840 63.936 1.00 42.56 293 ASP D O 1
ATOM 3524 N N . ILE D 1 41 ? -8.328 29.232 62.514 1.00 35.62 294 ILE D N 1
ATOM 3525 C CA . ILE D 1 41 ? -9.419 28.326 62.185 1.00 39.43 294 ILE D CA 1
ATOM 3526 C C . ILE D 1 41 ? -9.231 27.889 60.730 1.00 49.52 294 ILE D C 1
ATOM 3527 O O . ILE D 1 41 ? -8.804 28.686 59.897 1.00 54.43 294 ILE D O 1
ATOM 3532 N N . THR D 1 42 ? -9.521 26.633 60.415 1.00 54.30 295 THR D N 1
ATOM 3533 C CA . THR D 1 42 ? -9.429 26.189 59.019 1.00 62.38 295 THR D CA 1
ATOM 3534 C C . THR D 1 42 ? -10.774 25.787 58.404 1.00 62.32 295 THR D C 1
ATOM 3535 O O . THR D 1 42 ? -11.722 25.431 59.114 1.00 57.92 295 THR D O 1
ATOM 3539 N N . LYS D 1 43 ? -10.836 25.843 57.075 1.00 63.00 296 LYS D N 1
ATOM 3540 C CA . LYS D 1 43 ? -12.021 25.431 56.331 1.00 62.50 296 LYS D CA 1
ATOM 3541 C C . LYS D 1 43 ? -12.462 24.027 56.725 1.00 63.45 296 LYS D C 1
ATOM 3542 O O . LYS D 1 43 ? -13.587 23.625 56.446 1.00 66.31 296 LYS D O 1
ATOM 3548 N N . ALA D 1 44 ? -11.571 23.290 57.379 1.00 63.23 297 ALA D N 1
ATOM 3549 C CA . ALA D 1 44 ? -11.822 21.895 57.722 1.00 64.20 297 ALA D CA 1
ATOM 3550 C C . ALA D 1 44 ? -12.683 21.725 58.973 1.00 64.36 297 ALA D C 1
ATOM 3551 O O . ALA D 1 44 ? -12.863 20.607 59.456 1.00 66.78 297 ALA D O 1
ATOM 3553 N N . TYR D 1 45 ? -13.215 22.824 59.498 1.00 61.61 298 TYR D N 1
ATOM 3554 C CA . TYR D 1 45 ? -14.022 22.737 60.714 1.00 59.57 298 TYR D CA 1
ATOM 3555 C C . TYR D 1 45 ? -15.488 22.392 60.455 1.00 43.52 298 TYR D C 1
ATOM 3556 O O . TYR D 1 45 ? -16.052 21.533 61.137 1.00 36.46 298 TYR D O 1
ATOM 3565 N N . SER D 1 46 ? -16.104 23.082 59.497 1.00 37.85 299 SER D N 1
ATOM 3566 C CA . SER D 1 46 ? -17.461 22.748 59.066 1.00 36.16 299 SER D CA 1
ATOM 3567 C C . SER D 1 46 ? -17.587 22.733 57.544 1.00 32.47 299 SER D C 1
ATOM 3568 O O . SER D 1 46 ? -16.732 23.259 56.836 1.00 30.72 299 SER D O 1
ATOM 3571 N N . GLN D 1 47 ? -18.650 22.109 57.047 1.00 35.61 300 GLN D N 1
ATOM 3572 C CA . GLN D 1 47 ? -19.024 22.231 55.639 1.00 38.47 300 GLN D CA 1
ATOM 3573 C C . GLN D 1 47 ? -19.196 23.717 55.335 1.00 28.47 300 GLN D C 1
ATOM 3574 O O . GLN D 1 47 ? -18.715 24.224 54.318 1.00 26.82 300 GLN D O 1
ATOM 3580 N N . SER D 1 48 ? -19.863 24.406 56.254 1.00 18.33 301 SER D N 1
ATOM 3581 C CA . SER D 1 48 ? -20.222 25.804 56.066 1.00 26.45 301 SER D CA 1
ATOM 3582 C C . SER D 1 48 ? -19.016 26.675 55.747 1.00 21.86 301 SER D C 1
ATOM 3583 O O . SER D 1 48 ? -18.918 27.256 54.663 1.00 19.46 301 SER D O 1
ATOM 3586 N N . ILE D 1 49 ? -18.104 26.757 56.705 1.00 15.47 302 ILE D N 1
ATOM 3587 C CA . ILE D 1 49 ? -16.960 27.633 56.594 1.00 18.01 302 ILE D CA 1
ATOM 3588 C C . ILE D 1 49 ? -16.143 27.293 55.363 1.00 15.26 302 ILE D C 1
ATOM 3589 O O . ILE D 1 49 ? -15.646 28.183 54.683 1.00 17.50 302 ILE D O 1
ATOM 3594 N N . SER D 1 50 ? -16.013 26.008 55.065 1.00 10.11 303 SER D N 1
ATOM 3595 C CA . SER D 1 50 ? -15.315 25.606 53.845 1.00 10.50 303 SER D CA 1
ATOM 3596 C C . SER D 1 50 ? -16.070 26.109 52.609 1.00 7.84 303 SER D C 1
ATOM 3597 O O . SER D 1 50 ? -15.474 26.597 51.648 1.00 11.65 303 SER D O 1
ATOM 3600 N N . TYR D 1 51 ? -17.389 25.978 52.636 1.00 11.88 304 TYR D N 1
ATOM 3601 C CA . TYR D 1 51 ? -18.206 26.536 51.574 1.00 14.93 304 TYR D CA 1
ATOM 3602 C C . TYR D 1 51 ? -18.014 28.056 51.496 1.00 19.19 304 TYR D C 1
ATOM 3603 O O . TYR D 1 51 ? -17.861 28.615 50.410 1.00 18.74 304 TYR D O 1
ATOM 3612 N N . LEU D 1 52 ? -18.009 28.713 52.654 1.00 16.73 305 LEU D N 1
ATOM 3613 C CA . LEU D 1 52 ? -17.871 30.162 52.710 1.00 15.98 305 LEU D CA 1
ATOM 3614 C C . LEU D 1 52 ? -16.518 30.599 52.157 1.00 12.44 305 LEU D C 1
ATOM 3615 O O . LEU D 1 52 ? -16.432 31.550 51.380 1.00 10.04 305 LEU D O 1
ATOM 3620 N N . GLU D 1 53 ? -15.464 29.901 52.568 1.00 5.19 306 GLU D N 1
ATOM 3621 C CA . GLU D 1 53 ? -14.137 30.176 52.062 1.00 6.26 306 GLU D CA 1
ATOM 3622 C C . GLU D 1 53 ? -14.054 30.019 50.537 1.00 13.47 306 GLU D C 1
ATOM 3623 O O . GLU D 1 53 ? -13.387 30.814 49.865 1.00 16.17 306 GLU D O 1
ATOM 3629 N N . SER D 1 54 ? -14.719 28.998 49.994 1.00 9.95 307 SER D N 1
ATOM 3630 C CA . SER D 1 54 ? -14.718 28.790 48.544 1.00 17.41 307 SER D CA 1
ATOM 3631 C C . SER D 1 54 ? -15.325 29.981 47.802 1.00 16.89 307 SER D C 1
ATOM 3632 O O . SER D 1 54 ? -14.863 30.340 46.716 1.00 19.01 307 SER D O 1
ATOM 3635 N N . GLN D 1 55 ? -16.346 30.592 48.401 1.00 12.96 308 GLN D N 1
ATOM 3636 C CA . GLN D 1 55 ? -17.024 31.748 47.804 1.00 13.65 308 GLN D CA 1
ATOM 3637 C C . GLN D 1 55 ? -16.167 33.013 47.802 1.00 17.50 308 GLN D C 1
ATOM 3638 O O . GLN D 1 55 ? -16.056 33.687 46.776 1.00 24.40 308 GLN D O 1
ATOM 3644 N N . VAL D 1 56 ? -15.569 33.352 48.941 1.00 15.82 309 VAL D N 1
ATOM 3645 C CA . VAL D 1 56 ? -14.751 34.564 49.013 1.00 8.51 309 VAL D CA 1
ATOM 3646 C C . VAL D 1 56 ? -13.497 34.426 48.153 1.00 11.80 309 VAL D C 1
ATOM 3647 O O . VAL D 1 56 ? -13.044 35.386 47.536 1.00 14.15 309 VAL D O 1
ATOM 3651 N N . ARG D 1 57 ? -12.955 33.217 48.096 1.00 12.52 310 ARG D N 1
ATOM 3652 C CA . ARG D 1 57 ? -11.738 32.963 47.342 1.00 19.60 310 ARG D CA 1
ATOM 3653 C C . ARG D 1 57 ? -11.975 33.142 45.835 1.00 23.02 310 ARG D C 1
ATOM 3654 O O . ARG D 1 57 ? -11.158 33.741 45.132 1.00 21.21 310 ARG D O 1
ATOM 3662 N N . ASN D 1 58 ? -13.109 32.656 45.342 1.00 18.19 311 ASN D N 1
ATOM 3663 C CA . ASN D 1 58 ? -13.411 32.754 43.910 1.00 19.80 311 ASN D CA 1
ATOM 3664 C C . ASN D 1 58 ? -14.056 34.076 43.502 1.00 21.68 311 ASN D C 1
ATOM 3665 O O . ASN D 1 58 ? -14.292 34.322 42.322 1.00 24.14 311 ASN D O 1
ATOM 3670 N N . GLY D 1 59 ? -14.351 34.925 44.480 1.00 16.49 312 GLY D N 1
ATOM 3671 C CA . GLY D 1 59 ? -14.933 36.227 44.191 1.00 16.26 312 GLY D CA 1
ATOM 3672 C C . GLY D 1 59 ? -16.452 36.227 44.111 1.00 17.68 312 GLY D C 1
ATOM 3673 O O . GLY D 1 59 ? -17.064 37.217 43.704 1.00 22.29 312 GLY D O 1
ATOM 3674 N N . ASP D 1 60 ? -17.071 35.116 44.493 1.00 12.31 313 ASP D N 1
ATOM 3675 C CA . ASP D 1 60 ? -18.527 35.032 44.472 1.00 12.66 313 ASP D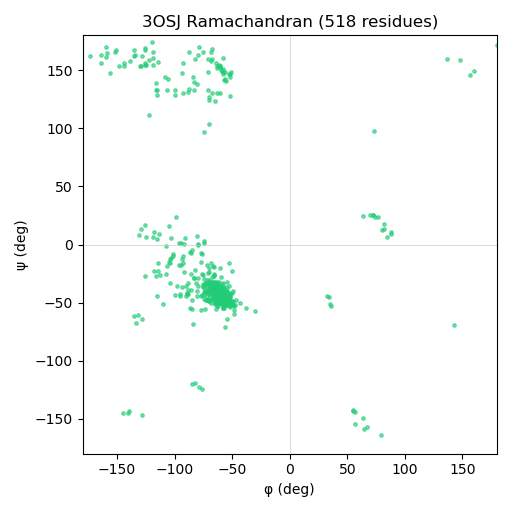 CA 1
ATOM 3676 C C . ASP D 1 60 ? -19.163 35.875 45.577 1.00 9.06 313 ASP D C 1
ATOM 3677 O O . ASP D 1 60 ? -20.273 36.364 45.422 1.00 10.24 313 ASP D O 1
ATOM 3682 N N . ILE D 1 61 ? -18.462 36.032 46.695 1.00 8.83 314 ILE D N 1
ATOM 3683 C CA . ILE D 1 61 ? -18.882 36.993 47.711 1.00 12.25 314 ILE D CA 1
ATOM 3684 C C . ILE D 1 61 ? -17.707 37.917 47.987 1.00 10.96 314 ILE D C 1
ATOM 3685 O O . ILE D 1 61 ? -16.562 37.559 47.734 1.00 11.14 314 ILE D O 1
ATOM 3690 N N . SER D 1 62 ? -17.992 39.117 48.475 1.00 10.35 315 SER D N 1
ATOM 3691 C CA . SER D 1 62 ? -16.943 40.055 48.849 1.00 11.82 315 SER D CA 1
ATOM 3692 C C . SER D 1 62 ? -16.380 39.669 50.212 1.00 11.51 315 SER D C 1
ATOM 3693 O O . SER D 1 62 ? -16.945 38.815 50.897 1.00 12.38 315 SER D O 1
ATOM 3704 N N . LYS D 1 64 ? -16.354 41.671 52.768 1.00 10.41 317 LYS D N 1
ATOM 3705 C CA . LYS D 1 64 ? -17.383 42.144 53.676 1.00 6.85 317 LYS D CA 1
ATOM 3706 C C . LYS D 1 64 ? -18.460 41.080 53.938 1.00 9.96 317 LYS D C 1
ATOM 3707 O O . LYS D 1 64 ? -18.843 40.849 55.087 1.00 10.01 317 LYS D O 1
ATOM 3713 N N . GLU D 1 65 ? -18.927 40.427 52.877 1.00 9.84 318 GLU D N 1
ATOM 3714 C CA . GLU D 1 65 ? -19.936 39.370 52.989 1.00 9.91 318 GLU D CA 1
ATOM 3715 C C . GLU D 1 65 ? -19.366 38.091 53.641 1.00 12.80 318 GLU D C 1
ATOM 3716 O O . GLU D 1 65 ? -20.078 37.340 54.313 1.00 11.06 318 GLU D O 1
ATOM 3722 N N . PHE D 1 66 ? -18.080 37.843 53.431 1.00 8.75 319 PHE D N 1
ATOM 3723 C CA . PHE D 1 66 ? -17.410 36.727 54.094 1.00 7.82 319 PHE D CA 1
ATOM 3724 C C . PHE D 1 66 ? -17.418 36.965 55.600 1.00 10.13 319 PHE D C 1
ATOM 3725 O O . PHE D 1 66 ? -17.746 36.075 56.381 1.00 12.33 319 PHE D O 1
ATOM 3733 N N . VAL D 1 67 ? -17.074 38.180 56.006 1.00 9.29 320 VAL D N 1
ATOM 3734 C CA . VAL D 1 67 ? -17.119 38.535 57.413 1.00 9.16 320 VAL D CA 1
ATOM 3735 C C . VAL D 1 67 ? -18.539 38.419 57.956 1.00 9.04 320 VAL D C 1
ATOM 3736 O O . VAL D 1 67 ? -18.758 37.877 59.040 1.00 12.66 320 VAL D O 1
ATOM 3740 N N . ARG D 1 68 ? -19.500 38.918 57.191 1.00 3.38 321 ARG D N 1
ATOM 3741 C CA . ARG D 1 68 ? -20.880 38.940 57.638 1.00 3.43 321 ARG D CA 1
ATOM 3742 C C . ARG D 1 68 ? -21.316 37.529 57.976 1.00 11.12 321 ARG D C 1
ATOM 3743 O O . ARG D 1 68 ? -21.815 37.276 59.079 1.00 10.00 321 ARG D O 1
ATOM 3751 N N . ARG D 1 69 ? -21.104 36.609 57.032 1.00 7.17 322 ARG D N 1
ATOM 3752 C CA . ARG D 1 69 ? -21.564 35.230 57.199 1.00 7.35 322 ARG D CA 1
ATOM 3753 C C . ARG D 1 69 ? -20.747 34.479 58.248 1.00 11.48 322 ARG D C 1
ATOM 3754 O O . ARG D 1 69 ? -21.303 33.726 59.052 1.00 9.88 322 ARG D O 1
ATOM 3762 N N . LEU D 1 70 ? -19.431 34.684 58.249 1.00 11.41 323 LEU D N 1
ATOM 3763 C CA . LEU D 1 70 ? -18.581 34.035 59.236 1.00 12.82 323 LEU D CA 1
ATOM 3764 C C . LEU D 1 70 ? -19.079 34.392 60.634 1.00 16.56 323 LEU D C 1
ATOM 3765 O O . LEU D 1 70 ? -19.117 33.556 61.525 1.00 12.55 323 LEU D O 1
ATOM 3770 N N . ALA D 1 71 ? -19.448 35.653 60.813 1.00 12.83 324 ALA D N 1
ATOM 3771 C CA . ALA D 1 71 ? -19.821 36.139 62.118 1.00 12.42 324 ALA D CA 1
ATOM 3772 C C . ALA D 1 71 ? -21.225 35.665 62.520 1.00 18.49 324 ALA D C 1
ATOM 3773 O O . ALA D 1 71 ? -21.649 35.858 63.657 1.00 19.40 324 ALA D O 1
ATOM 3775 N N . LYS D 1 72 ? -21.945 35.049 61.586 1.00 16.71 325 LYS D N 1
ATOM 3776 C CA . LYS D 1 72 ? -23.240 34.447 61.910 1.00 12.52 325 LYS D CA 1
ATOM 3777 C C . LYS D 1 72 ? -23.109 32.925 62.060 1.00 13.89 325 LYS D C 1
ATOM 3778 O O . LYS D 1 72 ? -24.032 32.248 62.509 1.00 16.09 325 LYS D O 1
ATOM 3784 N N . SER D 1 73 ? -21.954 32.391 61.678 1.00 13.45 326 SER D N 1
ATOM 3785 C CA . SER D 1 73 ? -21.740 30.950 61.701 1.00 14.23 326 SER D CA 1
ATOM 3786 C C . SER D 1 73 ? -21.901 30.329 63.092 1.00 19.08 326 SER D C 1
ATOM 3787 O O . SER D 1 73 ? -21.664 30.991 64.113 1.00 17.72 326 SER D O 1
ATOM 3790 N N . PRO D 1 74 ? -22.336 29.052 63.125 1.00 18.55 327 PRO D N 1
ATOM 3791 C CA . PRO D 1 74 ? -22.343 28.162 64.301 1.00 20.43 327 PRO D CA 1
ATOM 3792 C C . PRO D 1 74 ? -21.043 28.259 65.089 1.00 23.57 327 PRO D C 1
ATOM 3793 O O . PRO D 1 74 ? -21.062 28.433 66.310 1.00 21.74 327 PRO D O 1
ATOM 3797 N N . LEU D 1 75 ? -19.922 28.130 64.383 1.00 23.29 328 LEU D N 1
ATOM 3798 C CA . LEU D 1 75 ? -18.608 28.262 64.992 1.00 22.13 328 LEU D CA 1
ATOM 3799 C C . LEU D 1 75 ? -18.503 29.570 65.776 1.00 25.30 328 LEU D C 1
ATOM 3800 O O . LEU D 1 75 ? -18.116 29.567 66.943 1.00 28.62 328 LEU D O 1
ATOM 3805 N N . TYR D 1 76 ? -18.860 30.686 65.144 1.00 20.14 329 TYR D N 1
ATOM 3806 C CA . TYR D 1 76 ? -18.772 31.976 65.819 1.00 15.34 329 TYR D CA 1
ATOM 3807 C C . TYR D 1 76 ? -19.740 32.045 66.992 1.00 19.99 329 TYR D C 1
ATOM 3808 O O . TYR D 1 76 ? -19.398 32.542 68.064 1.00 20.09 329 TYR D O 1
ATOM 3817 N N . ARG D 1 77 ? -20.960 31.564 66.774 1.00 20.80 330 ARG D N 1
ATOM 3818 C CA . ARG D 1 77 ? -22.002 31.674 67.786 1.00 23.06 330 ARG D CA 1
ATOM 3819 C C . ARG D 1 77 ? -21.615 30.867 69.018 1.00 20.94 330 ARG D C 1
ATOM 3820 O O . ARG D 1 77 ? -21.823 31.309 70.149 1.00 23.25 330 ARG D O 1
ATOM 3828 N N . LYS D 1 78 ? -21.022 29.698 68.798 1.00 18.50 331 LYS D N 1
ATOM 3829 C CA . LYS D 1 78 ? -20.686 28.830 69.914 1.00 25.89 331 LYS D CA 1
ATOM 3830 C C . LYS D 1 78 ? -19.612 29.463 70.792 1.00 26.36 331 LYS D C 1
ATOM 3831 O O . LYS D 1 78 ? -19.651 29.326 72.014 1.00 28.61 331 LYS D O 1
ATOM 3837 N N . GLN D 1 79 ? -18.679 30.179 70.162 1.00 20.01 332 GLN D N 1
ATOM 3838 C CA . GLN D 1 79 ? -17.543 30.765 70.864 1.00 18.71 332 GLN D CA 1
ATOM 3839 C C . GLN D 1 79 ? -17.798 32.167 71.434 1.00 23.67 332 GLN D C 1
ATOM 3840 O O . GLN D 1 79 ? -17.254 32.527 72.479 1.00 26.96 332 GLN D O 1
ATOM 3846 N N . PHE D 1 80 ? -18.622 32.956 70.752 1.00 20.76 333 PHE D N 1
ATOM 3847 C CA . PHE D 1 80 ? -18.723 34.374 71.065 1.00 13.04 333 PHE D CA 1
ATOM 3848 C C . PHE D 1 80 ? -20.160 34.878 71.226 1.00 14.10 333 PHE D C 1
ATOM 3849 O O . PHE D 1 80 ? -20.392 36.079 71.328 1.00 16.75 333 PHE D O 1
ATOM 3857 N N . PHE D 1 81 ? -21.138 33.984 71.235 1.00 15.95 334 PHE D N 1
ATOM 3858 C CA . PHE D 1 81 ? -22.515 34.446 71.458 1.00 21.37 334 PHE D CA 1
ATOM 3859 C C . PHE D 1 81 ? -23.252 33.589 72.480 1.00 25.66 334 PHE D C 1
ATOM 3860 O O . PHE D 1 81 ? -23.548 34.054 73.577 1.00 26.83 334 PHE D O 1
ATOM 3868 N N . GLU D 1 82 ? -23.523 32.340 72.112 1.00 24.47 335 GLU D N 1
ATOM 3869 C CA . GLU D 1 82 ? -24.233 31.397 72.971 1.00 36.07 335 GLU D CA 1
ATOM 3870 C C . GLU D 1 82 ? -23.877 31.496 74.454 1.00 35.50 335 GLU D C 1
ATOM 3871 O O . GLU D 1 82 ? -24.763 31.656 75.297 1.00 34.94 335 GLU D O 1
ATOM 3877 N N . PRO D 1 83 ? -22.582 31.403 74.782 1.00 37.57 336 PRO D N 1
ATOM 3878 C CA . PRO D 1 83 ? -22.230 31.302 76.206 1.00 35.48 336 PRO D CA 1
ATOM 3879 C C . PRO D 1 83 ? -22.364 32.611 76.990 1.00 32.71 336 PRO D C 1
ATOM 3880 O O . PRO D 1 83 ? -22.090 32.625 78.187 1.00 36.99 336 PRO D O 1
ATOM 3884 N N . PHE D 1 84 ? -22.805 33.684 76.342 1.00 30.77 337 PHE D N 1
ATOM 3885 C CA . PHE D 1 84 ? -22.873 34.980 77.011 1.00 34.37 337 PHE D CA 1
ATOM 3886 C C . PHE D 1 84 ? -24.250 35.611 76.926 1.00 37.06 337 PHE D C 1
ATOM 3887 O O . PHE D 1 84 ? -25.120 35.156 76.177 1.00 35.83 337 PHE D O 1
ATOM 3895 N N . ILE D 1 85 ? -24.440 36.672 77.702 1.00 39.67 338 ILE D N 1
ATOM 3896 C CA . ILE D 1 85 ? -25.623 37.502 77.545 1.00 43.95 338 ILE D CA 1
ATOM 3897 C C . ILE D 1 85 ? -25.393 38.406 76.336 1.00 50.51 338 ILE D C 1
ATOM 3898 O O . ILE D 1 85 ? -24.278 38.476 75.815 1.00 58.58 338 ILE D O 1
ATOM 3903 N N . ASN D 1 86 ? -26.438 39.098 75.896 1.00 44.99 339 ASN D N 1
ATOM 3904 C CA . ASN D 1 86 ? -26.338 39.962 74.726 1.00 44.23 339 ASN D CA 1
ATOM 3905 C C . ASN D 1 86 ? -25.256 41.052 74.826 1.00 42.82 339 ASN D C 1
ATOM 3906 O O . ASN D 1 86 ? -24.588 41.366 73.838 1.00 31.88 339 ASN D O 1
ATOM 3911 N N . SER D 1 87 ? -25.083 41.618 76.018 1.00 45.33 340 SER D N 1
ATOM 3912 C CA . SER D 1 87 ? -24.144 42.726 76.208 1.00 47.20 340 SER D CA 1
ATOM 3913 C C . SER D 1 87 ? -22.676 42.325 76.050 1.00 41.37 340 SER D C 1
ATOM 3914 O O . SER D 1 87 ? -21.869 43.092 75.520 1.00 43.68 340 SER D O 1
ATOM 3917 N N . ARG D 1 88 ? -22.327 41.129 76.510 1.00 33.37 341 ARG D N 1
ATOM 3918 C CA . ARG D 1 88 ? -20.957 40.642 76.368 1.00 31.55 341 ARG D CA 1
ATOM 3919 C C . ARG D 1 88 ? -20.662 40.227 74.926 1.00 25.03 341 ARG D C 1
ATOM 3920 O O . ARG D 1 88 ? -19.603 40.527 74.380 1.00 22.88 341 ARG D O 1
ATOM 3928 N N . ALA D 1 89 ? -21.613 39.528 74.316 1.00 29.95 342 ALA D N 1
ATOM 3929 C CA . ALA D 1 89 ? -21.504 39.154 72.911 1.00 29.55 342 ALA D CA 1
ATOM 3930 C C . ALA D 1 89 ? -21.284 40.400 72.050 1.00 24.21 342 ALA D C 1
ATOM 3931 O O . ALA D 1 89 ? -20.541 40.377 71.070 1.00 21.32 342 ALA D O 1
ATOM 3933 N N . LEU D 1 90 ? -21.932 41.487 72.449 1.00 21.76 343 LEU D N 1
ATOM 3934 C CA . LEU D 1 90 ? -21.930 42.738 71.702 1.00 26.21 343 LEU D CA 1
ATOM 3935 C C . LEU D 1 90 ? -20.524 43.325 71.651 1.00 21.02 343 LEU D C 1
ATOM 3936 O O . LEU D 1 90 ? -20.053 43.769 70.606 1.00 22.25 343 LEU D O 1
ATOM 3941 N N . GLU D 1 91 ? -19.850 43.305 72.790 1.00 17.58 344 GLU D N 1
ATOM 3942 C CA . GLU D 1 91 ? -18.479 43.772 72.871 1.00 17.08 344 GLU D CA 1
ATOM 3943 C C . GLU D 1 91 ? -17.520 42.935 72.018 1.00 21.24 344 GLU D C 1
ATOM 3944 O O . GLU D 1 91 ? -16.607 43.471 71.391 1.00 24.66 344 GLU D O 1
ATOM 3950 N N . LEU D 1 92 ? -17.718 41.623 71.994 1.00 21.69 345 LEU D N 1
ATOM 3951 C CA . LEU D 1 92 ? -16.829 40.756 71.229 1.00 20.15 345 LEU D CA 1
ATOM 3952 C C . LEU D 1 92 ? -17.029 40.979 69.733 1.00 17.15 345 LEU D C 1
ATOM 3953 O O . LEU D 1 92 ? -16.091 40.855 68.948 1.00 9.22 345 LEU D O 1
ATOM 3958 N N . ALA D 1 93 ? -18.262 41.305 69.351 1.00 13.32 346 ALA D N 1
ATOM 3959 C CA . ALA D 1 93 ? -18.597 41.503 67.950 1.00 18.24 346 ALA D CA 1
ATOM 3960 C C . ALA D 1 93 ? -18.040 42.836 67.440 1.00 18.07 346 ALA D C 1
ATOM 3961 O O . ALA D 1 93 ? -17.519 42.911 66.318 1.00 13.91 346 ALA D O 1
ATOM 3963 N N . PHE D 1 94 ? -18.143 43.875 68.270 1.00 18.05 347 PHE D N 1
ATOM 3964 C CA . PHE D 1 94 ? -17.482 45.157 67.992 1.00 15.28 347 PH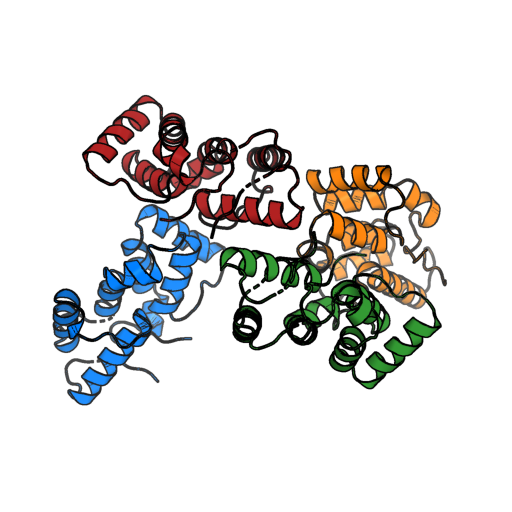E D CA 1
ATOM 3965 C C . PHE D 1 94 ? -15.976 44.959 67.718 1.00 13.24 347 PHE D C 1
ATOM 3966 O O . PHE D 1 94 ? -15.449 45.399 66.701 1.00 17.09 347 PHE D O 1
ATOM 3974 N N . ARG D 1 95 ? -15.285 44.273 68.616 1.00 10.49 348 ARG D N 1
ATOM 3975 C CA . ARG D 1 95 ? -13.859 44.008 68.419 1.00 10.78 348 ARG D CA 1
ATOM 3976 C C . ARG D 1 95 ? -13.557 43.175 67.158 1.00 9.95 348 ARG D C 1
ATOM 3977 O O . ARG D 1 95 ? -12.616 43.445 66.419 1.00 15.58 348 ARG D O 1
ATOM 3985 N N . HIS D 1 96 ? -14.352 42.145 66.935 1.00 9.83 349 HIS D N 1
ATOM 3986 C CA . HIS D 1 96 ? -14.189 41.283 65.784 1.00 8.50 349 HIS D CA 1
ATOM 3987 C C . HIS D 1 96 ? -14.419 41.984 64.441 1.00 12.08 349 HIS D C 1
ATOM 3988 O O . HIS D 1 96 ? -13.613 41.852 63.514 1.00 8.86 349 HIS D O 1
ATOM 3995 N N . ILE D 1 97 ? -15.513 42.731 64.343 1.00 7.76 350 ILE D N 1
ATOM 3996 C CA . ILE D 1 97 ? -15.955 43.257 63.052 1.00 13.21 350 ILE D CA 1
ATOM 3997 C C . ILE D 1 97 ? -15.448 44.667 62.744 1.00 10.87 350 ILE D C 1
ATOM 3998 O O . ILE D 1 97 ? -15.141 44.976 61.591 1.00 7.91 350 ILE D O 1
ATOM 4003 N N . LEU D 1 98 ? -15.368 45.513 63.771 1.00 13.02 351 LEU D N 1
ATOM 4004 C CA . LEU D 1 98 ? -14.908 46.899 63.616 1.00 16.58 351 LEU D CA 1
ATOM 4005 C C . LEU D 1 98 ? -13.481 47.130 64.118 1.00 14.59 351 LEU D C 1
ATOM 4006 O O . LEU D 1 98 ? -12.893 48.184 63.875 1.00 13.74 351 LEU D O 1
ATOM 4011 N N . GLY D 1 99 ? -12.946 46.160 64.853 1.00 12.92 352 GLY D N 1
ATOM 4012 C CA . GLY D 1 99 ? -11.606 46.270 65.400 1.00 16.28 352 GLY D CA 1
ATOM 4013 C C . GLY D 1 99 ? -11.453 47.218 66.576 1.00 13.16 352 GLY D C 1
ATOM 4014 O O . GLY D 1 99 ? -10.358 47.707 66.827 1.00 17.34 352 GLY D O 1
ATOM 4015 N N . ARG D 1 100 ? -12.542 47.473 67.296 1.00 17.74 353 ARG D N 1
ATOM 4016 C CA . ARG D 1 100 ? -12.519 48.339 68.472 1.00 20.76 353 ARG D CA 1
ATOM 4017 C C . ARG D 1 100 ? -13.723 48.003 69.342 1.00 24.66 353 ARG D C 1
ATOM 4018 O O . ARG D 1 100 ? -14.649 47.357 68.878 1.00 24.50 353 ARG D O 1
ATOM 4026 N N . GLY D 1 101 ? -13.721 48.459 70.594 1.00 26.49 354 GLY D N 1
ATOM 4027 C CA . GLY D 1 101 ? -14.862 48.261 71.475 1.00 14.44 354 GLY D CA 1
ATOM 4028 C C . GLY D 1 101 ? -15.892 49.372 71.331 1.00 14.40 354 GLY D C 1
ATOM 4029 O O . GLY D 1 101 ? -15.611 50.415 70.741 1.00 11.67 354 GLY D O 1
ATOM 4030 N N . PRO D 1 102 ? -17.105 49.153 71.863 1.00 15.94 355 PRO D N 1
ATOM 4031 C CA . PRO D 1 102 ? -18.098 50.226 71.896 1.00 18.12 355 PRO D CA 1
ATOM 4032 C C . PRO D 1 102 ? -17.478 51.471 72.541 1.00 25.58 355 PRO D C 1
ATOM 4033 O O . PRO D 1 102 ? -16.642 51.338 73.436 1.00 23.46 355 PRO D O 1
ATOM 4037 N N . SER D 1 103 ? -17.883 52.656 72.100 1.00 27.56 356 SER D N 1
ATOM 4038 C CA . SER D 1 103 ? -17.205 53.884 72.505 1.00 29.57 356 SER D CA 1
ATOM 4039 C C . SER D 1 103 ? -17.992 54.758 73.491 1.00 32.25 356 SER D C 1
ATOM 4040 O O . SER D 1 103 ? -17.499 55.808 73.905 1.00 33.15 356 SER D O 1
ATOM 4043 N N . SER D 1 104 ? -19.200 54.327 73.858 1.00 34.92 357 SER D N 1
ATOM 4044 C CA . SER D 1 104 ? -20.063 55.076 74.785 1.00 38.47 357 SER D CA 1
ATOM 4045 C C . SER D 1 104 ? -21.317 54.287 75.159 1.00 43.74 357 SER D C 1
ATOM 4046 O O . SER D 1 104 ? -21.689 53.336 74.465 1.00 42.41 357 SER D O 1
ATOM 4049 N N . ARG D 1 105 ? -21.973 54.691 76.246 1.00 43.96 358 ARG D N 1
ATOM 4050 C CA . ARG D 1 105 ? -23.237 54.079 76.643 1.00 45.38 358 ARG D CA 1
ATOM 4051 C C . ARG D 1 105 ? -24.261 54.227 75.529 1.00 41.11 358 ARG D C 1
ATOM 4052 O O . ARG D 1 105 ? -25.092 53.349 75.315 1.00 43.40 358 ARG D O 1
ATOM 4060 N N . GLU D 1 106 ? -24.188 55.343 74.817 1.00 38.78 359 GLU D N 1
ATOM 4061 C CA . GLU D 1 106 ? -25.079 55.595 73.696 1.00 44.15 359 GLU D CA 1
ATOM 4062 C C . GLU D 1 106 ? -24.957 54.499 72.633 1.00 39.08 359 GLU D C 1
ATOM 4063 O O . GLU D 1 106 ? -25.962 54.026 72.099 1.00 35.16 359 GLU D O 1
ATOM 4069 N N . GLU D 1 107 ? -23.724 54.099 72.334 1.00 32.79 360 GLU D N 1
ATOM 4070 C CA . GLU D 1 107 ? -23.474 53.102 71.298 1.00 26.47 360 GLU D CA 1
ATOM 4071 C C . GLU D 1 107 ? -23.860 51.722 71.800 1.00 19.51 360 GLU D C 1
ATOM 4072 O O . GLU D 1 107 ? -24.559 50.973 71.124 1.00 17.17 360 GLU D O 1
ATOM 4078 N N . VAL D 1 108 ? -23.427 51.405 73.010 1.00 20.93 361 VAL D N 1
ATOM 4079 C CA . VAL D 1 108 ? -23.857 50.181 73.673 1.00 25.23 361 VAL D CA 1
ATOM 4080 C C . VAL D 1 108 ? -25.378 49.999 73.608 1.00 32.23 361 VAL D C 1
ATOM 4081 O O . VAL D 1 108 ? -25.862 49.007 73.067 1.00 33.37 361 VAL D O 1
ATOM 4085 N N . GLN D 1 109 ? -26.127 50.952 74.161 1.00 30.87 362 GLN D N 1
ATOM 4086 C CA . GLN D 1 109 ? -27.583 50.836 74.212 1.00 31.19 362 GLN D CA 1
ATOM 4087 C C . GLN D 1 109 ? -28.160 50.600 72.818 1.00 23.32 362 GLN D C 1
ATOM 4088 O O . GLN D 1 109 ? -28.958 49.688 72.618 1.00 25.13 362 GLN D O 1
ATOM 4094 N N . LYS D 1 110 ? -27.737 51.412 71.858 1.00 21.48 363 LYS D N 1
ATOM 4095 C CA . LYS D 1 110 ? -28.160 51.261 70.468 1.00 24.31 363 LYS D CA 1
ATOM 4096 C C . LYS D 1 110 ? -28.014 49.818 69.953 1.00 26.80 363 LYS D C 1
ATOM 4097 O O . LYS D 1 110 ? -28.942 49.252 69.368 1.00 28.58 363 LYS D O 1
ATOM 4103 N N . TYR D 1 111 ? -26.856 49.216 70.186 1.00 20.59 364 TYR D N 1
ATOM 4104 C CA . TYR D 1 111 ? -26.607 47.877 69.666 1.00 22.45 364 TYR D CA 1
ATOM 4105 C C . TYR D 1 111 ? -27.230 46.813 70.587 1.00 23.35 364 TYR D C 1
ATOM 4106 O O . TYR D 1 111 ? -27.536 45.694 70.167 1.00 15.70 364 TYR D O 1
ATOM 4115 N N . PHE D 1 112 ? -27.464 47.179 71.839 1.00 24.14 365 PHE D N 1
ATOM 4116 C CA . PHE D 1 112 ? -28.200 46.291 72.728 1.00 21.78 365 PHE D CA 1
ATOM 4117 C C . PHE D 1 112 ? -29.644 46.114 72.243 1.00 21.32 365 PHE D C 1
ATOM 4118 O O . PHE D 1 112 ? -30.154 44.994 72.230 1.00 22.44 365 PHE D O 1
ATOM 4126 N N . SER D 1 113 ? -30.307 47.203 71.844 1.00 17.37 366 SER D N 1
ATOM 4127 C CA . SER D 1 113 ? -31.675 47.090 71.326 1.00 19.57 366 SER D CA 1
ATOM 4128 C C . SER D 1 113 ? -31.673 46.269 70.045 1.00 20.16 366 SER D C 1
ATOM 4129 O O . SER D 1 113 ? -32.587 45.482 69.794 1.00 22.81 366 SER D O 1
ATOM 4132 N N . ILE D 1 114 ? -30.650 46.472 69.222 1.00 20.03 367 ILE D N 1
ATOM 4133 C CA . ILE D 1 114 ? -30.534 45.709 67.990 1.00 19.79 367 ILE D CA 1
ATOM 4134 C C . ILE D 1 114 ? -30.446 44.215 68.285 1.00 17.14 367 ILE D C 1
ATOM 4135 O O . ILE D 1 114 ? -31.203 43.430 67.723 1.00 17.85 367 ILE D O 1
ATOM 4140 N N . VAL D 1 115 ? -29.554 43.827 69.196 1.00 21.09 368 VAL D N 1
ATOM 4141 C CA . VAL D 1 115 ? -29.397 42.416 69.556 1.00 21.39 368 VAL D CA 1
ATOM 4142 C C . VAL D 1 115 ? -30.642 41.851 70.235 1.00 24.67 368 VAL D C 1
ATOM 4143 O O . VAL D 1 115 ? -30.978 40.677 70.056 1.00 23.56 368 VAL D O 1
ATOM 4147 N N . SER D 1 116 ? -31.312 42.681 71.029 1.00 27.66 369 SER D N 1
ATOM 4148 C CA . SER D 1 116 ? -32.571 42.285 71.653 1.00 32.57 369 SER D CA 1
ATOM 4149 C C . SER D 1 116 ? -33.611 42.039 70.569 1.00 30.08 369 SER D C 1
ATOM 4150 O O . SER D 1 116 ? -34.416 41.117 70.640 1.00 28.47 369 SER D O 1
ATOM 4153 N N . SER D 1 117 ? -33.562 42.888 69.556 1.00 32.45 370 SER D N 1
ATOM 4154 C CA . SER D 1 117 ? -34.545 42.907 68.496 1.00 30.32 370 SER D CA 1
ATOM 4155 C C . SER D 1 117 ? -34.339 41.775 67.488 1.00 32.45 370 SER D C 1
ATOM 4156 O O . SER D 1 117 ? -35.251 40.977 67.261 1.00 30.14 370 SER D O 1
ATOM 4159 N N . GLY D 1 118 ? -33.146 41.697 66.893 1.00 28.87 371 GLY D N 1
ATOM 4160 C CA . GLY D 1 118 ? -32.889 40.737 65.826 1.00 20.44 371 GLY D CA 1
ATOM 4161 C C . GLY D 1 118 ? -31.801 39.693 66.048 1.00 17.16 371 GLY D C 1
ATOM 4162 O O . GLY D 1 118 ? -31.457 38.957 65.123 1.00 14.76 371 GLY D O 1
ATOM 4163 N N . GLY D 1 119 ? -31.247 39.634 67.257 1.00 10.08 372 GLY D N 1
ATOM 4164 C CA . GLY D 1 119 ? -30.269 38.613 67.611 1.00 8.87 372 GLY D CA 1
ATOM 4165 C C . GLY D 1 119 ? -28.849 38.871 67.113 1.00 11.93 372 GLY D C 1
ATOM 4166 O O . GLY D 1 119 ? -28.498 39.984 66.725 1.00 18.81 372 GLY D O 1
ATOM 4167 N N . LEU D 1 120 ? -28.037 37.822 67.126 1.00 11.64 373 LEU D N 1
ATOM 4168 C CA . LEU D 1 120 ? -26.688 37.862 66.579 1.00 10.91 373 LEU D CA 1
ATOM 4169 C C . LEU D 1 120 ? -26.652 38.341 65.116 1.00 13.06 373 LEU D C 1
ATOM 4170 O O . LEU D 1 120 ? -25.763 39.098 64.746 1.00 17.45 373 LEU D O 1
ATOM 4175 N N . PRO D 1 121 ? -27.605 37.889 64.276 1.00 13.07 374 PRO D N 1
ATOM 4176 C CA . PRO D 1 121 ? -27.597 38.307 62.865 1.00 11.92 374 PRO D CA 1
ATOM 4177 C C . PRO D 1 121 ? -27.814 39.810 62.681 1.00 15.28 374 PRO D C 1
ATOM 4178 O O . PRO D 1 121 ? -27.138 40.448 61.864 1.00 13.72 374 PRO D O 1
ATOM 4182 N N . ALA D 1 122 ? -28.743 40.372 63.441 1.00 14.40 375 ALA D N 1
ATOM 4183 C CA . ALA D 1 122 ? -28.989 41.803 63.384 1.00 16.51 375 ALA D CA 1
ATOM 4184 C C . ALA D 1 122 ? -27.766 42.587 63.859 1.00 14.00 375 ALA D C 1
ATOM 4185 O O . ALA D 1 122 ? -27.431 43.616 63.295 1.00 9.38 375 ALA D O 1
ATOM 4187 N N . LEU D 1 123 ? -27.110 42.091 64.902 1.00 16.81 376 LEU D N 1
ATOM 4188 C CA . LEU D 1 123 ? -25.884 42.700 65.408 1.00 10.45 376 LEU D CA 1
ATOM 4189 C C . LEU D 1 123 ? -24.794 42.678 64.331 1.00 13.40 376 LEU D C 1
ATOM 4190 O O . LEU D 1 123 ? -24.135 43.687 64.068 1.00 14.91 376 LEU D O 1
ATOM 4195 N N . VAL D 1 124 ? -24.632 41.533 63.676 1.00 15.35 377 VAL D N 1
ATOM 4196 C CA . VAL D 1 124 ? -23.644 41.407 62.609 1.00 13.65 377 VAL D CA 1
ATOM 4197 C C . VAL D 1 124 ? -23.918 42.362 61.443 1.00 14.31 377 VAL D C 1
ATOM 4198 O O . VAL D 1 124 ? -23.028 43.093 61.010 1.00 14.04 377 VAL D O 1
ATOM 4202 N N . ASP D 1 125 ? -25.148 42.364 60.941 1.00 11.37 378 ASP D N 1
ATOM 4203 C CA . ASP D 1 125 ? -25.469 43.198 59.791 1.00 14.33 378 ASP D CA 1
ATOM 4204 C C . ASP D 1 125 ? -25.230 44.664 60.136 1.00 14.12 378 ASP D C 1
ATOM 4205 O O . ASP D 1 125 ? -24.646 45.400 59.345 1.00 9.12 378 ASP D O 1
ATOM 4210 N N . ALA D 1 126 ? -25.669 45.074 61.328 1.00 16.03 379 ALA D N 1
ATOM 4211 C CA . ALA D 1 126 ? -25.597 46.475 61.726 1.00 15.17 379 ALA D CA 1
ATOM 4212 C C . ALA D 1 126 ? -24.150 46.974 61.705 1.00 17.23 379 ALA D C 1
ATOM 4213 O O . ALA D 1 126 ? -23.854 48.074 61.224 1.00 16.75 379 ALA D O 1
ATOM 4215 N N . LEU D 1 127 ? -23.250 46.146 62.214 1.00 15.44 380 LEU D N 1
ATOM 4216 C CA . LEU D 1 127 ? -21.852 46.516 62.312 1.00 11.20 380 LEU D CA 1
ATOM 4217 C C . LEU D 1 127 ? -21.196 46.500 60.939 1.00 13.10 380 LEU D C 1
ATOM 4218 O O . LEU D 1 127 ? -20.498 47.447 60.549 1.00 11.37 380 LEU D O 1
ATOM 4223 N N . VAL D 1 128 ? -21.438 45.417 60.212 1.00 5.46 381 VAL D N 1
ATOM 4224 C CA . VAL D 1 128 ? -20.903 45.248 58.867 1.00 12.79 381 VAL D CA 1
ATOM 4225 C C . VAL D 1 128 ? -21.443 46.280 57.876 1.00 11.77 381 VAL D C 1
ATOM 4226 O O . VAL D 1 128 ? -20.728 46.697 56.974 1.00 13.44 381 VAL D O 1
ATOM 4230 N N . ASP D 1 129 ? -22.706 46.684 58.017 1.00 12.96 382 ASP D N 1
ATOM 4231 C CA . ASP D 1 129 ? -23.269 47.695 57.097 1.00 7.44 382 ASP D CA 1
ATOM 4232 C C . ASP D 1 129 ? -23.138 49.143 57.577 1.00 13.14 382 ASP D C 1
ATOM 4233 O O . ASP D 1 129 ? -23.577 50.068 56.889 1.00 19.44 382 ASP D O 1
ATOM 4238 N N . SER D 1 130 ? -22.528 49.341 58.747 1.00 11.98 383 SER D N 1
ATOM 4239 C CA . SER D 1 130 ? -22.281 50.697 59.231 1.00 14.86 383 SER D CA 1
ATOM 4240 C C . SER D 1 130 ? -21.393 51.421 58.234 1.00 14.66 383 SER D C 1
ATOM 4241 O O . SER D 1 130 ? -20.616 50.796 57.501 1.00 11.02 383 SER D O 1
ATOM 4244 N N . GLN D 1 131 ? -21.523 52.742 58.203 1.00 20.29 384 GLN D N 1
ATOM 4245 C CA . GLN D 1 131 ? -20.707 53.574 57.337 1.00 13.41 384 GLN D CA 1
ATOM 4246 C C . GLN D 1 131 ? -19.254 53.524 57.824 1.00 12.04 384 GLN D C 1
ATOM 4247 O O . GLN D 1 131 ? -18.311 53.670 57.048 1.00 12.21 384 GLN D O 1
ATOM 4253 N N . GLU D 1 132 ? -19.078 53.303 59.118 1.00 13.43 385 GLU D N 1
ATOM 4254 C CA . GLU D 1 132 ? -17.745 53.179 59.673 1.00 12.69 385 GLU D CA 1
ATOM 4255 C C . GLU D 1 132 ? -17.005 52.015 59.028 1.00 12.23 385 GLU D C 1
ATOM 4256 O O . GLU D 1 132 ? -15.855 52.154 58.590 1.00 9.35 385 GLU D O 1
ATOM 4262 N N . TYR D 1 133 ? -17.668 50.865 58.992 1.00 11.62 386 TYR D N 1
ATOM 4263 C CA . TYR D 1 133 ? -17.080 49.661 58.416 1.00 9.45 386 TYR D CA 1
ATOM 4264 C C . TYR D 1 133 ? -16.719 49.931 56.960 1.00 10.16 386 TYR D C 1
ATOM 4265 O O . TYR D 1 133 ? -15.629 49.586 56.513 1.00 11.36 386 TYR D O 1
ATOM 4274 N N . ALA D 1 134 ? -17.643 50.557 56.229 1.00 14.85 387 ALA D N 1
ATOM 4275 C CA . ALA D 1 134 ? -17.420 50.917 54.826 1.00 13.41 387 ALA D CA 1
ATOM 4276 C C . ALA D 1 134 ? -16.176 51.755 54.699 1.00 16.28 387 ALA D C 1
ATOM 4277 O O . ALA D 1 134 ? -15.356 51.520 53.819 1.00 17.94 387 ALA D O 1
ATOM 4279 N N . ASP D 1 135 ? -16.041 52.732 55.592 1.00 21.85 388 ASP D N 1
ATOM 4280 C CA . ASP D 1 135 ? -14.921 53.672 55.544 1.00 27.61 388 ASP D CA 1
ATOM 4281 C C . ASP D 1 135 ? -13.557 53.043 55.836 1.00 24.94 388 ASP D C 1
ATOM 4282 O O . ASP D 1 135 ? -12.554 53.434 55.241 1.00 21.57 388 ASP D O 1
ATOM 4287 N N . TYR D 1 136 ? -13.514 52.082 56.753 1.00 22.46 389 TYR D N 1
ATOM 4288 C CA . TYR D 1 136 ? -12.237 51.470 57.134 1.00 15.22 389 TYR D CA 1
ATOM 4289 C C . TYR D 1 136 ? -11.855 50.249 56.297 1.00 15.50 389 TYR D C 1
ATOM 4290 O O . TYR D 1 136 ? -10.677 50.034 56.004 1.00 13.31 389 TYR D O 1
ATOM 4299 N N . PHE D 1 137 ? -12.849 49.452 55.914 1.00 7.45 390 PHE D N 1
ATOM 4300 C CA . PHE D 1 137 ? -12.556 48.137 55.363 1.00 10.90 390 PHE D CA 1
ATOM 4301 C C . PHE D 1 137 ? -13.208 47.917 53.987 1.00 15.80 390 PHE D C 1
ATOM 4302 O O . PHE D 1 137 ? -12.713 47.136 53.186 1.00 17.95 390 PHE D O 1
ATOM 4310 N N . GLY D 1 138 ? -14.323 48.594 53.718 1.00 19.02 391 GLY D N 1
ATOM 4311 C CA . GLY D 1 138 ? -14.990 48.467 52.429 1.00 14.03 391 GLY D CA 1
ATOM 4312 C C . GLY D 1 138 ? -15.385 47.045 52.055 1.00 14.24 391 GLY D C 1
ATOM 4313 O O . GLY D 1 138 ? -15.769 46.230 52.901 1.00 15.56 391 GLY D O 1
ATOM 4314 N N . GLU D 1 139 ? -15.286 46.729 50.773 1.00 11.50 392 GLU D N 1
ATOM 4315 C CA . GLU D 1 139 ? -15.751 45.433 50.296 1.00 11.11 392 GLU D CA 1
ATOM 4316 C C . GLU D 1 139 ? -14.691 44.337 50.425 1.00 11.15 392 GLU D C 1
ATOM 4317 O O . GLU D 1 139 ? -15.015 43.151 50.531 1.00 14.82 392 GLU D O 1
ATOM 4323 N N . GLU D 1 140 ? -13.428 44.750 50.423 1.00 4.54 393 GLU D N 1
ATOM 4324 C CA . GLU D 1 140 ? -12.309 43.844 50.172 1.00 10.21 393 GLU D CA 1
ATOM 4325 C C . GLU D 1 140 ? -11.351 43.628 51.345 1.00 14.88 393 GLU D C 1
ATOM 4326 O O . GLU D 1 140 ? -10.636 42.629 51.391 1.00 17.16 393 GLU D O 1
ATOM 4332 N N . THR D 1 141 ? -11.321 44.567 52.279 1.00 10.76 394 THR D N 1
ATOM 4333 C CA . THR D 1 141 ? -10.304 44.547 53.315 1.00 11.06 394 THR D CA 1
ATOM 4334 C C . THR D 1 141 ? -10.784 43.811 54.545 1.00 13.65 394 THR D C 1
ATOM 4335 O O . THR D 1 141 ? -11.885 44.055 55.045 1.00 15.40 394 THR D O 1
ATOM 4339 N N . VAL D 1 142 ? -9.953 42.892 55.013 1.00 14.41 395 VAL D N 1
ATOM 4340 C CA . VAL D 1 142 ? -10.154 42.230 56.289 1.00 11.85 395 VAL D CA 1
ATOM 4341 C C . VAL D 1 142 ? -10.152 43.284 57.412 1.00 11.02 395 VAL D C 1
ATOM 4342 O O . VAL D 1 142 ? -9.265 44.138 57.470 1.00 8.33 395 VAL D O 1
ATOM 4346 N N . PRO D 1 143 ? -11.163 43.247 58.289 1.00 13.12 396 PRO D N 1
ATOM 4347 C CA . PRO D 1 143 ? -11.123 44.095 59.486 1.00 11.06 396 PRO D CA 1
ATOM 4348 C C . PRO D 1 143 ? -9.809 43.936 60.259 1.00 12.73 396 PRO D C 1
ATOM 4349 O O . PRO D 1 143 ? -9.210 42.849 60.301 1.00 17.17 396 PRO D O 1
ATOM 4353 N N . TYR D 1 144 ? -9.362 45.025 60.872 1.00 9.57 397 TYR D N 1
ATOM 4354 C CA . TYR D 1 144 ? -8.139 44.981 61.660 1.00 9.86 397 TYR D CA 1
ATOM 4355 C C . TYR D 1 144 ? -8.257 45.772 62.950 1.00 8.98 397 TYR D C 1
ATOM 4356 O O . TYR D 1 144 ? -9.094 46.666 63.069 1.00 12.48 397 TYR D O 1
ATOM 4365 N N . LEU D 1 145 ? -7.402 45.435 63.912 1.00 12.24 398 LEU D N 1
ATOM 4366 C CA . LEU D 1 145 ? -7.406 46.099 65.204 1.00 13.86 398 LEU D CA 1
ATOM 4367 C C . LEU D 1 145 ? -6.967 47.541 65.065 1.00 14.73 398 LEU D C 1
ATOM 4368 O O . LEU D 1 145 ? -5.950 47.832 64.443 1.00 17.81 398 LEU D O 1
ATOM 4373 N N . ARG D 1 146 ? -7.747 48.443 65.647 1.00 22.48 399 ARG D N 1
ATOM 4374 C CA . ARG D 1 146 ? -7.428 49.858 65.622 1.00 30.60 399 ARG D CA 1
ATOM 4375 C C . ARG D 1 146 ? -7.112 50.372 67.019 1.00 41.57 399 ARG D C 1
ATOM 4376 O O . ARG D 1 146 ? -5.951 50.619 67.348 1.00 48.49 399 ARG D O 1
#

Solvent-accessible surface area: 26525 Å² total

Sequence (530 aa):
QKYAKPGLSALEKNAVIKAAYRQIFERRDITKAYSQSISYLESQVRNGDISKEFVRRLAKSPLYRKQFFEPFINSRALELAFRHILGRGPSSREEVQKYFSIVSSGGLPALVDALVDSQEYADYFGEETVPYLRRQKYAKPGLSALEKNAVIKAAYRQIFERDITKAYSQSISYLESQVRNGDISKEFVRRLAKSPLYRKQFFEPFINSRALELAFRHILGRGPSSREEVQKYFSIVSSGGLPALVDALVDSQEYADYFGEETVPYLRQKYAKPGLSALEKNAVIKKAAYRQIFERDIYSQSISYLESQVRNGDISKEFVRRLAKSPLYRKQFFEPFINSRALELAFRHILGRGPSSREEVQKYFSIVSSGGLPALVDALVDSQEYADYFGEETVPYLRQKYAKPGLSALEKNAVIKAAYRQIFERDITKAYSQSISYLESQVRNGDISKEFVRRLAKSPLYRKQFFEPFINSRALELAFRHILGRGPSSREEVQKYFSIVSSGGLPALVDALVDSQEYADYFGEETVPYLR

Secondary structure (DSSP, 8-state):
-----TT--HHHHHHHHHHHHHHHHSS---GGG-HHHHHHHHHHHHTS---HHHHHHHHSHHHHHHHTTTS-HHHHHHHHIIIIISS----HHHHHHHHHHHHHHHHHHHHHHHHHSHHHHHHTTTTPPP---/------TT--HHHHHHHHHHHHHHHHSS---TTS-HHHHHHHHHHHTTS---HHHHHHHHSHHHHHHHTTTS-HHHHHHHHIIIIISS---SHHHHHHHHHHHHHHHHHHHHHHHHTSHHHHHHTTTTPPP---/-----TT--HHHHHHHHHHHHHHHHSS----HHHHHHHHHHHHTS---HHHHHHHHSHHHHHHHTTTS-HHHHHHHHIIIIISS---SHHHHHHHHHHHHHHHHHHHHHHHHTSHHHHHHTTTTPPP---/-----TT--HHHHHHHHHHHHHHHHSS---TTS-HHHHHHHHHHHHTS---HHHHHHTTSHHHHHHHTTTS-HHHHHHHHHHHHHSS---SHHHHHHHHHHHHHHHHHHHHHHHHTSHHHHHHTTTTPPP---

Organism: Synechocystis sp. (strain ATCC 27184 / PCC 6803 / Kazusa) (NCBI:txid1111708)

CATH classification: 1.10.3130.20

Nearest PDB structures (foldseek):
  3osj-assembly4_D  TM=1.000E+00  e=7.410E-21  Synechocystis sp. PCC 6803
  3osj-assembly3_C  TM=9.830E-01  e=1.357E-19  Synechocystis sp. PCC 6803
  8imj-assembly1_0  TM=9.501E-01  e=2.948E-13  Anthocerotibacter panamensis
  3pru-assembly4_D  TM=9.357E-01  e=3.191E-11  Synechocystis sp. PCC 6803
  3nph-assembly1_B  TM=9.211E-01  e=3.798E-10  Synechocystis sp. PCC 6803

Foldseek 3Di:
DWAWDQPDDPVSLVVNVQLQCCLQLVDRDDLVPDVVLVVLSVCCNNVVAFLVSSLVSCVDPSVCVPQNVVDDLLRSLQSLCCSQVQHGQDDPVSSVVLSVQCVPPNSNSSSCPSSVDVSSCVPANGIIRHHHD/DDWQWDPDDDVVSLVVNLQVQCCLQVVDRDDLVPDVVSVVLSVCCSVPVAFLVSNLVVCVDPVVCVPLNVVDDLLRSLQSLCCSQLQHGQDDPVRSVVLSVQCVPPNRNSSSVCSSVDPSNCVPANRIIRHHHD/DKQWDPPDDPVSLVVNVQLQCCLQVVDGAPDPVLVVLSVCCSVVVAFLVSNLVVQVDPVNCVPLNVVDDLLRSLQSLCCSQLQHGDDDPVRSVVLSVQCVVPNRNSSSCCRSPDPSVCVPANGIIRHHHD/DKQWDQPDDPVSLVVNVQLQCCLQVVDGDDLVPDVVLVVLSVCCNNVVAFLVSSLVVCVDPSNCVPQNVVDDLLRSLQSLCCRQQQHGQDDPVRSVVLSVQCVPPNSNSSSCCSSVDVSSCVPANGIIRHHHD

Radius of gyration: 28.19 Å; Cα contacts (8 Å, |Δi|>4): 684; chains: 4; bounding box: 67×72×76 Å

GO terms:
  GO:0005515 protein binding (F, IPI)